Protein AF-0000000086035363 (afdb_homodimer)

Organism: Dendrobium nobile (NCBI:txid94219)

Radius of gyration: 35.31 Å; Cα contacts (8 Å, |Δi|>4): 522; chains: 2; bounding box: 52×145×123 Å

pLDDT: mean 80.45, std 22.09, range [25.75, 98.75]

Secondary structure (DSSP, 8-state):
--------------------------------------HHHHHHHHHHHHHHHHHHHHHHHHHHT-EEEEEEEEE-TTS-EEEEEEEEEGGG-HHHHHHHHHHHHHHHHHHHHHHHHHHHHHHT-GGGHHHHHHHHHHHHHHHHHHHHHHHHHHHHHHH-BTTTTB---TTT-HHHHHHHHHHHHHHHHHHHHHHHHHHHHHHHHHHT-/--------------------------------------HHHHHHHHHHHHHHHHHHHHHHHHHHT-EEEEEEEEE-TTS-EEEEEEEEEGGG-HHHHHHHHHHHHHHHHHHHHHHHHHHHHHHT-GGGHHHHHHHHHHHHHHHHHHHHHHHHHHHHHHH-BTTTTB---TTT-HHHHHHHHHHHHHHHHHHHHHHHHHHHHHHHHHHT-

Foldseek 3Di:
DPPPVPPVPPPPPPVPPPPPPPPPPPCCPCVCLQPPFDPVLLVLLLVLLVLLLVLLVVLLVLQQPQKDKFFDFDQDPVRHTDTDIDMDHLVVDPLSVLSNVLSVVSNVLSVVVSVVSVVCVVVVPSPVVVVVLVVLVVSLVSLVVSLVSLVVVLVCLCPNDVVVPGDNVCVRVVRSSVSSVSSSVSSVVSSVSSVVSSVVVVVSVVVVD/DDPPVPVVPPPPPPPPPPPPPPPPPPVCPCVCLPPPFDPVLLVLLLVLLVLLLVLLVVLLVLQQPQKDKFFDFDQDPVRHTDTDIDMDHLVVDPLSVLSNVLSVVSNVLSVVVSVVSVVCVVVVPSNVVVVVLVVLVVSLVSLVVSLVSLVVVLVCLCPNDVVVPGDNVCVRVVRSSVSSVSSSVSSVVSSVSSVVSSVVVVVSVVVVD

Structure (mmCIF, N/CA/C/O backbone):
data_AF-0000000086035363-model_v1
#
loop_
_entity.id
_entity.type
_entity.pdbx_description
1 polymer 'CASP-like protein'
#
loop_
_atom_site.group_PDB
_atom_site.id
_atom_site.type_symbol
_atom_site.label_atom_id
_atom_site.label_alt_id
_atom_site.label_comp_id
_atom_site.label_asym_id
_atom_site.label_entity_id
_atom_site.label_seq_id
_atom_site.pdbx_PDB_ins_code
_atom_site.Cartn_x
_atom_site.Cartn_y
_atom_site.Cartn_z
_atom_site.occupancy
_atom_site.B_iso_or_equiv
_atom_site.auth_seq_id
_atom_site.auth_comp_id
_atom_site.auth_asym_id
_atom_site.auth_atom_id
_atom_site.pdbx_PDB_model_num
ATOM 1 N N . MET A 1 1 ? -20.594 45.625 98.062 1 28.81 1 MET A N 1
ATOM 2 C CA . MET A 1 1 ? -21.297 45.562 96.75 1 28.81 1 MET A CA 1
ATOM 3 C C . MET A 1 1 ? -20.312 45.594 95.625 1 28.81 1 MET A C 1
ATOM 5 O O . MET A 1 1 ? -19.672 46.625 95.375 1 28.81 1 MET A O 1
ATOM 9 N N . ASP A 1 2 ? -19.531 44.469 95.375 1 30.23 2 ASP A N 1
ATOM 10 C CA . ASP A 1 2 ? -18.391 44.031 94.562 1 30.23 2 ASP A CA 1
ATOM 11 C C . ASP A 1 2 ? -18.75 44.094 93.062 1 30.23 2 ASP A C 1
ATOM 13 O O . ASP A 1 2 ? -19.641 43.375 92.625 1 30.23 2 ASP A O 1
ATOM 17 N N . TYR A 1 3 ? -18.875 45.281 92.438 1 28.7 3 TYR A N 1
ATOM 18 C CA . TYR A 1 3 ? -19.172 45.562 91.062 1 28.7 3 TYR A CA 1
ATOM 19 C C . TYR A 1 3 ? -18.203 44.844 90.125 1 28.7 3 TYR A C 1
ATOM 21 O O . TYR A 1 3 ? -17.031 45.219 90.062 1 28.7 3 TYR A O 1
ATOM 29 N N . GLN A 1 4 ? -18.172 43.5 90.062 1 28.55 4 GLN A N 1
ATOM 30 C CA . GLN A 1 4 ? -17.406 42.656 89.188 1 28.55 4 GLN A CA 1
ATOM 31 C C . GLN A 1 4 ? -17.703 43 87.688 1 28.55 4 GLN A C 1
ATOM 33 O O . GLN A 1 4 ? -18.844 42.844 87.25 1 28.55 4 GLN A O 1
ATOM 38 N N . LEU A 1 5 ? -17.281 44.156 87.25 1 29.81 5 LEU A N 1
ATOM 39 C CA . LEU A 1 5 ? -17.438 44.594 85.875 1 29.81 5 LEU A CA 1
ATOM 40 C C . LEU A 1 5 ? -16.969 43.531 84.875 1 29.81 5 LEU A C 1
ATOM 42 O O . LEU A 1 5 ? -15.812 43.094 84.938 1 29.81 5 LEU A O 1
ATOM 46 N N . LYS A 1 6 ? -17.719 42.469 84.562 1 32.81 6 LYS A N 1
ATOM 47 C CA . LYS A 1 6 ? -17.547 41.406 83.562 1 32.81 6 LYS A CA 1
ATOM 48 C C . LYS A 1 6 ? -17.359 42 82.188 1 32.81 6 LYS A C 1
ATOM 50 O O . LYS A 1 6 ? -18.312 42.531 81.625 1 32.81 6 LYS A O 1
ATOM 55 N N . ALA A 1 7 ? -16.469 42.969 81.938 1 33.28 7 ALA A N 1
ATOM 56 C CA . ALA A 1 7 ? -16.328 43.5 80.562 1 33.28 7 ALA A CA 1
ATOM 57 C C . ALA A 1 7 ? -16.047 42.406 79.562 1 33.28 7 ALA A C 1
ATOM 59 O O . ALA A 1 7 ? -15 41.75 79.688 1 33.28 7 ALA A O 1
ATOM 60 N N . GLY A 1 8 ? -16.984 41.469 79.312 1 29.08 8 GLY A N 1
ATOM 61 C CA . GLY A 1 8 ? -16.844 40.406 78.312 1 29.08 8 GLY A CA 1
ATOM 62 C C . GLY A 1 8 ? -16.516 40.938 76.938 1 29.08 8 GLY A C 1
ATOM 63 O O . GLY A 1 8 ? -17.344 41.625 76.312 1 29.08 8 GLY A O 1
ATOM 64 N N . SER A 1 9 ? -15.359 41.625 76.688 1 30.69 9 SER A N 1
ATOM 65 C CA . SER A 1 9 ? -14.953 42.094 75.375 1 30.69 9 SER A CA 1
ATOM 66 C C . SER A 1 9 ? -15.109 41 74.312 1 30.69 9 SER A C 1
ATOM 68 O O . SER A 1 9 ? -14.578 39.906 74.438 1 30.69 9 SER A O 1
ATOM 70 N N . GLU A 1 10 ? -16.297 40.781 73.812 1 32.56 10 GLU A N 1
ATOM 71 C CA . GLU A 1 10 ? -16.578 39.938 72.625 1 32.56 10 GLU A CA 1
ATOM 72 C C . GLU A 1 10 ? -15.594 40.219 71.5 1 32.56 10 GLU A C 1
ATOM 74 O O . GLU A 1 10 ? -15.516 41.344 71 1 32.56 10 GLU A O 1
ATOM 79 N N . PHE A 1 11 ? -14.336 39.719 71.5 1 33.66 11 PHE A N 1
ATOM 80 C CA . PHE A 1 11 ? -13.406 39.719 70.375 1 33.66 11 PHE A CA 1
ATOM 81 C C . PHE A 1 11 ? -14.07 39.156 69.125 1 33.66 11 PHE A C 1
ATOM 83 O O . PHE A 1 11 ? -14.469 38 69.125 1 33.66 11 PHE A O 1
ATOM 90 N N . SER A 1 12 ? -14.984 39.938 68.5 1 33.28 12 SER A N 1
ATOM 91 C CA . SER A 1 12 ? -15.469 39.531 67.188 1 33.28 12 SER A CA 1
ATOM 92 C C . SER A 1 12 ? -14.32 39.062 66.312 1 33.28 12 SER A C 1
ATOM 94 O O . SER A 1 12 ? -13.359 39.812 66.062 1 33.28 12 SER A O 1
ATOM 96 N N . SER A 1 13 ? -13.844 37.844 66.438 1 35.62 13 SER A N 1
ATOM 97 C CA . SER A 1 13 ? -12.906 37.219 65.5 1 35.62 13 SER A CA 1
ATOM 98 C C . SER A 1 13 ? -13.328 37.469 64.062 1 35.62 13 SER A C 1
ATOM 100 O O . SER A 1 13 ? -14.367 36.969 63.594 1 35.62 13 SER A O 1
ATOM 102 N N . VAL A 1 14 ? -13.32 38.781 63.625 1 39.09 14 VAL A N 1
ATOM 103 C CA . VAL A 1 14 ? -13.492 38.969 62.188 1 39.09 14 VAL A CA 1
ATOM 104 C C . VAL A 1 14 ? -12.664 37.938 61.406 1 39.09 14 VAL A C 1
ATOM 106 O O . VAL A 1 14 ? -11.453 37.875 61.594 1 39.09 14 VAL A O 1
ATOM 109 N N . ASP A 1 15 ? -13.234 36.781 61.188 1 41.06 15 ASP A N 1
ATOM 110 C CA . ASP A 1 15 ? -12.633 35.781 60.281 1 41.06 15 ASP A CA 1
ATOM 111 C C . ASP A 1 15 ? -11.992 36.469 59.062 1 41.06 15 ASP A C 1
ATOM 113 O O . ASP A 1 15 ? -12.594 37.344 58.469 1 41.06 15 ASP A O 1
ATOM 117 N N . PRO A 1 16 ? -10.641 36.719 59.094 1 42.38 16 PRO A N 1
ATOM 118 C CA . PRO A 1 16 ? -10.062 37.312 57.906 1 42.38 16 PRO A CA 1
ATOM 119 C C . PRO A 1 16 ? -10.719 36.844 56.625 1 42.38 16 PRO A C 1
ATOM 121 O O . PRO A 1 16 ? -11.234 35.719 56.562 1 42.38 16 PRO A O 1
ATOM 124 N N . PRO A 1 17 ? -11.359 37.844 55.875 1 42 17 PRO A N 1
ATOM 125 C CA . PRO A 1 17 ? -11.969 37.375 54.625 1 42 17 PRO A CA 1
ATOM 126 C C . PRO A 1 17 ? -11.109 36.312 53.906 1 42 17 PRO A C 1
ATOM 128 O O . PRO A 1 17 ? -9.883 36.469 53.875 1 42 17 PRO A O 1
ATOM 131 N N . VAL A 1 18 ? -11.375 35 54.062 1 43.41 18 VAL A N 1
ATOM 132 C CA . VAL A 1 18 ? -10.734 34 53.219 1 43.41 18 VAL A CA 1
ATOM 133 C C . VAL A 1 18 ? -10.633 34.5 51.781 1 43.41 18 VAL A C 1
ATOM 135 O O . VAL A 1 18 ? -11.648 34.75 51.125 1 43.41 18 VAL A O 1
ATOM 138 N N . VAL A 1 19 ? -9.664 35.438 51.562 1 43.59 19 VAL A N 1
ATOM 139 C CA . VAL A 1 19 ? -9.422 35.781 50.156 1 43.59 19 VAL A CA 1
ATOM 140 C C . VAL A 1 19 ? -9.594 34.531 49.281 1 43.59 19 VAL A C 1
ATOM 142 O O . VAL A 1 19 ? -8.953 33.5 49.531 1 43.59 19 VAL A O 1
ATOM 145 N N . ALA A 1 20 ? -10.805 34.375 48.75 1 44.16 20 ALA A N 1
ATOM 146 C CA . ALA A 1 20 ? -11.031 33.281 47.812 1 44.16 20 ALA A CA 1
ATOM 147 C C . ALA A 1 20 ? -9.812 33.062 46.938 1 44.16 20 ALA A C 1
ATOM 149 O O . ALA A 1 20 ? -9.125 34 46.562 1 44.16 20 ALA A O 1
ATOM 150 N N . PRO A 1 21 ? -9.078 31.906 47.219 1 44.28 21 PRO A N 1
ATOM 151 C CA . PRO A 1 21 ? -7.93 31.734 46.312 1 44.28 21 PRO A CA 1
ATOM 152 C C . PRO A 1 21 ? -8.219 32.219 44.906 1 44.28 21 PRO A C 1
ATOM 154 O O . PRO A 1 21 ? -9.375 32.219 44.469 1 44.28 21 PRO A O 1
ATOM 157 N N . PRO A 1 22 ? -7.406 33.25 44.406 1 41.09 22 PRO A N 1
ATOM 158 C CA . PRO A 1 22 ? -7.703 33.625 43.031 1 41.09 22 PRO A CA 1
ATOM 159 C C . PRO A 1 22 ? -8.219 32.469 42.188 1 41.09 22 PRO A C 1
ATOM 161 O O . PRO A 1 22 ? -7.914 31.297 42.469 1 41.09 22 PRO A O 1
ATOM 164 N N . PRO A 1 23 ? -9.484 32.625 41.656 1 39.41 23 PRO A N 1
ATOM 165 C CA . PRO A 1 23 ? -9.898 31.484 40.844 1 39.41 23 PRO A CA 1
ATOM 166 C C . PRO A 1 23 ? -8.727 30.797 40.156 1 39.41 23 PRO A C 1
ATOM 168 O O . PRO A 1 23 ? -7.719 31.453 39.844 1 39.41 23 PRO A O 1
ATOM 171 N N . ALA A 1 24 ? -8.445 29.625 40.562 1 39.53 24 ALA A N 1
ATOM 172 C CA . ALA A 1 24 ? -7.418 28.891 39.844 1 39.53 24 ALA A CA 1
ATOM 173 C C . ALA A 1 24 ? -7.375 29.312 38.375 1 39.53 24 ALA A C 1
ATOM 175 O O . ALA A 1 24 ? -8.398 29.297 37.688 1 39.53 24 ALA A O 1
ATOM 176 N N . ARG A 1 25 ? -6.602 30.328 38.094 1 37.25 25 ARG A N 1
ATOM 177 C CA . ARG A 1 25 ? -6.426 30.469 36.656 1 37.25 25 ARG A CA 1
ATOM 178 C C . ARG A 1 25 ? -6.531 29.125 35.938 1 37.25 25 ARG A C 1
ATOM 180 O O . ARG A 1 25 ? -5.766 28.203 36.219 1 37.25 25 ARG A O 1
ATOM 187 N N . ARG A 1 26 ? -7.789 28.734 35.75 1 35.69 26 ARG A N 1
ATOM 188 C CA . ARG A 1 26 ? -7.809 27.609 34.812 1 35.69 26 ARG A CA 1
ATOM 189 C C . ARG A 1 26 ? -6.629 27.688 33.875 1 35.69 26 ARG A C 1
ATOM 191 O O . ARG A 1 26 ? -6.434 28.703 33.188 1 35.69 26 ARG A O 1
ATOM 198 N N . LEU A 1 27 ? -5.539 27.359 34.344 1 30.69 27 LEU A N 1
ATOM 199 C CA . LEU A 1 27 ? -4.574 27.031 33.281 1 30.69 27 LEU A CA 1
ATOM 200 C C . LEU A 1 27 ? -5.285 26.641 32 1 30.69 27 LEU A C 1
ATOM 202 O O . LEU A 1 27 ? -5.879 25.562 31.922 1 30.69 27 LEU A O 1
ATOM 206 N N . HIS A 1 28 ? -6.09 27.625 31.5 1 32.25 28 HIS A N 1
ATOM 207 C CA . HIS A 1 28 ? -6.387 27.359 30.094 1 32.25 28 HIS A CA 1
ATOM 208 C C . HIS A 1 28 ? -5.215 26.672 29.406 1 32.25 28 HIS A C 1
ATOM 210 O O . HIS A 1 28 ? -4.168 27.297 29.188 1 32.25 28 HIS A O 1
ATOM 216 N N . ILE A 1 29 ? -4.746 25.703 29.969 1 32.28 29 ILE A N 1
ATOM 217 C CA . ILE A 1 29 ? -3.984 24.984 28.953 1 32.28 29 ILE A CA 1
ATOM 218 C C . ILE A 1 29 ? -4.516 25.344 27.578 1 32.28 29 ILE A C 1
ATOM 220 O O . ILE A 1 29 ? -5.629 24.953 27.219 1 32.28 29 ILE A O 1
ATOM 224 N N . ASP A 1 30 ? -4.48 26.609 27.234 1 32.97 30 ASP A N 1
ATOM 225 C CA . ASP A 1 30 ? -4.68 26.906 25.812 1 32.97 30 ASP A CA 1
ATOM 226 C C . ASP A 1 30 ? -4.254 25.719 24.953 1 32.97 30 ASP A C 1
ATOM 228 O O . ASP A 1 30 ? -3.061 25.453 24.781 1 32.97 30 ASP A O 1
ATOM 232 N N . GLY A 1 31 ? -4.473 24.562 25.453 1 34.5 31 GLY A N 1
ATOM 233 C CA . GLY A 1 31 ? -4.305 23.469 24.5 1 34.5 31 GLY A CA 1
ATOM 234 C C . GLY A 1 31 ? -4.387 23.906 23.062 1 34.5 31 GLY A C 1
ATOM 235 O O . GLY A 1 31 ? -5.348 24.562 22.656 1 34.5 31 GLY A O 1
ATOM 236 N N . VAL A 1 32 ? -3.365 24.609 22.562 1 36.22 32 VAL A N 1
ATOM 237 C CA . VAL A 1 32 ? -3.242 24.781 21.125 1 36.22 32 VAL A CA 1
ATOM 238 C C . VAL A 1 32 ? -4.16 23.797 20.406 1 36.22 32 VAL A C 1
ATOM 240 O O . VAL A 1 32 ? -3.797 22.641 20.188 1 36.22 32 VAL A O 1
ATOM 243 N N . ASP A 1 33 ? -5.258 23.359 20.875 1 42.09 33 ASP A N 1
ATOM 244 C CA . ASP A 1 33 ? -6.359 22.562 20.328 1 42.09 33 ASP A CA 1
ATOM 245 C C . ASP A 1 33 ? -6.582 22.859 18.859 1 42.09 33 ASP A C 1
ATOM 247 O O . ASP A 1 33 ? -6.621 24.031 18.453 1 42.09 33 ASP A O 1
ATOM 251 N N . GLY A 1 34 ? -5.953 22.109 17.969 1 48.03 34 GLY A N 1
ATOM 252 C CA . GLY A 1 34 ? -6.164 22.219 16.531 1 48.03 34 GLY A CA 1
ATOM 253 C C . GLY A 1 34 ? -7.539 22.734 16.172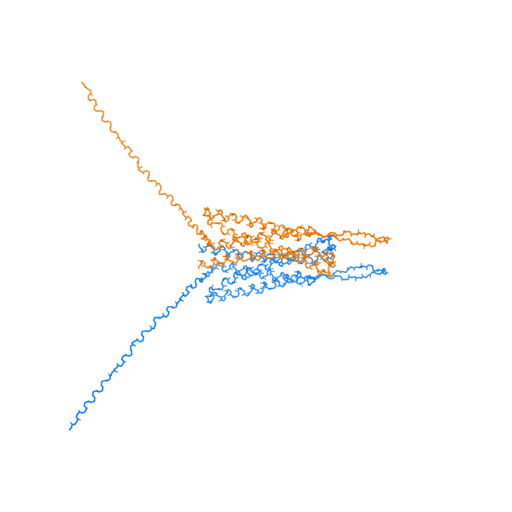 1 48.03 34 GLY A C 1
ATOM 254 O O . GLY A 1 34 ? -8.523 22.453 16.859 1 48.03 34 GLY A O 1
ATOM 255 N N . LEU A 1 35 ? -7.613 24.031 16.062 1 52.94 35 LEU A N 1
ATOM 256 C CA . LEU A 1 35 ? -8.836 24.625 15.531 1 52.94 35 LEU A CA 1
ATOM 257 C C . LEU A 1 35 ? -9.594 23.641 14.656 1 52.94 35 LEU A C 1
ATOM 259 O O . LEU A 1 35 ? -8.992 22.922 13.859 1 52.94 35 LEU A O 1
ATOM 263 N N . PRO A 1 36 ? -10.82 23.312 15.164 1 60.16 36 PRO A N 1
ATOM 264 C CA . PRO A 1 36 ? -11.664 22.484 14.305 1 60.16 36 PRO A CA 1
ATOM 265 C C . PRO A 1 36 ? -11.578 22.875 12.836 1 60.16 36 PRO A C 1
ATOM 267 O O . PRO A 1 36 ? -11.367 24.047 12.516 1 60.16 36 PRO A O 1
ATOM 270 N N . PRO A 1 37 ? -11.344 21.875 12.07 1 66.75 37 PRO A N 1
ATOM 271 C CA . PRO A 1 37 ? -11.359 22.188 10.633 1 66.75 37 PRO A CA 1
ATOM 272 C C . PRO A 1 37 ? -12.57 23.016 10.219 1 66.75 37 PRO A C 1
ATOM 274 O O . PRO A 1 37 ? -13.578 23.047 10.938 1 66.75 37 PRO A O 1
ATOM 277 N N . SER A 1 38 ? -12.375 23.859 9.281 1 78.44 38 SER A N 1
ATOM 278 C CA . SER A 1 38 ? -13.508 24.594 8.719 1 78.44 38 SER A CA 1
ATOM 279 C C . SER A 1 38 ? -14.68 23.656 8.422 1 78.44 38 SER A C 1
ATOM 281 O O . SER A 1 38 ? -14.492 22.438 8.297 1 78.44 38 SER A O 1
ATOM 283 N N . ARG A 1 39 ? -15.844 24.188 8.477 1 80.62 39 ARG A N 1
ATOM 284 C CA . ARG A 1 39 ? -17.062 23.422 8.211 1 80.62 39 ARG A CA 1
ATOM 285 C C . ARG A 1 39 ? -16.953 22.688 6.883 1 80.62 39 ARG A C 1
ATOM 287 O O . ARG A 1 39 ? -17.375 21.531 6.777 1 80.62 39 ARG A O 1
ATOM 294 N N . ALA A 1 40 ? -16.422 23.297 5.863 1 83.75 40 ALA A N 1
ATOM 295 C CA . ALA A 1 40 ? -16.281 22.703 4.543 1 83.75 40 ALA A CA 1
ATOM 296 C C . ALA A 1 40 ? -15.359 21.484 4.594 1 83.75 40 ALA A C 1
ATOM 298 O O . ALA A 1 40 ? -15.633 20.453 3.961 1 83.75 40 ALA A O 1
ATOM 299 N N . MET A 1 41 ? -14.375 21.609 5.359 1 83.69 41 MET A N 1
ATOM 300 C CA . MET A 1 41 ? -13.43 20.516 5.48 1 83.69 41 MET A CA 1
ATOM 301 C C . MET A 1 41 ? -14.055 19.328 6.223 1 83.69 41 MET A C 1
ATOM 303 O O . MET A 1 41 ? -13.797 18.172 5.895 1 83.69 41 MET A O 1
ATOM 307 N N . GLY A 1 42 ? -14.828 19.656 7.164 1 85.12 42 GLY A N 1
ATOM 308 C CA . GLY A 1 42 ? -15.531 18.594 7.883 1 85.12 42 GLY A CA 1
ATOM 309 C C . GLY A 1 42 ? -16.516 17.844 7.016 1 85.12 42 GLY A C 1
ATOM 310 O O . GLY A 1 42 ? -16.562 16.609 7.047 1 85.12 42 GLY A O 1
ATOM 311 N N . ILE A 1 43 ? -17.25 18.547 6.27 1 88.38 43 ILE A N 1
ATOM 312 C CA . ILE A 1 43 ? -18.234 17.938 5.391 1 88.38 43 ILE A CA 1
ATOM 313 C C . ILE A 1 43 ? -17.547 17.125 4.305 1 88.38 43 ILE A C 1
ATOM 315 O O . ILE A 1 43 ? -17.922 15.984 4.039 1 88.38 43 ILE A O 1
ATOM 319 N N . THR A 1 44 ? -16.562 17.688 3.693 1 91.06 44 THR A N 1
ATOM 320 C CA . THR A 1 44 ? -15.844 17 2.635 1 91.06 44 THR A CA 1
ATOM 321 C C . THR A 1 44 ? -15.211 15.711 3.164 1 91.06 44 THR A C 1
ATOM 323 O O . THR A 1 44 ? -15.266 14.672 2.51 1 91.06 44 THR A O 1
ATOM 326 N N . GLY A 1 45 ? -14.641 15.859 4.352 1 92.5 45 GLY A N 1
ATOM 327 C CA . GLY A 1 45 ? -14.055 14.672 4.961 1 92.5 45 GLY A CA 1
ATOM 328 C C . GLY A 1 45 ? -15.062 13.57 5.219 1 92.5 45 GLY A C 1
ATOM 329 O O . GLY A 1 45 ? -14.797 12.406 4.926 1 92.5 45 GLY A O 1
ATOM 330 N N . ASN A 1 46 ? -16.172 13.945 5.656 1 92.44 46 ASN A N 1
ATOM 331 C CA . ASN A 1 46 ? -17.203 12.961 5.949 1 92.44 46 ASN A CA 1
ATOM 332 C C . ASN A 1 46 ? -17.781 12.359 4.672 1 92.44 46 ASN A C 1
ATOM 334 O O . ASN A 1 46 ? -18.125 11.18 4.637 1 92.44 46 ASN A O 1
ATOM 338 N N . VAL A 1 47 ? -17.891 13.117 3.648 1 95.25 47 VAL A N 1
ATOM 339 C CA . VAL A 1 47 ? -18.391 12.609 2.369 1 95.25 47 VAL A CA 1
ATOM 340 C C . VAL A 1 47 ? -17.391 11.602 1.8 1 95.25 47 VAL A C 1
ATOM 342 O O . VAL A 1 47 ? -17.797 10.531 1.326 1 95.25 47 VAL A O 1
ATOM 345 N N . LEU A 1 48 ? -16.156 11.914 1.894 1 97.31 48 LEU A N 1
ATOM 346 C CA . LEU A 1 48 ? -15.141 11.008 1.391 1 97.31 48 LEU A CA 1
ATOM 347 C C . LEU A 1 48 ? -15.133 9.703 2.184 1 97.31 48 LEU A C 1
ATOM 349 O O . LEU A 1 48 ? -15 8.617 1.605 1 97.31 48 LEU A O 1
ATOM 353 N N . ARG A 1 49 ? -15.289 9.805 3.432 1 96.94 49 ARG A N 1
ATOM 354 C CA . ARG A 1 49 ? -15.375 8.609 4.266 1 96.94 49 ARG A CA 1
ATOM 355 C C . ARG A 1 49 ? -16.625 7.797 3.934 1 96.94 49 ARG A C 1
ATOM 357 O O . ARG A 1 49 ? -16.578 6.562 3.945 1 96.94 49 ARG A O 1
ATOM 364 N N . GLY A 1 50 ? -17.656 8.461 3.666 1 97.12 50 GLY A N 1
ATOM 365 C CA . GLY A 1 50 ? -18.891 7.785 3.275 1 97.12 50 GLY A CA 1
ATOM 366 C C . GLY A 1 50 ? -18.781 7.055 1.951 1 97.12 50 GLY A C 1
ATOM 367 O O . GLY A 1 50 ? -19.188 5.902 1.835 1 97.12 50 GLY A O 1
ATOM 368 N N . VAL A 1 51 ? -18.234 7.742 1.012 1 98.12 51 VAL A N 1
ATOM 369 C CA . VAL A 1 51 ? -18 7.133 -0.294 1 98.12 51 VAL A CA 1
ATOM 370 C C . VAL A 1 51 ? -17.094 5.918 -0.144 1 98.12 51 VAL A C 1
ATOM 372 O O . VAL A 1 51 ? -17.359 4.855 -0.709 1 98.12 51 VAL A O 1
ATOM 375 N N . ALA A 1 52 ? -16.016 6.098 0.616 1 98.5 52 ALA A N 1
ATOM 376 C CA . ALA A 1 52 ? -15.102 4.988 0.851 1 98.5 52 ALA A CA 1
ATOM 377 C C . ALA A 1 52 ? -15.812 3.824 1.534 1 98.5 52 ALA A C 1
ATOM 379 O O . ALA A 1 52 ? -15.562 2.66 1.212 1 98.5 52 ALA A O 1
ATOM 380 N N . ALA A 1 53 ? -16.672 4.105 2.42 1 98.19 53 ALA A N 1
ATOM 381 C CA . ALA A 1 53 ? -17.422 3.068 3.125 1 98.19 53 ALA A CA 1
ATOM 382 C C . ALA A 1 53 ? -18.281 2.254 2.158 1 98.19 53 ALA A C 1
ATOM 384 O O . ALA A 1 53 ? -18.266 1.021 2.189 1 98.19 53 ALA A O 1
ATOM 385 N N . VAL A 1 54 ? -18.953 2.947 1.322 1 98.5 54 VAL A N 1
ATOM 386 C CA . VAL A 1 54 ? -19.828 2.27 0.363 1 98.5 54 VAL A CA 1
ATOM 387 C C . VAL A 1 54 ? -18.969 1.441 -0.601 1 98.5 54 VAL A C 1
ATOM 389 O O . VAL A 1 54 ? -19.281 0.276 -0.863 1 98.5 54 VAL A O 1
ATOM 392 N N . LEU A 1 55 ? -17.938 2.01 -1.074 1 98.75 55 LEU A N 1
ATOM 393 C CA . LEU A 1 55 ? -17.078 1.336 -2.041 1 98.75 55 LEU A CA 1
ATOM 394 C C . LEU A 1 55 ? -16.438 0.1 -1.425 1 98.75 55 LEU A C 1
ATOM 396 O O . LEU A 1 55 ? -16.391 -0.959 -2.053 1 98.75 55 LEU A O 1
ATOM 400 N N . THR A 1 56 ? -15.914 0.282 -0.187 1 98.69 56 THR A N 1
ATOM 401 C CA . THR A 1 56 ? -15.281 -0.859 0.459 1 98.69 56 THR A CA 1
ATOM 402 C C . THR A 1 56 ? -16.312 -1.925 0.819 1 98.69 56 THR A C 1
ATOM 404 O O . THR A 1 56 ? -16 -3.119 0.797 1 98.69 56 THR A O 1
ATOM 407 N N . PHE A 1 57 ? -17.516 -1.563 1.138 1 98.38 57 PHE A N 1
ATOM 408 C CA . PHE A 1 57 ? -18.594 -2.498 1.415 1 98.38 57 PHE A CA 1
ATOM 409 C C . PHE A 1 57 ? -18.906 -3.344 0.187 1 98.38 57 PHE A C 1
ATOM 411 O O . PHE A 1 57 ? -18.906 -4.574 0.256 1 98.38 57 PHE A O 1
ATOM 418 N N . VAL A 1 58 ? -19.125 -2.691 -0.913 1 98.56 58 VAL A N 1
ATOM 419 C CA . VAL A 1 58 ? -19.453 -3.396 -2.146 1 98.56 58 VAL A CA 1
ATOM 420 C C . VAL A 1 58 ? -18.266 -4.25 -2.59 1 98.56 58 VAL A C 1
ATOM 422 O O . VAL A 1 58 ? -18.438 -5.387 -3.031 1 98.56 58 VAL A O 1
ATOM 425 N N . ALA A 1 59 ? -17.078 -3.721 -2.465 1 98.69 59 ALA A N 1
ATOM 426 C CA . ALA A 1 59 ? -15.875 -4.469 -2.838 1 98.69 59 ALA A CA 1
ATOM 427 C C . ALA A 1 59 ? -15.75 -5.75 -2.018 1 98.69 59 ALA A C 1
ATOM 429 O O . ALA A 1 59 ? -15.438 -6.812 -2.557 1 98.69 59 ALA A O 1
ATOM 430 N N . ALA A 1 60 ? -15.992 -5.602 -0.702 1 98.06 60 ALA A N 1
ATOM 431 C CA . ALA A 1 60 ? -15.914 -6.773 0.166 1 98.06 60 ALA A CA 1
ATOM 432 C C . ALA A 1 60 ? -16.953 -7.816 -0.215 1 98.06 60 ALA A C 1
ATOM 434 O O . ALA A 1 60 ? -16.672 -9.016 -0.251 1 98.06 60 ALA A O 1
ATOM 435 N N . ILE A 1 61 ? -18.141 -7.383 -0.512 1 97.38 61 ILE A N 1
ATOM 436 C CA . ILE A 1 61 ? -19.219 -8.289 -0.896 1 97.38 61 ILE A CA 1
ATOM 437 C C . ILE A 1 61 ? -18.875 -8.961 -2.227 1 97.38 61 ILE A C 1
ATOM 439 O O . ILE A 1 61 ? -18.953 -10.188 -2.352 1 97.38 61 ILE A O 1
ATOM 443 N N . VAL A 1 62 ? -18.5 -8.188 -3.197 1 97.31 62 VAL A N 1
ATOM 444 C CA . VAL A 1 62 ? -18.188 -8.703 -4.527 1 97.31 62 VAL A CA 1
ATOM 445 C C . VAL A 1 62 ? -17.031 -9.703 -4.438 1 97.31 62 VAL A C 1
ATOM 447 O O . VAL A 1 62 ? -17.094 -10.781 -5.031 1 97.31 62 VAL A O 1
ATOM 450 N N . MET A 1 63 ? -16.016 -9.398 -3.693 1 97.31 63 MET A N 1
ATOM 451 C CA . MET A 1 63 ? -14.891 -10.305 -3.525 1 97.31 63 MET A CA 1
ATOM 452 C C . MET A 1 63 ? -15.305 -11.555 -2.746 1 97.31 63 MET A C 1
ATOM 454 O O . MET A 1 63 ? -14.922 -12.664 -3.1 1 97.31 63 MET A O 1
ATOM 458 N N . GLY A 1 64 ? -16.031 -11.312 -1.743 1 94.94 64 GLY A N 1
ATOM 459 C CA . GLY A 1 64 ? -16.422 -12.414 -0.873 1 94.94 64 GLY A CA 1
ATOM 460 C C . GLY A 1 64 ? -17.359 -13.398 -1.541 1 94.94 64 GLY A C 1
ATOM 461 O O . GLY A 1 64 ? -17.391 -14.578 -1.181 1 94.94 64 GLY A O 1
ATOM 462 N N . THR A 1 65 ? -18.094 -12.922 -2.465 1 93.56 65 THR A N 1
ATOM 463 C CA . THR A 1 65 ? -19.047 -13.789 -3.135 1 93.56 65 THR A CA 1
ATOM 464 C C . THR A 1 65 ? -18.484 -14.297 -4.457 1 93.56 65 THR A C 1
ATOM 466 O O . THR A 1 65 ? -19.141 -15.07 -5.16 1 93.56 65 THR A O 1
ATOM 469 N N . ALA A 1 66 ? -17.344 -13.906 -4.766 1 93 66 ALA A N 1
ATOM 470 C CA . ALA A 1 66 ? -16.734 -14.359 -6.012 1 93 66 ALA A CA 1
ATOM 471 C C . ALA A 1 66 ? -16.438 -15.859 -5.965 1 93 66 ALA A C 1
ATOM 473 O O . ALA A 1 66 ? -15.656 -16.328 -5.137 1 93 66 ALA A O 1
ATOM 474 N N . ALA A 1 67 ? -17.125 -16.562 -6.758 1 90.94 67 ALA A N 1
ATOM 475 C CA . ALA A 1 67 ? -16.938 -18 -6.871 1 90.94 67 ALA A CA 1
ATOM 476 C C . ALA A 1 67 ? -17.391 -18.516 -8.234 1 90.94 67 ALA A C 1
ATOM 478 O O . ALA A 1 67 ? -18.266 -17.922 -8.867 1 90.94 67 ALA A O 1
ATOM 479 N N . GLN A 1 68 ? -16.672 -19.484 -8.695 1 87.5 68 GLN A N 1
ATOM 480 C CA . GLN A 1 68 ? -17.016 -20.141 -9.953 1 87.5 68 GLN A CA 1
ATOM 481 C C . GLN A 1 68 ? -16.516 -21.578 -9.984 1 87.5 68 GLN A C 1
ATOM 483 O O . GLN A 1 68 ? -15.367 -21.859 -9.625 1 87.5 68 GLN A O 1
ATOM 488 N N . THR A 1 69 ? -17.359 -22.516 -10.32 1 83.81 69 THR A N 1
ATOM 489 C CA . THR A 1 69 ? -17.016 -23.922 -10.43 1 83.81 69 THR A CA 1
ATOM 490 C C . THR A 1 69 ? -16.891 -24.344 -11.891 1 83.81 69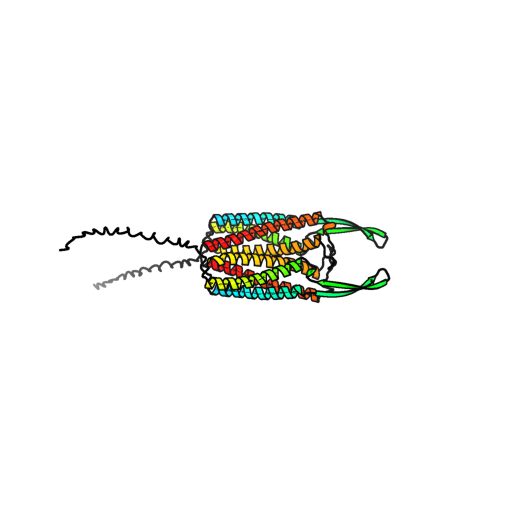 THR A C 1
ATOM 492 O O . THR A 1 69 ? -17.734 -24 -12.711 1 83.81 69 THR A O 1
ATOM 495 N N . LYS A 1 70 ? -15.711 -24.844 -12.125 1 78.31 70 LYS A N 1
ATOM 496 C CA . LYS A 1 70 ? -15.539 -25.391 -13.469 1 78.31 70 LYS A CA 1
ATOM 497 C C . LYS A 1 70 ? -15.422 -26.906 -13.43 1 78.31 70 LYS A C 1
ATOM 499 O O . LYS A 1 70 ? -14.727 -27.453 -12.578 1 78.31 70 LYS A O 1
ATOM 504 N N . ARG A 1 71 ? -16.172 -27.609 -14.352 1 74.19 71 ARG A N 1
ATOM 505 C CA . ARG A 1 71 ? -16.109 -29.047 -14.492 1 74.19 71 ARG A CA 1
ATOM 506 C C . ARG A 1 71 ? -15.297 -29.453 -15.719 1 74.19 71 ARG A C 1
ATOM 508 O O . ARG A 1 71 ? -15.508 -28.922 -16.812 1 74.19 71 ARG A O 1
ATOM 515 N N . VAL A 1 72 ? -14.109 -29.781 -15.328 1 66.56 72 VAL A N 1
ATOM 516 C CA . VAL A 1 72 ? -13.297 -30.25 -16.453 1 66.56 72 VAL A CA 1
ATOM 517 C C . VAL A 1 72 ? -13.328 -31.781 -16.5 1 66.56 72 VAL A C 1
ATOM 519 O O . VAL A 1 72 ? -13.203 -32.438 -15.477 1 66.56 72 VAL A O 1
ATOM 522 N N . VAL A 1 73 ? -13.664 -32.375 -17.625 1 65.75 73 VAL A N 1
ATOM 523 C CA . VAL A 1 73 ? -13.656 -33.812 -17.859 1 65.75 73 VAL A CA 1
ATOM 524 C C . VAL A 1 73 ? -12.258 -34.25 -18.25 1 65.75 73 VAL A C 1
ATOM 526 O O . VAL A 1 73 ? -11.695 -33.781 -19.234 1 65.75 73 VAL A O 1
ATOM 529 N N . VAL A 1 74 ? -11.539 -34.75 -17.25 1 63.5 74 VAL A N 1
ATOM 530 C CA . VAL A 1 74 ? -10.219 -35.281 -17.562 1 63.5 74 VAL A CA 1
ATOM 531 C C . VAL A 1 74 ? -10.312 -36.812 -17.734 1 63.5 74 VAL A C 1
ATOM 533 O O . VAL A 1 74 ? -11.164 -37.469 -17.109 1 63.5 74 VAL A O 1
ATOM 536 N N . ILE A 1 75 ? -9.562 -37.375 -18.719 1 62.81 75 ILE A N 1
ATOM 537 C CA . ILE A 1 75 ? -9.5 -38.812 -18.922 1 62.81 75 ILE A CA 1
ATOM 538 C C . ILE A 1 75 ? -8.469 -39.438 -17.984 1 62.81 75 ILE A C 1
ATOM 540 O O . ILE A 1 75 ? -7.305 -39.031 -17.984 1 62.81 75 ILE A O 1
ATOM 544 N N . ASP A 1 76 ? -8.914 -40.125 -17.031 1 60 76 ASP A N 1
ATOM 545 C CA . ASP A 1 76 ? -8.031 -40.75 -16.047 1 60 76 ASP A CA 1
ATOM 546 C C . ASP A 1 76 ? -7.176 -41.844 -16.688 1 60 76 ASP A C 1
ATOM 548 O O . ASP A 1 76 ? -7.324 -42.156 -17.875 1 60 76 ASP A O 1
ATOM 552 N N . ASP A 1 77 ? -6.086 -42.281 -15.914 1 62.94 77 ASP A N 1
ATOM 553 C CA . ASP A 1 77 ? -5.184 -43.312 -16.391 1 62.94 77 ASP A CA 1
ATOM 554 C C . ASP A 1 77 ? -5.961 -44.531 -16.906 1 62.94 77 ASP A C 1
ATOM 556 O O . ASP A 1 77 ? -5.48 -45.25 -17.781 1 62.94 77 ASP A O 1
ATOM 560 N N . SER A 1 78 ? -7.137 -44.688 -16.469 1 62.75 78 SER A N 1
ATOM 561 C CA . SER A 1 78 ? -7.922 -45.844 -16.859 1 62.75 78 SER A CA 1
ATOM 562 C C . SER A 1 78 ? -8.727 -45.562 -18.125 1 62.75 78 SER A C 1
ATOM 564 O O . SER A 1 78 ? -9.391 -46.469 -18.656 1 62.75 78 SER A O 1
ATOM 566 N N . GLY A 1 79 ? -8.68 -44.438 -18.688 1 66.75 79 GLY A N 1
ATOM 567 C CA . GLY A 1 79 ? -9.398 -44.094 -19.906 1 66.75 79 GLY A CA 1
ATOM 568 C C . GLY A 1 79 ? -10.789 -43.562 -19.656 1 66.75 79 GLY A C 1
ATOM 569 O O . GLY A 1 79 ? -11.523 -43.25 -20.594 1 66.75 79 GLY A O 1
ATOM 570 N N . SER A 1 80 ? -11.148 -43.594 -18.422 1 66.69 80 SER A N 1
ATOM 571 C CA . SER A 1 80 ? -12.5 -43.156 -18.125 1 66.69 80 SER A CA 1
ATOM 572 C C . SER A 1 80 ? -12.516 -41.656 -17.828 1 66.69 80 SER A C 1
ATOM 574 O O . SER A 1 80 ? -11.586 -41.125 -17.219 1 66.69 80 SER A O 1
ATOM 576 N N . PRO A 1 81 ? -13.523 -40.969 -18.422 1 67.06 81 PRO A N 1
ATOM 577 C CA . PRO A 1 81 ? -13.617 -39.531 -18.172 1 67.06 81 PRO A CA 1
ATOM 578 C C . PRO A 1 81 ? -14 -39.219 -16.734 1 67.06 81 PRO A C 1
ATOM 580 O O . PRO A 1 81 ? -14.961 -39.781 -16.203 1 67.06 81 PRO A O 1
ATOM 583 N N . VAL A 1 82 ? -13.039 -38.688 -15.898 1 65.56 82 VAL A N 1
ATOM 584 C CA . VAL A 1 82 ? -13.328 -38.219 -14.547 1 65.56 82 VAL A CA 1
ATOM 585 C C . VAL A 1 82 ? -13.531 -36.719 -14.555 1 65.56 82 VAL A C 1
ATOM 587 O O . VAL A 1 82 ? -12.781 -36 -15.195 1 65.56 82 VAL A O 1
ATOM 590 N N . THR A 1 83 ? -14.773 -36.344 -14.164 1 65.56 83 THR A N 1
ATOM 591 C CA . THR A 1 83 ? -15.086 -34.906 -14.062 1 65.56 83 THR A CA 1
ATOM 592 C C . THR A 1 83 ? -14.453 -34.312 -12.812 1 65.56 83 THR A C 1
ATOM 594 O O . THR A 1 83 ? -14.766 -34.719 -11.695 1 65.56 83 THR A O 1
ATOM 597 N N . LEU A 1 84 ? -13.328 -33.719 -12.945 1 66.94 84 LEU A N 1
ATOM 598 C CA . LEU A 1 84 ? -12.742 -33 -11.828 1 66.94 84 LEU A CA 1
ATOM 599 C C . LEU A 1 84 ? -13.297 -31.578 -11.742 1 66.94 84 LEU A C 1
ATOM 601 O O . LEU A 1 84 ? -13.43 -30.891 -12.758 1 66.94 84 LEU A O 1
ATOM 605 N N . ALA A 1 85 ? -14.078 -31.391 -10.664 1 69.81 85 ALA A N 1
ATOM 606 C CA . ALA A 1 85 ? -14.625 -30.062 -10.438 1 69.81 85 ALA A CA 1
ATOM 607 C C . ALA A 1 85 ? -13.641 -29.188 -9.664 1 69.81 85 ALA A C 1
ATOM 609 O O . ALA A 1 85 ? -13.102 -29.609 -8.641 1 69.81 85 ALA A O 1
ATOM 610 N N . GLY A 1 86 ? -13.164 -28.219 -10.344 1 77.5 86 GLY A N 1
ATOM 611 C CA . GLY A 1 86 ? -12.344 -27.234 -9.664 1 77.5 86 GLY A CA 1
ATOM 612 C C . GLY A 1 86 ? -13.086 -25.938 -9.383 1 77.5 86 GLY A C 1
ATOM 613 O O . GLY A 1 86 ? -13.781 -25.406 -10.25 1 77.5 86 GLY A O 1
ATOM 614 N N . THR A 1 87 ? -13.18 -25.656 -8.125 1 79.31 87 THR A N 1
ATOM 615 C CA . THR A 1 87 ? -13.867 -24.422 -7.711 1 79.31 87 THR A CA 1
ATOM 616 C C . THR A 1 87 ? -12.852 -23.344 -7.336 1 79.31 87 THR A C 1
ATOM 618 O O . THR A 1 87 ? -11.883 -23.625 -6.629 1 79.31 87 THR A O 1
ATOM 621 N N . ALA A 1 88 ? -13.148 -22.266 -7.98 1 84.31 88 ALA A N 1
ATOM 622 C CA . ALA A 1 88 ? -12.359 -21.094 -7.598 1 84.31 88 ALA A CA 1
ATOM 623 C C . ALA A 1 88 ? -13.125 -20.219 -6.625 1 84.31 88 ALA A C 1
ATOM 625 O O . ALA A 1 88 ? -14.25 -19.797 -6.918 1 84.31 88 ALA A O 1
ATOM 626 N N . LYS A 1 89 ? -12.539 -19.938 -5.492 1 86.44 89 LYS A N 1
ATOM 627 C CA . LYS A 1 89 ? -13.094 -19.078 -4.461 1 86.44 89 LYS A CA 1
ATOM 628 C C . LYS A 1 89 ? -12.047 -18.094 -3.932 1 86.44 89 LYS A C 1
ATOM 630 O O . LYS A 1 89 ? -10.859 -18.438 -3.869 1 86.44 89 LYS A O 1
ATOM 635 N N . SER A 1 90 ? -12.531 -17 -3.502 1 85.38 90 SER A N 1
ATOM 636 C CA . SER A 1 90 ? -11.609 -15.984 -2.986 1 85.38 90 SER A CA 1
ATOM 637 C C . SER A 1 90 ? -10.969 -16.438 -1.678 1 85.38 90 SER A C 1
ATOM 639 O O . SER A 1 90 ? -9.844 -16.047 -1.363 1 85.38 90 SER A O 1
ATOM 641 N N . HIS A 1 91 ? -11.562 -17.25 -0.985 1 87.25 91 HIS A N 1
ATOM 642 C CA . HIS A 1 91 ? -11.055 -17.703 0.303 1 87.25 91 HIS A CA 1
ATOM 643 C C . HIS A 1 91 ? -9.852 -18.625 0.124 1 87.25 91 HIS A C 1
ATOM 645 O O . HIS A 1 91 ? -9.125 -18.906 1.084 1 87.25 91 HIS A O 1
ATOM 651 N N . TYR A 1 92 ? -9.609 -19.094 -1.053 1 86.25 92 TYR A N 1
ATOM 652 C CA . TYR A 1 92 ? -8.484 -19.984 -1.32 1 86.25 92 TYR A CA 1
ATOM 653 C C . TYR A 1 92 ? -7.184 -19.203 -1.45 1 86.25 92 TYR A C 1
ATOM 655 O O . TYR A 1 92 ? -6.098 -19.781 -1.441 1 86.25 92 TYR A O 1
ATOM 663 N N . SER A 1 93 ? -7.336 -18.016 -1.598 1 90.88 93 SER A N 1
ATOM 664 C CA . SER A 1 93 ? -6.16 -17.172 -1.716 1 90.88 93 SER A CA 1
ATOM 665 C C . SER A 1 93 ? -6 -16.266 -0.491 1 90.88 93 SER A C 1
ATOM 667 O O . SER A 1 93 ? -6.898 -15.5 -0.159 1 90.88 93 SER A O 1
ATOM 669 N N . SER A 1 94 ? -4.863 -16.391 0.183 1 92.31 94 SER A N 1
ATOM 670 C CA . SER A 1 94 ? -4.59 -15.578 1.359 1 92.31 94 SER A CA 1
ATOM 671 C C . SER A 1 94 ? -4.605 -14.094 1.016 1 92.31 94 SER A C 1
ATOM 673 O O . SER A 1 94 ? -5.047 -13.266 1.819 1 92.31 94 SER A O 1
ATOM 675 N N . ALA A 1 95 ? -4.074 -13.719 -0.124 1 95.38 95 ALA A N 1
ATOM 676 C CA . ALA A 1 95 ? -4.062 -12.32 -0.552 1 95.38 95 ALA A CA 1
ATOM 677 C C . ALA A 1 95 ? -5.484 -11.773 -0.686 1 95.38 95 ALA A C 1
ATOM 679 O O . ALA A 1 95 ? -5.754 -10.633 -0.313 1 95.38 95 ALA A O 1
ATOM 680 N N . LEU A 1 96 ? -6.43 -12.57 -1.16 1 96.31 96 LEU A N 1
ATOM 681 C CA . LEU A 1 96 ? -7.801 -12.125 -1.369 1 96.31 96 LEU A CA 1
ATOM 682 C C . LEU A 1 96 ? -8.57 -12.086 -0.051 1 96.31 96 LEU A C 1
ATOM 684 O O . LEU A 1 96 ? -9.422 -11.219 0.152 1 96.31 96 LEU A O 1
ATOM 688 N N . VAL A 1 97 ? -8.258 -12.977 0.778 1 96.12 97 VAL A N 1
ATOM 689 C CA . VAL A 1 97 ? -8.828 -12.93 2.119 1 96.12 97 VAL A CA 1
ATOM 690 C C . VAL A 1 97 ? -8.352 -11.672 2.84 1 96.12 97 VAL A C 1
ATOM 692 O O . VAL A 1 97 ? -9.141 -10.984 3.494 1 96.12 97 VAL A O 1
ATOM 695 N N . TYR A 1 98 ? -7.055 -11.438 2.756 1 97.44 98 TYR A N 1
ATOM 696 C CA . TYR A 1 98 ? -6.496 -10.203 3.295 1 97.44 98 T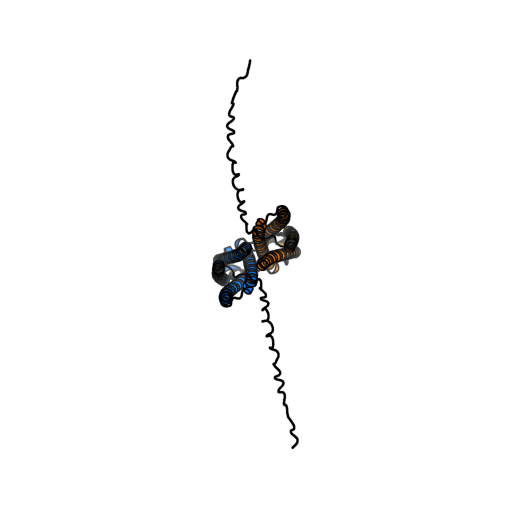YR A CA 1
ATOM 697 C C . TYR A 1 98 ? -7.23 -8.992 2.746 1 97.44 98 TYR A C 1
ATOM 699 O O . TYR A 1 98 ? -7.562 -8.07 3.494 1 97.44 98 TYR A O 1
ATOM 707 N N . PHE A 1 99 ? -7.465 -9 1.533 1 98.25 99 PHE A N 1
ATOM 708 C CA . PHE A 1 99 ? -8.219 -7.941 0.865 1 98.25 99 PHE A CA 1
ATOM 709 C C . PHE A 1 99 ? -9.594 -7.773 1.497 1 98.25 99 PHE A C 1
ATOM 711 O O . PHE A 1 99 ? -10 -6.656 1.827 1 98.25 99 PHE A O 1
ATOM 718 N N . ILE A 1 100 ? -10.328 -8.805 1.669 1 98.25 100 ILE A N 1
ATOM 719 C CA . ILE A 1 100 ? -11.664 -8.773 2.236 1 98.25 100 ILE A CA 1
ATOM 720 C C . ILE A 1 100 ? -11.609 -8.219 3.66 1 98.25 100 ILE A C 1
ATOM 722 O O . ILE A 1 100 ? -12.375 -7.316 4.012 1 98.25 100 ILE A O 1
ATOM 726 N N . VAL A 1 101 ? -10.734 -8.719 4.453 1 98.12 101 VAL A N 1
ATOM 727 C CA . VAL A 1 101 ? -10.617 -8.32 5.852 1 98.12 101 VAL A CA 1
ATOM 728 C C . VAL A 1 101 ? -10.344 -6.824 5.949 1 98.12 101 VAL A C 1
ATOM 730 O O . VAL A 1 101 ? -11.008 -6.113 6.711 1 98.12 101 VAL A O 1
ATOM 733 N N . ILE A 1 102 ? -9.414 -6.355 5.156 1 98.56 102 ILE A N 1
ATOM 734 C CA . ILE A 1 102 ? -9.039 -4.945 5.227 1 98.56 102 ILE A CA 1
ATOM 735 C C . ILE A 1 102 ? -10.203 -4.082 4.75 1 98.56 102 ILE A C 1
ATOM 737 O O . ILE A 1 102 ? -10.461 -3.012 5.312 1 98.56 102 ILE A O 1
ATOM 741 N N . ASN A 1 103 ? -10.883 -4.512 3.697 1 98.69 103 ASN A N 1
ATOM 742 C CA . ASN A 1 103 ? -12.016 -3.73 3.225 1 98.69 103 ASN A CA 1
ATOM 743 C C . ASN A 1 103 ? -13.141 -3.684 4.262 1 98.69 103 ASN A C 1
ATOM 745 O O . ASN A 1 103 ? -13.758 -2.639 4.469 1 98.69 103 ASN A O 1
ATOM 749 N N . VAL A 1 104 ? -13.391 -4.75 4.961 1 98.44 104 VAL A N 1
ATOM 750 C CA . VAL A 1 104 ? -14.391 -4.762 6.027 1 98.44 104 VAL A CA 1
ATOM 751 C C . VAL A 1 104 ? -13.945 -3.85 7.168 1 98.44 104 VAL A C 1
ATOM 753 O O . VAL A 1 104 ? -14.734 -3.062 7.688 1 98.44 104 VAL A O 1
ATOM 756 N N . LEU A 1 105 ? -12.68 -3.971 7.508 1 98.5 105 LEU A N 1
ATOM 757 C CA . LEU A 1 105 ? -12.141 -3.119 8.562 1 98.5 105 LEU A CA 1
ATOM 758 C C . LEU A 1 105 ? -12.258 -1.646 8.188 1 98.5 105 LEU A C 1
ATOM 760 O O . LEU A 1 105 ? -12.578 -0.808 9.031 1 98.5 105 LEU A O 1
ATOM 764 N N . THR A 1 106 ? -11.984 -1.356 6.957 1 98.38 106 THR A N 1
ATOM 765 C CA . THR A 1 106 ? -12.078 0.021 6.488 1 98.38 106 THR A CA 1
ATOM 766 C C . THR A 1 106 ? -13.523 0.511 6.52 1 98.38 106 THR A C 1
ATOM 768 O O . THR A 1 106 ? -13.781 1.667 6.859 1 98.38 106 THR A O 1
ATOM 771 N N . LEU A 1 107 ? -14.422 -0.386 6.168 1 98.19 107 LEU A N 1
ATOM 772 C CA . LEU A 1 107 ? -15.844 -0.06 6.25 1 98.19 107 LEU A CA 1
ATOM 773 C C . LEU A 1 107 ? -16.234 0.307 7.68 1 98.19 107 LEU A C 1
ATOM 775 O O . LEU A 1 107 ? -16.828 1.361 7.91 1 98.19 107 LEU A O 1
ATOM 779 N N . VAL A 1 108 ? -15.906 -0.521 8.602 1 98.06 108 VAL A N 1
ATOM 780 C CA . VAL A 1 108 ? -16.234 -0.303 10.008 1 98.06 108 VAL A CA 1
ATOM 781 C C . VAL A 1 108 ? -15.555 0.975 10.5 1 98.06 108 VAL A C 1
ATOM 783 O O . VAL A 1 108 ? -16.188 1.794 11.18 1 98.06 108 VAL A O 1
ATOM 786 N N . TYR A 1 109 ? -14.414 1.151 10.141 1 97.69 109 TYR A N 1
ATOM 787 C CA . TYR A 1 109 ? -13.664 2.336 10.539 1 97.69 109 TYR A CA 1
ATOM 788 C C . TYR A 1 109 ? -14.32 3.604 10 1 97.69 109 TYR A C 1
ATOM 790 O O . TYR A 1 109 ? -14.477 4.586 10.734 1 97.69 109 TYR A O 1
ATOM 798 N N . SER A 1 110 ? -14.617 3.545 8.766 1 97.62 110 SER A N 1
ATOM 799 C CA . SER A 1 110 ? -15.203 4.727 8.148 1 97.62 110 SER A CA 1
ATOM 800 C C . SER A 1 110 ? -16.516 5.102 8.812 1 97.62 110 SER A C 1
ATOM 802 O O . SER A 1 110 ? -16.766 6.277 9.094 1 97.62 110 SER A O 1
ATOM 804 N N . LEU A 1 111 ? -17.344 4.18 9.086 1 96.81 111 LEU A N 1
ATOM 805 C CA . LEU A 1 111 ? -18.625 4.449 9.742 1 96.81 111 LEU A CA 1
ATOM 806 C C . LEU A 1 111 ? -18.391 4.961 11.164 1 96.81 111 LEU A C 1
ATOM 808 O O . LEU A 1 111 ? -19.047 5.922 11.594 1 96.81 111 LEU A O 1
ATOM 812 N N . ALA A 1 112 ? -17.5 4.34 11.859 1 96.25 112 ALA A N 1
ATOM 813 C CA . ALA A 1 112 ? -17.203 4.742 13.227 1 96.25 112 ALA A CA 1
ATOM 814 C C . ALA A 1 112 ? -16.672 6.172 13.273 1 96.25 112 ALA A C 1
ATOM 816 O O . ALA A 1 112 ? -17.031 6.941 14.172 1 96.25 112 ALA A O 1
ATOM 817 N N . THR A 1 113 ? -15.852 6.523 12.383 1 94.5 113 THR A N 1
ATOM 818 C CA . THR A 1 113 ? -15.242 7.848 12.414 1 94.5 113 THR A CA 1
ATOM 819 C C . THR A 1 113 ? -16.25 8.922 12.008 1 94.5 113 THR A C 1
ATOM 821 O O . THR A 1 113 ? -16.172 10.055 12.484 1 94.5 113 THR A O 1
ATOM 824 N N . ILE A 1 114 ? -17.156 8.602 11.109 1 93.62 114 ILE A N 1
ATOM 825 C CA . ILE A 1 114 ? -18.219 9.539 10.781 1 93.62 114 ILE A CA 1
ATOM 826 C C . ILE A 1 114 ? -19.047 9.844 12.031 1 93.62 114 ILE A C 1
ATOM 828 O O . ILE A 1 114 ? -19.328 11.008 12.328 1 93.62 114 ILE A O 1
ATOM 832 N N . ILE A 1 115 ? -19.359 8.852 12.797 1 92.5 115 ILE A N 1
ATOM 833 C CA . ILE A 1 115 ? -20.141 9.008 14.016 1 92.5 115 ILE A CA 1
ATOM 834 C C . ILE A 1 115 ? -19.344 9.805 15.047 1 92.5 115 ILE A C 1
ATOM 836 O O . ILE A 1 115 ? -19.859 10.711 15.695 1 92.5 115 ILE A O 1
ATOM 840 N N . LEU A 1 116 ? -18.109 9.445 15.172 1 89.94 116 LEU A N 1
ATOM 841 C CA . LEU A 1 116 ? -17.234 10.117 16.125 1 89.94 116 LEU A CA 1
ATOM 842 C C . LEU A 1 116 ? -17.078 11.594 15.781 1 89.94 116 LEU A C 1
ATOM 844 O O . LEU A 1 116 ? -17.047 12.445 16.672 1 89.94 116 LEU A O 1
ATOM 848 N N . TYR A 1 117 ? -16.906 11.836 14.555 1 86.06 117 TYR A N 1
ATOM 849 C CA . TYR A 1 117 ? -16.797 13.219 14.117 1 86.06 117 TYR A CA 1
ATOM 850 C C . TYR A 1 117 ? -18.031 14.023 14.492 1 86.06 117 TYR A C 1
ATOM 852 O O . TYR A 1 117 ? -17.938 15.141 14.992 1 86.06 117 TYR A O 1
ATOM 860 N N . GLN A 1 118 ? -19.234 13.484 14.297 1 85.06 118 GLN A N 1
ATOM 861 C CA . GLN A 1 118 ? -20.484 14.148 14.641 1 85.06 118 GLN A CA 1
ATOM 862 C C . GLN A 1 118 ? -20.609 14.336 16.156 1 85.06 118 GLN A C 1
ATOM 864 O O . GLN A 1 118 ? -21.062 15.383 16.609 1 85.06 118 GLN A O 1
ATOM 869 N N . ALA A 1 119 ? -20.172 13.406 16.844 1 86 119 ALA A N 1
ATOM 870 C CA . ALA A 1 119 ? -20.234 13.477 18.297 1 86 119 ALA A CA 1
ATOM 871 C C . ALA A 1 119 ? -19.266 14.523 18.828 1 86 119 ALA A C 1
ATOM 873 O O . ALA A 1 119 ? -19.562 15.219 19.797 1 86 119 ALA A O 1
ATOM 874 N N . SER A 1 120 ? -18.125 14.578 18.234 1 83.44 120 SER A N 1
ATOM 875 C CA . SER A 1 120 ? -17.109 15.523 18.688 1 83.44 120 SER A CA 1
ATOM 876 C C . SER A 1 120 ? -17.547 16.969 18.406 1 83.44 120 SER A C 1
ATOM 878 O O . SER A 1 120 ? -17.203 17.875 19.172 1 83.44 120 SER A O 1
ATOM 880 N N . LYS A 1 121 ? -18.156 17.203 17.391 1 79.56 121 LYS A N 1
ATOM 881 C CA . LYS A 1 121 ? -18.688 18.531 17.094 1 79.56 121 LYS A CA 1
ATOM 882 C C . LYS A 1 121 ? -19.672 18.969 18.172 1 79.56 121 LYS A C 1
ATOM 884 O O . LYS A 1 121 ? -19.641 20.125 18.594 1 79.56 121 LYS A O 1
ATOM 889 N N . LYS A 1 122 ? -20.359 18.094 18.609 1 79.12 122 LYS A N 1
ATOM 890 C CA . LYS A 1 122 ? -21.344 18.391 19.641 1 79.12 122 LYS A CA 1
ATOM 891 C C . LYS A 1 122 ? -20.672 18.609 21 1 79.12 122 LYS A C 1
ATOM 893 O O . LYS A 1 122 ? -21.094 19.484 21.766 1 79.12 122 LYS A O 1
ATOM 898 N N . ALA A 1 123 ? -19.578 17.844 21.125 1 77.06 123 ALA A N 1
ATOM 899 C CA . ALA A 1 123 ? -18.906 17.891 22.422 1 77.06 123 ALA A CA 1
ATOM 900 C C . ALA A 1 123 ? -17.75 18.875 22.406 1 77.06 123 ALA A C 1
ATOM 902 O O . ALA A 1 123 ? -17.109 19.109 23.453 1 77.06 123 ALA A O 1
ATOM 903 N N . ALA A 1 124 ? -17.469 19.453 21.422 1 69.69 124 ALA A N 1
ATOM 904 C CA . ALA A 1 124 ? -16.391 20.422 21.281 1 69.69 124 ALA A CA 1
ATOM 905 C C . ALA A 1 124 ? -15.039 19.812 21.641 1 69.69 124 ALA A C 1
ATOM 907 O O . ALA A 1 124 ? -14.266 20.391 22.406 1 69.69 124 ALA A O 1
ATOM 908 N N . MET A 1 125 ? -14.852 18.609 21.266 1 70.25 125 MET A N 1
ATOM 909 C CA . MET A 1 125 ? -13.602 17.906 21.547 1 70.25 125 MET A CA 1
ATOM 910 C C . MET A 1 125 ? -12.578 18.172 20.453 1 70.25 125 MET A C 1
ATOM 912 O O . MET A 1 125 ? -12.555 17.469 19.438 1 70.25 125 MET A O 1
ATOM 916 N N . ALA A 1 126 ? -11.711 19.109 20.562 1 69.44 126 ALA A N 1
ATOM 917 C CA . ALA A 1 126 ? -10.742 19.562 19.562 1 69.44 126 ALA A CA 1
ATOM 918 C C . ALA A 1 126 ? -9.602 18.547 19.406 1 69.44 126 ALA A C 1
ATOM 920 O O . ALA A 1 126 ? -9 18.453 18.344 1 69.44 126 ALA A O 1
ATOM 921 N N . GLY A 1 127 ? -9.383 17.766 20.391 1 78.62 127 GLY A N 1
ATOM 922 C CA . GLY A 1 127 ? -8.219 16.891 20.406 1 78.62 127 GLY A CA 1
ATOM 923 C C . GLY A 1 127 ? -8.391 15.641 19.578 1 78.62 127 GLY A C 1
ATOM 924 O O . GLY A 1 127 ? -7.43 14.898 19.344 1 78.62 127 GLY A O 1
ATOM 925 N N . ILE A 1 128 ? -9.531 15.484 19.016 1 82.19 128 ILE A N 1
ATOM 926 C CA . ILE A 1 128 ? -9.82 14.219 18.344 1 82.19 128 ILE A CA 1
ATOM 927 C C . ILE A 1 128 ? -9.344 14.266 16.906 1 82.19 128 ILE A C 1
ATOM 929 O O . ILE A 1 128 ? -9.172 13.227 16.266 1 82.19 128 ILE A O 1
ATOM 933 N N . TYR A 1 129 ? -8.992 15.352 16.344 1 84.38 129 TYR A N 1
ATOM 934 C CA . TYR A 1 129 ? -8.734 15.5 14.914 1 84.38 129 TYR A CA 1
ATOM 935 C C . TYR A 1 129 ? -7.371 14.93 14.539 1 84.38 129 TYR A C 1
ATOM 937 O O . TYR A 1 129 ? -7.215 14.32 13.484 1 84.38 129 TYR A O 1
ATOM 945 N N . LEU A 1 130 ? -6.457 15.156 15.43 1 87.69 130 LEU A N 1
ATOM 946 C CA . LEU A 1 130 ? -5.137 14.609 15.133 1 87.69 130 LEU A CA 1
ATOM 947 C C . LEU A 1 130 ? -5.168 13.086 15.109 1 87.69 130 LEU A C 1
ATOM 949 O O . LEU A 1 130 ? -4.73 12.469 14.141 1 87.69 130 LEU A O 1
ATOM 953 N N . PRO A 1 131 ? -5.699 12.422 16.141 1 91.31 131 PRO A N 1
ATOM 954 C CA . PRO A 1 131 ? -5.793 10.961 16.078 1 91.31 131 PRO A CA 1
ATOM 955 C C . PRO A 1 131 ? -6.609 10.477 14.883 1 91.31 131 PRO A C 1
ATOM 957 O O . PRO A 1 131 ? -6.309 9.43 14.312 1 91.31 131 PRO A O 1
ATOM 960 N N . LEU A 1 132 ? -7.57 11.203 14.523 1 90.75 132 LEU A N 1
ATOM 961 C CA . LEU A 1 132 ? -8.367 10.836 13.352 1 90.75 132 LEU A CA 1
ATOM 962 C C . LEU A 1 132 ? -7.52 10.891 12.086 1 90.75 132 LEU A C 1
ATOM 964 O O . LEU A 1 132 ? -7.633 10.008 11.227 1 90.75 132 LEU A O 1
ATOM 968 N N . THR A 1 133 ? -6.742 11.828 12 1 91.38 133 THR A N 1
ATOM 969 C CA . THR A 1 133 ? -5.875 11.953 10.828 1 91.38 133 THR A CA 1
ATOM 970 C C . THR A 1 133 ? -4.859 10.812 10.789 1 91.38 133 THR A C 1
ATOM 972 O O . THR A 1 133 ? -4.594 10.258 9.719 1 91.38 133 THR A O 1
ATOM 975 N N . ILE A 1 134 ? -4.359 10.43 11.875 1 94.25 134 ILE A N 1
ATOM 976 C CA . ILE A 1 134 ? -3.383 9.352 11.953 1 94.25 134 ILE A CA 1
ATOM 977 C C . ILE A 1 134 ? -4.039 8.031 11.562 1 94.25 134 ILE A C 1
ATOM 979 O O . ILE A 1 134 ? -3.477 7.258 10.781 1 94.25 134 ILE A O 1
ATOM 983 N N . THR A 1 135 ? -5.18 7.785 12.055 1 95.56 135 THR A N 1
ATOM 984 C CA . THR A 1 135 ? -5.875 6.543 11.742 1 95.56 135 THR A CA 1
ATOM 985 C C . THR A 1 135 ? -6.32 6.52 10.289 1 95.56 135 THR A C 1
ATOM 987 O O . THR A 1 135 ? -6.367 5.461 9.656 1 95.56 135 THR A O 1
ATOM 990 N N . ASP A 1 136 ? -6.672 7.727 9.797 1 96.12 136 ASP A N 1
ATOM 991 C CA . ASP A 1 136 ? -6.969 7.812 8.367 1 96.12 136 ASP A CA 1
ATOM 992 C C . ASP A 1 136 ? -5.762 7.395 7.531 1 96.12 136 ASP A C 1
ATOM 994 O O . ASP A 1 136 ? -5.906 6.676 6.539 1 96.12 136 ASP A O 1
ATOM 998 N N . LEU A 1 137 ? -4.633 7.809 7.922 1 96.44 137 LEU A N 1
ATOM 999 C CA . LEU A 1 137 ? -3.4 7.465 7.219 1 96.44 137 LEU A CA 1
ATOM 1000 C C . LEU A 1 137 ? -3.145 5.961 7.273 1 96.44 137 LEU A C 1
ATOM 1002 O O . LEU A 1 137 ? -2.805 5.348 6.262 1 96.44 137 LEU A O 1
ATOM 1006 N N . LEU A 1 138 ? -3.332 5.367 8.383 1 97.12 138 LEU A N 1
ATOM 1007 C CA . LEU A 1 138 ? -3.119 3.934 8.547 1 97.12 138 LEU A CA 1
ATOM 1008 C C . LEU A 1 138 ? -4.105 3.139 7.699 1 97.12 138 LEU A C 1
ATOM 1010 O O . LEU A 1 138 ? -3.727 2.152 7.062 1 97.12 138 LEU A O 1
ATOM 1014 N N . THR A 1 139 ? -5.336 3.592 7.758 1 97.62 139 THR A N 1
ATOM 1015 C CA . THR A 1 139 ? -6.352 2.92 6.953 1 97.62 139 THR A CA 1
ATOM 1016 C C . THR A 1 139 ? -5.984 2.973 5.473 1 97.62 139 THR A C 1
ATOM 1018 O O . THR A 1 139 ? -6.125 1.978 4.758 1 97.62 139 THR A O 1
ATOM 1021 N N . MET A 1 140 ? -5.531 4.059 5.039 1 97.88 140 MET A N 1
ATOM 1022 C CA . MET A 1 140 ? -5.086 4.215 3.656 1 97.88 140 MET A CA 1
ATOM 1023 C C . MET A 1 140 ? -3.947 3.25 3.34 1 97.88 140 MET A C 1
ATOM 1025 O O . MET A 1 140 ? -3.936 2.625 2.279 1 97.88 140 MET A O 1
ATOM 1029 N N . ILE A 1 141 ? -2.984 3.135 4.207 1 98 141 ILE A N 1
ATOM 1030 C CA . ILE A 1 141 ? -1.829 2.262 4.035 1 98 141 ILE A CA 1
ATOM 1031 C C . ILE A 1 141 ? -2.295 0.816 3.873 1 98 141 ILE A C 1
ATOM 1033 O O . ILE A 1 141 ? -1.848 0.114 2.963 1 98 141 ILE A O 1
ATOM 1037 N N . PHE A 1 142 ? -3.219 0.413 4.695 1 98.31 142 PHE A N 1
ATOM 1038 C CA . PHE A 1 142 ? -3.721 -0.955 4.641 1 98.31 142 PHE A CA 1
ATOM 1039 C C . PHE A 1 142 ? -4.48 -1.203 3.344 1 98.31 142 PHE A C 1
ATOM 1041 O O . PHE A 1 142 ? -4.344 -2.266 2.732 1 98.31 142 PHE A O 1
ATOM 1048 N N . LEU A 1 143 ? -5.234 -0.211 2.924 1 98.62 143 LEU A N 1
ATOM 1049 C CA . LEU A 1 143 ? -5.98 -0.34 1.676 1 98.62 143 LEU A CA 1
ATOM 1050 C C . LEU A 1 143 ? -5.035 -0.462 0.487 1 98.62 143 LEU A C 1
ATOM 1052 O O . LEU A 1 143 ? -5.242 -1.3 -0.394 1 98.62 143 LEU A O 1
ATOM 1056 N N . VAL A 1 144 ? -4.023 0.303 0.489 1 98.38 144 VAL A N 1
ATOM 1057 C CA . VAL A 1 144 ? -3.051 0.265 -0.598 1 98.38 144 VAL A CA 1
ATOM 1058 C C . VAL A 1 144 ? -2.334 -1.083 -0.603 1 98.38 144 VAL A C 1
ATOM 1060 O O . VAL A 1 144 ? -2.139 -1.685 -1.661 1 98.38 144 VAL A O 1
ATOM 1063 N N . SER A 1 145 ? -2.02 -1.532 0.542 1 97.75 145 SER A N 1
ATOM 1064 C CA . SER A 1 145 ? -1.291 -2.791 0.654 1 97.75 145 SER A CA 1
ATOM 1065 C C . SER A 1 145 ? -2.135 -3.965 0.167 1 97.75 145 SER A C 1
ATOM 1067 O O . SER A 1 145 ? -1.654 -4.809 -0.594 1 97.75 145 SER A O 1
ATOM 1069 N N . CYS A 1 146 ? -3.369 -4.012 0.58 1 97.75 146 CYS A N 1
ATOM 1070 C CA . CYS A 1 146 ? -4.188 -5.156 0.193 1 97.75 146 CYS A CA 1
ATOM 1071 C C . CYS A 1 146 ? -4.535 -5.102 -1.289 1 97.75 146 CYS A C 1
ATOM 1073 O O . CYS A 1 146 ? -4.656 -6.137 -1.941 1 97.75 146 CYS A O 1
ATOM 1075 N N . ASN A 1 147 ? -4.73 -3.889 -1.811 1 98.31 147 ASN A N 1
ATOM 1076 C CA . ASN A 1 147 ? -4.945 -3.742 -3.246 1 98.31 147 ASN A CA 1
ATOM 1077 C C . ASN A 1 147 ? -3.725 -4.199 -4.043 1 98.31 147 ASN A C 1
ATOM 1079 O O . ASN A 1 147 ? -3.863 -4.828 -5.094 1 98.31 147 ASN A O 1
ATOM 1083 N N . GLY A 1 148 ? -2.561 -3.879 -3.551 1 97.62 148 GLY A N 1
ATOM 1084 C CA . GLY A 1 148 ? -1.348 -4.367 -4.188 1 97.62 148 GLY A CA 1
ATOM 1085 C C . GLY A 1 148 ? -1.248 -5.883 -4.195 1 97.62 148 GLY A C 1
ATOM 1086 O O . GLY A 1 148 ? -0.929 -6.48 -5.223 1 97.62 148 GLY A O 1
ATOM 1087 N N . ALA A 1 149 ? -1.551 -6.43 -3.096 1 97.75 149 ALA A N 1
ATOM 1088 C CA . ALA A 1 149 ? -1.501 -7.883 -2.967 1 97.75 149 ALA A CA 1
ATOM 1089 C C . ALA A 1 149 ? -2.516 -8.547 -3.891 1 97.75 149 ALA A C 1
ATOM 1091 O O . ALA A 1 149 ? -2.172 -9.461 -4.641 1 97.75 149 ALA A O 1
ATOM 1092 N N . ALA A 1 150 ? -3.746 -8.102 -3.83 1 97.75 150 ALA A N 1
ATOM 1093 C CA . ALA A 1 150 ? -4.809 -8.68 -4.645 1 97.75 150 ALA A CA 1
ATOM 1094 C C . ALA A 1 150 ? -4.527 -8.492 -6.133 1 97.75 150 ALA A C 1
ATOM 1096 O O . ALA A 1 150 ? -4.805 -9.391 -6.938 1 97.75 150 ALA A O 1
ATOM 1097 N N . SER A 1 151 ? -3.982 -7.359 -6.469 1 97.12 151 SER A N 1
ATOM 1098 C CA . SER A 1 151 ? -3.66 -7.102 -7.867 1 97.12 151 SER A CA 1
ATOM 1099 C C . SER A 1 151 ? -2.572 -8.047 -8.367 1 97.12 151 SER A C 1
ATOM 1101 O O . SER A 1 151 ? -2.633 -8.523 -9.5 1 97.12 151 SER A O 1
ATOM 1103 N N . ALA A 1 152 ? -1.581 -8.312 -7.578 1 96.75 152 ALA A N 1
ATOM 1104 C CA . ALA A 1 152 ? -0.515 -9.227 -7.98 1 96.75 152 ALA A CA 1
ATOM 1105 C C . ALA A 1 152 ? -1.064 -10.617 -8.266 1 96.75 152 ALA A C 1
ATOM 1107 O O . ALA A 1 152 ? -0.719 -11.242 -9.273 1 96.75 152 ALA A O 1
ATOM 1108 N N . ILE A 1 153 ? -1.93 -11.062 -7.406 1 95.88 153 ILE A N 1
ATOM 1109 C CA . ILE A 1 153 ? -2.521 -12.391 -7.574 1 95.88 153 ILE A CA 1
ATOM 1110 C C . ILE A 1 153 ? -3.418 -12.398 -8.812 1 95.88 153 ILE A C 1
ATOM 1112 O O . ILE A 1 153 ? -3.426 -13.367 -9.57 1 95.88 153 ILE A O 1
ATOM 1116 N N . SER A 1 154 ? -4.145 -11.32 -8.984 1 95.19 154 SER A N 1
ATOM 1117 C CA . SER A 1 154 ? -5.043 -11.227 -10.125 1 95.19 154 SER A CA 1
ATOM 1118 C C . SER A 1 154 ? -4.266 -11.25 -11.438 1 95.19 154 SER A C 1
ATOM 1120 O O . SER A 1 154 ? -4.703 -11.859 -12.414 1 95.19 154 SER A O 1
ATOM 1122 N N . VAL A 1 155 ? -3.18 -10.609 -11.508 1 94.56 155 VAL A N 1
ATOM 1123 C CA . VAL A 1 155 ? -2.355 -10.578 -12.711 1 94.56 155 VAL A CA 1
ATOM 1124 C C . VAL A 1 155 ? -1.825 -11.977 -13.016 1 94.56 155 VAL A C 1
ATOM 1126 O O . VAL A 1 155 ? -1.839 -12.422 -14.164 1 94.56 155 VAL A O 1
ATOM 1129 N N . VAL A 1 156 ? -1.377 -12.672 -12.039 1 93.69 156 VAL A N 1
ATOM 1130 C CA . VAL 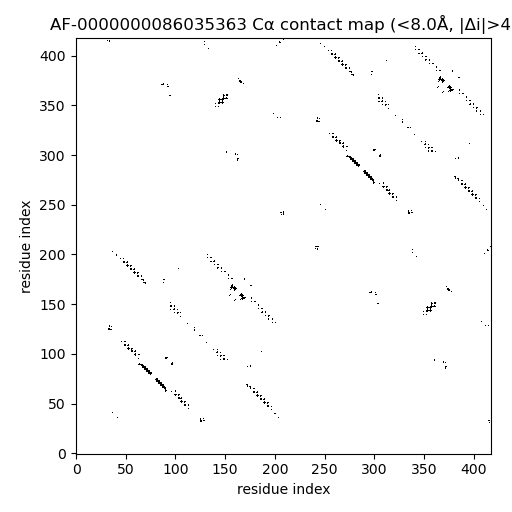A 1 156 ? -0.89 -14.031 -12.227 1 93.69 156 VAL A CA 1
ATOM 1131 C C . VAL A 1 156 ? -2.039 -14.938 -12.656 1 93.69 156 VAL A C 1
ATOM 1133 O O . VAL A 1 156 ? -1.861 -15.82 -13.508 1 93.69 156 VAL A O 1
ATOM 1136 N N . ALA A 1 157 ? -3.18 -14.719 -12.031 1 93.69 157 ALA A N 1
ATOM 1137 C CA . ALA A 1 157 ? -4.344 -15.523 -12.398 1 93.69 157 ALA A CA 1
ATOM 1138 C C . ALA A 1 157 ? -4.707 -15.32 -13.867 1 93.69 157 ALA A C 1
ATOM 1140 O O . ALA A 1 157 ? -5.176 -16.25 -14.531 1 93.69 157 ALA A O 1
ATOM 1141 N N . GLU A 1 158 ? -4.543 -14.141 -14.383 1 93.5 158 GLU A N 1
ATOM 1142 C CA . GLU A 1 158 ? -4.898 -13.789 -15.75 1 93.5 158 GLU A CA 1
ATOM 1143 C C . GLU A 1 158 ? -3.809 -14.219 -16.734 1 93.5 158 GLU A C 1
ATOM 1145 O O . GLU A 1 158 ? -4.109 -14.75 -17.812 1 93.5 158 GLU A O 1
ATOM 1150 N N . ASN A 1 159 ? -2.549 -14.016 -16.328 1 92.81 159 ASN A N 1
ATOM 1151 C CA . ASN A 1 159 ? -1.461 -14.188 -17.297 1 92.81 159 ASN A CA 1
ATOM 1152 C C . ASN A 1 159 ? -0.657 -15.453 -17.016 1 92.81 159 ASN A C 1
ATOM 1154 O O . ASN A 1 159 ? 0.11 -15.906 -17.859 1 92.81 159 ASN A O 1
ATOM 1158 N N . GLY A 1 160 ? -0.854 -16.031 -15.852 1 91.12 160 GLY A N 1
ATOM 1159 C CA . GLY A 1 160 ? -0.015 -17.156 -15.461 1 91.12 160 GLY A CA 1
ATOM 1160 C C . GLY A 1 160 ? 1.455 -16.781 -15.359 1 91.12 160 GLY A C 1
ATOM 1161 O O . GLY A 1 160 ? 1.814 -15.609 -15.398 1 91.12 160 GLY A O 1
ATOM 1162 N N . ASN A 1 161 ? 2.271 -17.734 -15.008 1 89.62 161 ASN A N 1
ATOM 1163 C CA . ASN A 1 161 ? 3.729 -17.656 -14.961 1 89.62 161 ASN A CA 1
ATOM 1164 C C . ASN A 1 161 ? 4.383 -18.953 -15.414 1 89.62 161 ASN A C 1
ATOM 1166 O O . ASN A 1 161 ? 4.477 -19.906 -14.641 1 89.62 161 ASN A O 1
ATOM 1170 N N . ARG A 1 162 ? 4.883 -18.906 -16.641 1 83.81 162 ARG A N 1
ATOM 1171 C CA . ARG A 1 162 ? 5.457 -20.125 -17.219 1 83.81 162 ARG A CA 1
ATOM 1172 C C . ARG A 1 162 ? 6.758 -20.5 -16.516 1 83.81 162 ARG A C 1
ATOM 1174 O O . ARG A 1 162 ? 7.051 -21.688 -16.328 1 83.81 162 ARG A O 1
ATOM 1181 N N . HIS A 1 163 ? 7.457 -19.531 -16.109 1 82.38 163 HIS A N 1
ATOM 1182 C CA . HIS A 1 163 ? 8.742 -19.797 -15.469 1 82.38 163 HIS A 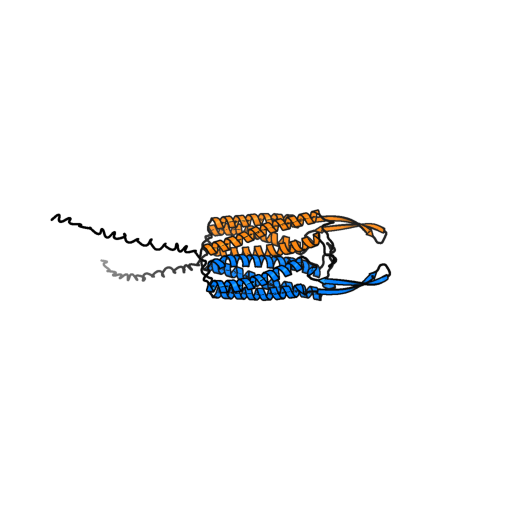CA 1
ATOM 1183 C C . HIS A 1 163 ? 8.562 -20.422 -14.094 1 82.38 163 HIS A C 1
ATOM 1185 O O . HIS A 1 163 ? 9.367 -21.266 -13.68 1 82.38 163 HIS A O 1
ATOM 1191 N N . PHE A 1 164 ? 7.469 -20.125 -13.445 1 84.62 164 PHE A N 1
ATOM 1192 C CA . PHE A 1 164 ? 7.184 -20.672 -12.125 1 84.62 164 PHE A CA 1
ATOM 1193 C C . PHE A 1 164 ? 6.277 -21.891 -12.227 1 84.62 164 PHE A C 1
ATOM 1195 O O . PHE A 1 164 ? 6.055 -22.578 -11.234 1 84.62 164 PHE A O 1
ATOM 1202 N N . GLY A 1 165 ? 5.742 -22.078 -13.406 1 84.44 165 GLY A N 1
ATOM 1203 C CA . GLY A 1 165 ? 4.84 -23.203 -13.609 1 84.44 165 GLY A CA 1
ATOM 1204 C C . GLY A 1 165 ? 3.426 -22.922 -13.133 1 84.44 165 GLY A C 1
ATOM 1205 O O . GLY A 1 165 ? 2.678 -23.859 -12.82 1 84.44 165 GLY A O 1
ATOM 1206 N N . TRP A 1 166 ? 3.076 -21.719 -12.953 1 88.81 166 TRP A N 1
ATOM 1207 C CA . TRP A 1 166 ? 1.731 -21.359 -12.516 1 88.81 166 TRP A CA 1
ATOM 1208 C C . TRP A 1 166 ? 0.822 -21.109 -13.711 1 88.81 166 TRP A C 1
ATOM 1210 O O . TRP A 1 166 ? 1.071 -20.203 -14.508 1 88.81 166 TRP A O 1
ATOM 1220 N N . ASP A 1 167 ? -0.292 -21.75 -13.797 1 86.31 167 ASP A N 1
ATOM 1221 C CA . ASP A 1 167 ? -1.192 -21.672 -14.938 1 86.31 167 ASP A CA 1
ATOM 1222 C C . ASP A 1 167 ? -2.127 -20.469 -14.82 1 86.31 167 ASP A C 1
ATOM 1224 O O . ASP A 1 167 ? -2.355 -19.969 -13.727 1 86.31 167 ASP A O 1
ATOM 1228 N N . LYS A 1 168 ? -2.619 -20.109 -16.031 1 89.94 168 LYS A N 1
ATOM 1229 C CA . LYS A 1 168 ? -3.66 -19.094 -16.109 1 89.94 168 LYS A CA 1
ATOM 1230 C C . LYS A 1 168 ? -5.02 -19.656 -15.703 1 89.94 168 LYS A C 1
ATOM 1232 O O . LYS A 1 168 ? -5.621 -20.422 -16.469 1 89.94 168 LYS A O 1
ATOM 1237 N N . ILE A 1 169 ? -5.508 -19.25 -14.695 1 87.69 169 ILE A N 1
ATOM 1238 C CA . ILE A 1 169 ? -6.746 -19.844 -14.203 1 87.69 169 ILE A CA 1
ATOM 1239 C C . ILE A 1 169 ? -7.945 -19.094 -14.773 1 87.69 169 ILE A C 1
ATOM 1241 O O . ILE A 1 169 ? -9.047 -19.625 -14.852 1 87.69 169 ILE A O 1
ATOM 1245 N N . CYS A 1 170 ? -7.727 -17.875 -15.188 1 91.31 170 CYS A N 1
ATOM 1246 C CA . CYS A 1 170 ? -8.844 -17.047 -15.625 1 91.31 170 CYS A CA 1
ATOM 1247 C C . CYS A 1 170 ? -9.383 -17.531 -16.969 1 91.31 170 CYS A C 1
ATOM 1249 O O . CYS A 1 170 ? -10.5 -17.172 -17.359 1 91.31 170 CYS A O 1
ATOM 1251 N N . VAL A 1 171 ? -8.656 -18.312 -17.688 1 87.75 171 VAL A N 1
ATOM 1252 C CA . VAL A 1 171 ? -9.148 -18.922 -18.922 1 87.75 171 VAL A CA 1
ATOM 1253 C C . VAL A 1 171 ? -10.305 -19.859 -18.594 1 87.75 171 VAL A C 1
ATOM 1255 O O . VAL A 1 171 ? -11.281 -19.938 -19.359 1 87.75 171 VAL A O 1
ATOM 1258 N N . SER A 1 172 ? -10.25 -20.516 -17.438 1 84.38 172 SER A N 1
ATOM 1259 C CA . SER A 1 172 ? -11.242 -21.516 -17.047 1 84.38 172 SER A CA 1
ATOM 1260 C C . SER A 1 172 ? -12.352 -20.875 -16.203 1 84.38 172 SER A C 1
ATOM 1262 O O . SER A 1 172 ? -13.492 -21.359 -16.219 1 84.38 172 SER A O 1
ATOM 1264 N N . VAL A 1 173 ? -12.062 -19.859 -15.469 1 89.75 173 VAL A N 1
ATOM 1265 C CA . VAL A 1 173 ? -13.023 -19.25 -14.547 1 89.75 173 VAL A CA 1
ATOM 1266 C C . VAL A 1 173 ? -13.109 -17.75 -14.812 1 89.75 173 VAL A C 1
ATOM 1268 O O . VAL A 1 173 ? -12.891 -16.938 -13.906 1 89.75 173 VAL A O 1
ATOM 1271 N N . ARG A 1 174 ? -13.625 -17.391 -15.898 1 90.56 174 ARG A N 1
ATOM 1272 C CA . ARG A 1 174 ? -13.648 -16.016 -16.359 1 90.56 174 ARG A CA 1
ATOM 1273 C C . ARG A 1 174 ? -14.562 -15.156 -15.492 1 90.56 174 ARG A C 1
ATOM 1275 O O . ARG A 1 174 ? -14.234 -14 -15.195 1 90.56 174 ARG A O 1
ATOM 1282 N N . GLN A 1 175 ? -15.695 -15.641 -15.125 1 92.06 175 GLN A N 1
ATOM 1283 C CA . GLN A 1 175 ? -16.641 -14.891 -14.297 1 92.06 175 GLN A CA 1
ATOM 1284 C C . GLN A 1 175 ? -16.031 -14.57 -12.93 1 92.06 175 GLN A C 1
ATOM 1286 O O . GLN A 1 175 ? -16.172 -13.445 -12.438 1 92.06 175 GLN A O 1
ATOM 1291 N N . TYR A 1 176 ? -15.469 -15.57 -12.367 1 92.94 176 TYR A N 1
ATOM 1292 C CA . TYR A 1 176 ? -14.789 -15.367 -11.094 1 92.94 176 TYR A CA 1
ATOM 1293 C C . TYR A 1 176 ? -13.742 -14.266 -11.203 1 92.94 176 TYR A C 1
ATOM 1295 O O . TYR A 1 176 ? -13.711 -13.344 -10.383 1 92.94 176 TYR A O 1
ATOM 1303 N N . CYS A 1 177 ? -12.906 -14.344 -12.18 1 94.12 177 CYS A N 1
ATOM 1304 C CA . CYS A 1 177 ? -11.828 -13.375 -12.367 1 94.12 177 CYS A CA 1
ATOM 1305 C C . CYS A 1 177 ? -12.383 -11.984 -12.633 1 94.12 177 CYS A C 1
ATOM 1307 O O . CYS A 1 177 ? -11.812 -10.992 -12.18 1 94.12 177 CYS A O 1
ATOM 1309 N N . ALA A 1 178 ? -13.461 -11.891 -13.367 1 94.62 178 ALA A N 1
ATOM 1310 C CA . ALA A 1 178 ? -14.117 -10.609 -13.625 1 94.62 178 ALA A CA 1
ATOM 1311 C C . ALA A 1 178 ? -14.617 -9.977 -12.328 1 94.62 178 ALA A C 1
ATOM 1313 O O . ALA A 1 178 ? -14.453 -8.773 -12.109 1 94.62 178 ALA A O 1
ATOM 1314 N N . GLN A 1 179 ? -15.18 -10.758 -11.484 1 95.75 179 GLN A N 1
ATOM 1315 C CA . GLN A 1 179 ? -15.656 -10.289 -10.188 1 95.75 179 GLN A CA 1
ATOM 1316 C C . GLN A 1 179 ? -14.5 -9.781 -9.32 1 95.75 179 GLN A C 1
ATOM 1318 O O . GLN A 1 179 ? -14.617 -8.742 -8.68 1 95.75 179 GLN A O 1
ATOM 1323 N N . VAL A 1 180 ? -13.477 -10.523 -9.32 1 96.5 180 VAL A N 1
ATOM 1324 C CA . VAL A 1 180 ? -12.289 -10.133 -8.562 1 96.5 180 VAL A CA 1
ATOM 1325 C C . VAL A 1 180 ? -11.773 -8.789 -9.062 1 96.5 180 VAL A C 1
ATOM 1327 O O . VAL A 1 180 ? -11.469 -7.895 -8.266 1 96.5 180 VAL A O 1
ATOM 1330 N N . ALA A 1 181 ? -11.719 -8.609 -10.359 1 96.94 181 ALA A N 1
ATOM 1331 C CA . ALA A 1 181 ? -11.242 -7.367 -10.953 1 96.94 181 ALA A CA 1
ATOM 1332 C C . ALA A 1 181 ? -12.133 -6.191 -10.57 1 96.94 181 ALA A C 1
ATOM 1334 O O . ALA A 1 181 ? -11.648 -5.098 -10.281 1 96.94 181 ALA A O 1
ATOM 1335 N N . VAL A 1 182 ? -13.383 -6.41 -10.594 1 97.56 182 VAL A N 1
ATOM 1336 C CA . VAL A 1 182 ? -14.328 -5.367 -10.219 1 97.56 182 VAL A CA 1
ATOM 1337 C C . VAL A 1 182 ? -14.133 -4.988 -8.75 1 97.56 182 VAL A C 1
ATOM 1339 O O . VAL A 1 182 ? -14.109 -3.807 -8.406 1 97.56 182 VAL A O 1
ATOM 1342 N N . ALA A 1 183 ? -13.984 -6.004 -7.914 1 98.44 183 ALA A N 1
ATOM 1343 C CA . ALA A 1 183 ? -13.766 -5.754 -6.492 1 98.44 183 ALA A CA 1
ATOM 1344 C C . ALA A 1 183 ? -12.508 -4.922 -6.266 1 98.44 183 ALA A C 1
ATOM 1346 O O . ALA A 1 183 ? -12.531 -3.951 -5.504 1 98.44 183 ALA A O 1
ATOM 1347 N N . ILE A 1 184 ? -11.438 -5.273 -6.906 1 98.38 184 ILE A N 1
ATOM 1348 C CA . ILE A 1 184 ? -10.18 -4.551 -6.781 1 98.38 184 ILE A CA 1
ATOM 1349 C C . ILE A 1 184 ? -10.352 -3.113 -7.262 1 98.38 184 ILE A C 1
ATOM 1351 O O . ILE A 1 184 ? -9.875 -2.174 -6.617 1 98.38 184 ILE A O 1
ATOM 1355 N N . SER A 1 185 ? -11.031 -2.922 -8.367 1 98.38 185 SER A N 1
ATOM 1356 C CA . SER A 1 185 ? -11.273 -1.585 -8.898 1 98.38 185 SER A CA 1
ATOM 1357 C C . SER A 1 185 ? -12.062 -0.73 -7.914 1 98.38 185 SER A C 1
ATOM 1359 O O . SER A 1 185 ? -11.711 0.426 -7.668 1 98.38 185 SER A O 1
ATOM 1361 N N . LEU A 1 186 ? -13.078 -1.31 -7.371 1 98.56 186 LEU A N 1
ATOM 1362 C CA . LEU A 1 186 ? -13.891 -0.593 -6.395 1 98.56 186 LEU A CA 1
ATOM 1363 C C . LEU A 1 186 ? -13.055 -0.18 -5.191 1 98.56 186 LEU A C 1
ATOM 1365 O O . LEU A 1 186 ? -13.133 0.961 -4.73 1 98.56 186 LEU A O 1
ATOM 1369 N N . SER A 1 187 ? -12.266 -1.08 -4.734 1 98.69 187 SER A N 1
ATOM 1370 C CA . SER A 1 187 ? -11.406 -0.791 -3.592 1 98.69 187 SER A CA 1
ATOM 1371 C C . SER A 1 187 ? -10.359 0.262 -3.945 1 98.69 187 SER A C 1
ATOM 1373 O O . SER A 1 187 ? -9.992 1.083 -3.104 1 98.69 187 SER A O 1
ATOM 1375 N N . MET A 1 188 ? -9.875 0.259 -5.129 1 98.5 188 MET A N 1
ATOM 1376 C CA . MET A 1 188 ? -8.93 1.274 -5.582 1 98.5 188 MET A CA 1
ATOM 1377 C C . MET A 1 188 ? -9.562 2.662 -5.539 1 98.5 188 MET A C 1
ATOM 1379 O O . MET A 1 188 ? -8.898 3.637 -5.172 1 98.5 188 MET A O 1
ATOM 1383 N N . PHE A 1 189 ? -10.711 2.732 -5.914 1 98.31 189 PHE A N 1
ATOM 1384 C CA . PHE A 1 189 ? -11.406 4.012 -5.828 1 98.31 189 PHE A CA 1
ATOM 1385 C C . PHE A 1 189 ? -11.578 4.441 -4.375 1 98.31 189 PHE A C 1
ATOM 1387 O O . PHE A 1 189 ? -11.484 5.629 -4.055 1 98.31 189 PHE A O 1
ATOM 1394 N N . ALA A 1 190 ? -11.898 3.484 -3.516 1 98.56 190 ALA A N 1
ATOM 1395 C CA . ALA A 1 190 ? -11.961 3.795 -2.09 1 98.56 190 ALA A CA 1
ATOM 1396 C C . ALA A 1 190 ? -10.625 4.328 -1.586 1 98.56 190 ALA A C 1
ATOM 1398 O O . ALA A 1 190 ? -10.586 5.273 -0.797 1 98.56 190 ALA A O 1
ATOM 1399 N N . THR A 1 191 ? -9.562 3.697 -2.035 1 98.38 191 THR A N 1
ATOM 1400 C CA . THR A 1 191 ? -8.219 4.141 -1.674 1 98.38 191 THR A CA 1
ATOM 1401 C C . THR A 1 191 ? -7.984 5.582 -2.121 1 98.38 191 THR A C 1
ATOM 1403 O O . THR A 1 191 ? -7.445 6.391 -1.365 1 98.38 191 THR A O 1
ATOM 1406 N N . VAL A 1 192 ? -8.375 5.867 -3.312 1 98.19 192 VAL A N 1
ATOM 1407 C CA . VAL A 1 192 ? -8.227 7.219 -3.836 1 98.19 192 VAL A CA 1
ATOM 1408 C C . VAL A 1 192 ? -8.977 8.203 -2.943 1 98.19 192 VAL A C 1
ATOM 1410 O O . VAL A 1 192 ? -8.477 9.289 -2.648 1 98.19 192 VAL A O 1
ATOM 1413 N N . ALA A 1 193 ? -10.109 7.832 -2.51 1 98 193 ALA A N 1
ATOM 1414 C CA . ALA A 1 193 ? -10.875 8.688 -1.599 1 98 193 ALA A CA 1
ATOM 1415 C C . ALA A 1 193 ? -10.078 8.977 -0.329 1 98 193 ALA A C 1
ATOM 1417 O O . ALA A 1 193 ? -10.023 10.117 0.13 1 98 193 ALA A O 1
ATOM 1418 N N . TYR A 1 194 ? -9.477 8 0.21 1 98.12 194 TYR A N 1
ATOM 1419 C CA . TYR A 1 194 ? -8.703 8.195 1.432 1 98.12 194 TYR A CA 1
ATOM 1420 C C . TYR A 1 194 ? -7.438 9.008 1.154 1 98.12 194 TYR A C 1
ATOM 1422 O O . TYR A 1 194 ? -6.992 9.781 2.002 1 98.12 194 TYR A O 1
ATOM 1430 N N . VAL A 1 195 ? -6.863 8.789 0.063 1 97.38 195 VAL A N 1
ATOM 1431 C CA . VAL A 1 195 ? -5.699 9.586 -0.308 1 97.38 195 VAL A CA 1
ATOM 1432 C C . VAL A 1 195 ? -6.09 11.055 -0.404 1 97.38 195 VAL A C 1
ATOM 1434 O O . VAL A 1 195 ? -5.395 11.93 0.128 1 97.38 195 VAL A O 1
ATOM 1437 N N . ILE A 1 196 ? -7.152 11.328 -1.06 1 97.25 196 ILE A N 1
ATOM 1438 C CA . ILE A 1 196 ? -7.645 12.695 -1.187 1 97.25 196 ILE A CA 1
ATOM 1439 C C . ILE A 1 196 ? -7.918 13.281 0.198 1 97.25 196 ILE A C 1
ATOM 1441 O O . ILE A 1 196 ? -7.574 14.43 0.476 1 97.25 196 ILE A O 1
ATOM 1445 N N . LEU A 1 197 ? -8.484 12.523 1.022 1 96.19 197 LEU A N 1
ATOM 1446 C CA . LEU A 1 197 ? -8.789 12.961 2.379 1 96.19 197 LEU A CA 1
ATOM 1447 C C . LEU A 1 197 ? -7.52 13.375 3.115 1 96.19 197 LEU A C 1
ATOM 1449 O O . LEU A 1 197 ? -7.457 14.461 3.699 1 96.19 197 LEU A O 1
ATOM 1453 N N . VAL A 1 198 ? -6.547 12.539 3.102 1 95.31 198 VAL A N 1
ATOM 1454 C CA . VAL A 1 198 ? -5.293 12.82 3.787 1 95.31 198 VAL A CA 1
ATOM 1455 C C . VAL A 1 198 ? -4.617 14.039 3.154 1 95.31 198 VAL A C 1
ATOM 1457 O O . VAL A 1 198 ? -4.105 14.906 3.861 1 95.31 198 VAL A O 1
ATOM 1460 N N . LEU A 1 199 ? -4.691 14.117 1.858 1 94.69 199 LEU A N 1
ATOM 1461 C CA . LEU A 1 199 ? -4.109 15.258 1.157 1 94.69 199 LEU A CA 1
ATOM 1462 C C . LEU A 1 199 ? -4.805 16.547 1.551 1 94.69 199 LEU A C 1
ATOM 1464 O O . LEU A 1 199 ? -4.148 17.562 1.81 1 94.69 199 LEU A O 1
ATOM 1468 N N . LEU A 1 200 ? -6.047 16.562 1.585 1 93.06 200 LEU A N 1
ATOM 1469 C CA . LEU A 1 200 ? -6.801 17.75 1.964 1 93.06 200 LEU A CA 1
ATOM 1470 C C . LEU A 1 200 ? -6.469 18.172 3.389 1 93.06 200 LEU A C 1
ATOM 1472 O O . LEU A 1 200 ? -6.367 19.375 3.676 1 93.06 200 LEU A O 1
ATOM 1476 N N . THR A 1 201 ? -6.359 17.25 4.211 1 91.5 201 THR A N 1
ATOM 1477 C CA . THR A 1 201 ? -6.004 17.547 5.59 1 91.5 201 THR A CA 1
ATOM 1478 C C . THR A 1 201 ? -4.629 18.203 5.66 1 91.5 201 THR A C 1
ATOM 1480 O O . THR A 1 201 ? -4.449 19.203 6.371 1 91.5 201 THR A O 1
ATOM 1483 N N . ILE A 1 202 ? -3.68 17.688 4.969 1 89.56 202 ILE A N 1
ATOM 1484 C CA . ILE A 1 202 ? -2.328 18.25 4.941 1 89.56 202 ILE A CA 1
ATOM 1485 C C . ILE A 1 202 ? -2.359 19.656 4.383 1 89.56 202 ILE A C 1
ATOM 1487 O O . ILE A 1 202 ? -1.74 20.578 4.941 1 89.56 202 ILE A O 1
ATOM 1491 N N . ILE A 1 203 ? -3.086 19.875 3.35 1 89.5 203 ILE A N 1
ATOM 1492 C CA . ILE A 1 203 ? -3.186 21.188 2.721 1 89.5 203 ILE A CA 1
ATOM 1493 C C . ILE A 1 203 ? -3.867 22.172 3.672 1 89.5 203 ILE A C 1
ATOM 1495 O O . ILE A 1 203 ? -3.43 23.312 3.814 1 89.5 203 ILE A O 1
ATOM 1499 N N . ALA A 1 204 ? -4.891 21.75 4.242 1 87.88 204 ALA A N 1
ATOM 1500 C CA . ALA A 1 204 ? -5.609 22.594 5.188 1 87.88 204 ALA A CA 1
ATOM 1501 C C . ALA A 1 204 ? -4.711 23 6.352 1 87.88 204 ALA A C 1
ATOM 1503 O O . ALA A 1 204 ? -4.75 24.141 6.805 1 87.88 204 ALA A O 1
ATOM 1504 N N . LEU A 1 205 ? -3.984 22.109 6.824 1 83.31 205 LEU A N 1
ATOM 1505 C CA . LEU A 1 205 ? -3.08 22.391 7.934 1 83.31 205 LEU A CA 1
ATOM 1506 C C . LEU A 1 205 ? -1.982 23.359 7.504 1 83.31 205 LEU A C 1
ATOM 1508 O O . LEU A 1 205 ? -1.544 24.188 8.297 1 83.31 205 LEU A O 1
ATOM 1512 N N . HIS A 1 206 ? -1.577 23.266 6.305 1 82.19 206 HIS A N 1
ATOM 1513 C CA . HIS A 1 206 ? -0.557 24.156 5.773 1 82.19 206 HIS A CA 1
ATOM 1514 C C . HIS A 1 206 ? -1.106 25.578 5.582 1 82.19 206 HIS A C 1
ATOM 1516 O O . HIS A 1 206 ? -0.38 26.547 5.75 1 82.19 206 HIS A O 1
ATOM 1522 N N . LYS A 1 207 ? -2.289 25.688 5.207 1 79.19 207 LYS A N 1
ATOM 1523 C CA . LYS A 1 207 ? -2.908 26.984 4.988 1 79.19 207 LYS A CA 1
ATOM 1524 C C . LYS A 1 207 ? -3.203 27.688 6.312 1 79.19 207 LYS A C 1
ATOM 1526 O O . LYS A 1 207 ? -3.281 28.922 6.367 1 79.19 207 LYS A O 1
ATOM 1531 N N . ARG A 1 208 ? -3.461 27 7.207 1 70.88 208 ARG A N 1
ATOM 1532 C CA . ARG A 1 208 ? -3.746 27.594 8.508 1 70.88 208 ARG A CA 1
ATOM 1533 C C . ARG A 1 208 ? -2.48 28.172 9.133 1 70.88 208 ARG A C 1
ATOM 1535 O O . ARG A 1 208 ? -2.555 28.938 10.094 1 70.88 208 ARG A O 1
ATOM 1542 N N . LEU A 1 209 ? -1.385 27.906 8.586 1 56.22 209 LEU A N 1
ATOM 1543 C CA . LEU A 1 209 ? -0.127 28.484 9.055 1 56.22 209 LEU A CA 1
ATOM 1544 C C . LEU A 1 209 ? 0.162 29.812 8.367 1 56.22 209 LEU A C 1
ATOM 1546 O O . LEU A 1 209 ? -0.201 30 7.207 1 56.22 209 LEU A O 1
ATOM 1550 N N . MET B 1 1 ? 30.562 100.875 -26.531 1 25.75 1 MET B N 1
ATOM 1551 C CA . MET B 1 1 ? 30.703 99.562 -25.938 1 25.75 1 MET B CA 1
ATOM 1552 C C . MET B 1 1 ? 29.359 98.812 -25.906 1 25.75 1 MET B C 1
ATOM 1554 O O . MET B 1 1 ? 28.312 99.438 -26 1 25.75 1 MET B O 1
ATOM 1558 N N . ASP B 1 2 ? 29.312 97.438 -25.406 1 25.92 2 ASP B N 1
ATOM 1559 C CA . ASP B 1 2 ? 28.984 96.062 -25.359 1 25.92 2 ASP B CA 1
ATOM 1560 C C . ASP B 1 2 ? 27.719 95.812 -24.562 1 25.92 2 ASP B C 1
ATOM 1562 O O . ASP B 1 2 ? 27.359 94.625 -24.281 1 25.92 2 ASP B O 1
ATOM 1566 N N . TYR B 1 3 ? 27.078 96.625 -23.812 1 29.56 3 TYR B N 1
ATOM 1567 C CA . TYR B 1 3 ? 26.375 96.125 -22.656 1 29.56 3 TYR B CA 1
ATOM 1568 C C . TYR B 1 3 ? 25.078 95.438 -23.078 1 29.56 3 TYR B C 1
ATOM 1570 O O . TYR B 1 3 ? 24.047 96.062 -23.25 1 29.56 3 TYR B O 1
ATOM 1578 N N . GLN B 1 4 ? 25.062 94.5 -24.094 1 29.5 4 GLN B N 1
ATOM 1579 C CA . GLN B 1 4 ? 23.859 93.812 -24.516 1 29.5 4 GLN B CA 1
ATOM 1580 C C . GLN B 1 4 ? 23.281 93 -23.359 1 29.5 4 GLN B C 1
ATOM 1582 O O . GLN B 1 4 ? 23.953 92.188 -22.75 1 29.5 4 GLN B O 1
ATOM 1587 N N . LEU B 1 5 ? 22.422 93.562 -22.516 1 31.92 5 LEU B N 1
ATOM 1588 C CA . LEU B 1 5 ? 21.703 93 -21.375 1 31.92 5 LEU B CA 1
ATOM 1589 C C . LEU B 1 5 ? 20.906 91.75 -21.781 1 31.92 5 LEU B C 1
ATOM 1591 O O . LEU B 1 5 ? 19.938 91.812 -22.531 1 31.92 5 LEU B O 1
ATOM 1595 N N . LYS B 1 6 ? 21.531 90.625 -22.266 1 33.38 6 LYS B N 1
ATOM 1596 C CA . LYS B 1 6 ? 20.859 89.375 -22.625 1 33.38 6 LYS B CA 1
ATOM 1597 C C . LYS B 1 6 ? 20.047 88.812 -21.453 1 33.38 6 LYS B C 1
ATOM 1599 O O . LYS B 1 6 ? 20.609 88.438 -20.422 1 33.38 6 LYS B O 1
ATOM 1604 N N . ALA B 1 7 ? 18.938 89.375 -21.031 1 35.69 7 ALA B N 1
ATOM 1605 C CA . ALA B 1 7 ? 18.031 88.938 -19.984 1 35.69 7 ALA B CA 1
ATOM 1606 C C . ALA B 1 7 ? 17.562 87.5 -20.25 1 35.69 7 ALA B C 1
ATOM 1608 O O . ALA B 1 7 ? 16.734 87.25 -21.125 1 35.69 7 ALA B O 1
ATOM 1609 N N . GLY B 1 8 ? 18.469 86.5 -20.531 1 28.56 8 GLY B N 1
ATOM 1610 C CA . GLY B 1 8 ? 18 85.188 -20.828 1 28.56 8 GLY B CA 1
ATOM 1611 C C . GLY B 1 8 ? 17.188 84.562 -19.703 1 28.56 8 GLY B C 1
ATOM 1612 O O . GLY B 1 8 ? 17.688 84.375 -18.594 1 28.56 8 GLY B O 1
ATOM 1613 N N . SER B 1 9 ? 15.914 84.938 -19.469 1 30.83 9 SER B N 1
ATOM 1614 C CA . SER B 1 9 ? 14.984 84.312 -18.5 1 30.83 9 SER B CA 1
ATOM 1615 C C . SER B 1 9 ? 14.984 82.812 -18.594 1 30.83 9 SER B C 1
ATOM 1617 O O . SER B 1 9 ? 14.648 82.25 -19.641 1 30.83 9 SER B O 1
ATOM 1619 N N . GLU B 1 10 ? 16 82.125 -18.203 1 31.62 10 GLU B N 1
ATOM 1620 C CA . GLU B 1 10 ? 16.016 80.625 -18.125 1 31.62 10 GLU B CA 1
ATOM 1621 C C . GLU B 1 10 ? 14.828 80.125 -17.312 1 31.62 10 GLU B C 1
ATOM 1623 O O . GLU B 1 10 ? 14.68 80.438 -16.141 1 31.62 10 GLU B O 1
ATOM 1628 N N . PHE B 1 11 ? 13.594 80 -17.875 1 34.69 11 PHE B N 1
ATOM 1629 C CA . PHE B 1 11 ? 12.461 79.312 -17.312 1 34.69 11 PHE B CA 1
ATOM 1630 C C . PHE B 1 11 ? 12.867 77.875 -16.891 1 34.69 11 PHE B C 1
ATOM 1632 O O . PHE B 1 11 ? 13.266 77.062 -17.734 1 34.69 11 PHE B O 1
ATOM 1639 N N . SER B 1 12 ? 13.602 77.75 -15.789 1 33.53 12 SER B N 1
ATOM 1640 C CA . SER B 1 12 ? 13.867 76.375 -15.227 1 33.53 12 SER B CA 1
ATOM 1641 C C . SER B 1 12 ? 12.602 75.562 -15.148 1 33.53 12 SER B C 1
ATOM 1643 O O . SER B 1 12 ? 11.617 76 -14.523 1 33.53 12 SER B O 1
ATOM 1645 N N . SER B 1 13 ? 12.117 75 -16.25 1 36.22 13 SER B N 1
ATOM 1646 C CA . SER B 1 13 ? 11.07 73.938 -16.219 1 36.22 13 SER B CA 1
ATOM 1647 C C . SER B 1 13 ? 11.305 72.938 -15.094 1 36.22 13 SER B C 1
ATOM 1649 O O . SER B 1 13 ? 12.297 72.25 -15.102 1 36.22 13 SER B O 1
ATOM 1651 N N . VAL B 1 14 ? 11.133 73.438 -13.836 1 40.09 14 VAL B N 1
ATOM 1652 C CA . VAL B 1 14 ? 11.141 72.438 -12.734 1 40.09 14 VAL B CA 1
ATOM 1653 C C . VAL B 1 14 ? 10.289 71.25 -13.109 1 40.09 14 VAL B C 1
ATOM 1655 O O . VAL B 1 14 ? 9.102 71.375 -13.398 1 40.09 14 VAL B O 1
ATOM 1658 N N . ASP B 1 15 ? 10.859 70.312 -13.852 1 41.59 15 ASP B N 1
ATOM 1659 C CA . ASP B 1 15 ? 10.203 69 -14.07 1 41.59 15 ASP B CA 1
ATOM 1660 C C . ASP B 1 15 ? 9.484 68.5 -12.805 1 41.59 15 ASP B C 1
ATOM 1662 O O . ASP B 1 15 ? 10.008 68.688 -11.695 1 41.59 15 ASP B O 1
ATOM 1666 N N . PRO B 1 16 ? 8.133 68.688 -12.766 1 42.47 16 PRO B N 1
ATOM 1667 C CA . PRO B 1 16 ? 7.457 68.188 -11.562 1 42.47 16 PRO B CA 1
ATOM 1668 C C . PRO B 1 16 ? 8.086 66.875 -11.016 1 42.47 16 PRO B C 1
ATOM 1670 O O . PRO B 1 16 ? 8.68 66.125 -11.766 1 42.47 16 PRO B O 1
ATOM 1673 N N . PRO B 1 17 ? 8.586 67 -9.719 1 42.34 17 PRO B N 1
ATOM 1674 C CA . PRO B 1 17 ? 9.18 65.75 -9.18 1 42.34 17 PRO B CA 1
ATOM 1675 C C . PRO B 1 17 ? 8.375 64.5 -9.539 1 42.34 17 PRO B C 1
ATOM 1677 O O . PRO B 1 17 ? 7.145 64.562 -9.477 1 42.34 17 PRO B O 1
ATOM 1680 N N . VAL B 1 18 ? 8.711 63.781 -10.625 1 43.94 18 VAL B N 1
ATOM 1681 C CA . VAL B 1 18 ? 8.117 62.469 -10.867 1 43.94 18 VAL B CA 1
ATOM 1682 C C . VAL B 1 18 ? 7.984 61.719 -9.547 1 43.94 18 VAL B C 1
ATOM 1684 O O . VAL B 1 18 ? 8.984 61.438 -8.883 1 43.94 18 VAL B O 1
ATOM 1687 N N . VAL B 1 19 ? 6.945 62.094 -8.75 1 42.91 19 VAL B N 1
ATOM 1688 C CA . VAL B 1 19 ? 6.68 61.25 -7.582 1 42.91 19 VAL B CA 1
ATOM 1689 C C . VAL B 1 19 ? 6.891 59.781 -7.938 1 42.91 19 VAL B C 1
ATOM 1691 O O . VAL B 1 19 ? 6.293 59.281 -8.891 1 42.91 19 VAL B O 1
ATOM 1694 N N . ALA B 1 20 ? 8.125 59.312 -7.703 1 43.62 20 ALA B N 1
ATOM 1695 C CA . ALA B 1 20 ? 8.375 57.906 -7.91 1 43.62 20 ALA B CA 1
ATOM 1696 C C . ALA B 1 20 ? 7.168 57.062 -7.492 1 43.62 20 ALA B C 1
ATOM 1698 O O . ALA B 1 20 ? 6.473 57.406 -6.531 1 43.62 20 ALA B O 1
ATOM 1699 N N . PRO B 1 21 ? 6.465 56.5 -8.539 1 44.53 21 PRO B N 1
ATOM 1700 C CA . PRO B 1 21 ? 5.32 55.688 -8.102 1 44.53 21 PRO B CA 1
ATOM 1701 C C . PRO B 1 21 ? 5.59 54.969 -6.789 1 44.53 21 PRO B C 1
ATOM 1703 O O . PRO B 1 21 ? 6.746 54.688 -6.465 1 44.53 21 PRO B O 1
ATOM 1706 N N . PRO B 1 22 ? 4.73 55.219 -5.734 1 40.66 22 PRO B N 1
ATOM 1707 C CA . PRO B 1 22 ? 5 54.469 -4.512 1 40.66 22 PRO B CA 1
ATOM 1708 C C . PRO B 1 22 ? 5.566 53.094 -4.793 1 40.66 22 PRO B C 1
ATOM 1710 O O . PRO B 1 22 ? 5.316 52.531 -5.859 1 40.66 22 PRO B O 1
ATOM 1713 N N . PRO B 1 23 ? 6.816 52.875 -4.285 1 38.94 23 PRO B N 1
ATOM 1714 C CA . PRO B 1 23 ? 7.289 51.5 -4.566 1 38.94 23 PRO B CA 1
ATOM 1715 C C . PRO B 1 23 ? 6.156 50.469 -4.613 1 38.94 23 PRO B C 1
ATOM 1717 O O . PRO B 1 23 ? 5.125 50.656 -3.963 1 38.94 23 PRO B O 1
ATOM 1720 N N . ALA B 1 24 ? 5.957 49.969 -5.766 1 38.94 24 ALA B N 1
ATOM 1721 C CA . ALA B 1 24 ? 4.969 48.875 -5.828 1 38.94 24 ALA B CA 1
ATOM 1722 C C . ALA B 1 24 ? 4.914 48.125 -4.512 1 38.94 24 ALA B C 1
ATOM 1724 O O . ALA B 1 24 ? 5.941 47.656 -4.008 1 38.94 24 ALA B O 1
ATOM 1725 N N . ARG B 1 25 ? 4.078 48.562 -3.625 1 36.31 25 ARG B N 1
ATOM 1726 C CA . ARG B 1 25 ? 3.9 47.625 -2.523 1 36.31 25 ARG B CA 1
ATOM 1727 C C . ARG B 1 25 ? 4.117 46.188 -2.988 1 36.31 25 ARG B C 1
ATOM 1729 O O . ARG B 1 25 ? 3.432 45.688 -3.893 1 36.31 25 ARG B O 1
ATOM 1736 N N . ARG B 1 26 ? 5.395 45.812 -3.074 1 35.16 26 ARG B N 1
ATOM 1737 C CA . ARG B 1 26 ? 5.496 44.375 -3.209 1 35.16 26 ARG B CA 1
ATOM 1738 C C . ARG B 1 26 ? 4.312 43.688 -2.545 1 35.16 26 ARG B C 1
ATOM 1740 O O . ARG B 1 26 ? 4.035 43.906 -1.365 1 35.16 26 ARG B O 1
ATOM 1747 N N . LEU B 1 27 ? 3.252 43.719 -3.191 1 30.34 27 LEU B N 1
ATOM 1748 C CA . LEU B 1 27 ? 2.305 42.719 -2.74 1 30.34 27 LEU B CA 1
ATOM 1749 C C . LEU B 1 27 ? 3.027 41.562 -2.061 1 30.34 27 LEU B C 1
ATOM 1751 O O . LEU B 1 27 ? 3.701 40.781 -2.723 1 30.34 27 LEU B O 1
ATOM 1755 N N . HIS B 1 28 ? 3.771 41.938 -0.984 1 31.64 28 HIS B N 1
ATOM 1756 C CA . HIS B 1 28 ? 4.078 40.781 -0.138 1 31.64 28 HIS B CA 1
ATOM 1757 C C . HIS B 1 28 ? 2.955 39.75 -0.185 1 31.64 28 HIS B C 1
ATOM 1759 O O . HIS B 1 28 ? 1.869 39.969 0.349 1 31.64 28 HIS B O 1
ATOM 1765 N N . ILE B 1 29 ? 2.555 39.438 -1.299 1 32.06 29 ILE B N 1
ATOM 1766 C CA . ILE B 1 29 ? 1.838 38.156 -1.118 1 32.06 29 ILE B CA 1
ATOM 1767 C C . ILE B 1 29 ? 2.348 37.469 0.134 1 32.06 29 ILE B C 1
ATOM 1769 O O . ILE B 1 29 ? 3.488 37 0.169 1 32.06 29 ILE B O 1
ATOM 1773 N N . ASP B 1 30 ? 2.252 38.125 1.262 1 32.66 30 ASP B N 1
ATOM 1774 C CA . ASP B 1 30 ? 2.428 37.344 2.479 1 32.66 30 ASP B CA 1
ATOM 1775 C C . ASP B 1 30 ? 2.086 35.875 2.234 1 32.66 30 ASP B C 1
ATOM 1777 O O . ASP B 1 30 ? 0.912 35.5 2.123 1 32.66 30 ASP B O 1
ATOM 1781 N N . GLY B 1 31 ? 2.342 35.406 1.078 1 34.44 31 GLY B N 1
ATOM 1782 C CA . GLY B 1 31 ? 2.25 33.969 0.942 1 34.44 31 GLY B CA 1
ATOM 1783 C C . GLY B 1 31 ? 2.389 33.25 2.262 1 34.44 31 GLY B C 1
ATOM 1784 O O . GLY B 1 31 ? 3.352 33.469 3.002 1 34.44 31 GLY B O 1
ATOM 1785 N N . VAL B 1 32 ? 1.395 33.312 3.125 1 36.66 32 VAL B N 1
ATOM 1786 C CA . VAL B 1 32 ? 1.335 32.406 4.262 1 36.66 32 VAL B CA 1
ATOM 1787 C C . VAL B 1 32 ? 2.311 31.25 4.051 1 36.66 32 VAL B C 1
ATOM 1789 O O . VAL B 1 32 ? 1.983 30.266 3.373 1 36.66 32 VAL B O 1
ATOM 1792 N N . ASP B 1 33 ? 3.395 31.328 3.42 1 42.22 33 ASP B N 1
ATOM 1793 C CA . ASP B 1 33 ? 4.547 30.453 3.244 1 42.22 33 ASP B CA 1
ATOM 1794 C C . ASP B 1 33 ? 4.789 29.609 4.492 1 42.22 33 ASP B C 1
ATOM 1796 O O . ASP B 1 33 ? 4.781 30.125 5.609 1 42.22 33 ASP B O 1
ATOM 1800 N N . GLY B 1 34 ? 4.242 28.422 4.543 1 47.66 34 GLY B N 1
ATOM 1801 C CA . GLY B 1 34 ? 4.477 27.484 5.625 1 47.66 34 GLY B CA 1
ATOM 1802 C C . GLY B 1 34 ? 5.832 27.656 6.281 1 47.66 34 GLY B C 1
ATOM 1803 O O . GLY B 1 34 ? 6.805 28.031 5.625 1 47.66 34 GLY B O 1
ATOM 1804 N N . LEU B 1 35 ? 5.828 28.438 7.332 1 52.62 35 LEU B N 1
ATOM 1805 C CA . LEU B 1 35 ? 7.02 28.516 8.164 1 52.62 35 LEU B CA 1
ATOM 1806 C C . LEU B 1 35 ? 7.879 27.266 8.031 1 52.62 35 LEU B C 1
ATOM 1808 O O . LEU B 1 35 ? 7.352 26.156 7.973 1 52.62 35 LEU B O 1
ATOM 1812 N N . PRO B 1 36 ? 9.102 27.531 7.484 1 59.69 36 PRO B N 1
ATOM 1813 C CA . PRO B 1 36 ? 10.039 26.406 7.449 1 59.69 36 PRO B CA 1
ATOM 1814 C C . PRO B 1 36 ? 9.969 25.547 8.711 1 59.69 36 PRO B C 1
ATOM 1816 O O . PRO B 1 36 ? 9.688 26.047 9.797 1 59.69 36 PRO B O 1
ATOM 1819 N N . PRO B 1 37 ? 9.805 24.297 8.453 1 66.56 37 PRO B N 1
ATOM 1820 C CA . PRO B 1 37 ? 9.844 23.422 9.625 1 66.56 37 PRO B CA 1
ATOM 1821 C C . PRO B 1 37 ? 11.023 23.734 10.547 1 66.56 37 PRO B C 1
ATOM 1823 O O . PRO B 1 37 ? 12 24.359 10.125 1 66.56 37 PRO B O 1
ATOM 1826 N N . SER B 1 38 ? 10.805 23.578 11.781 1 78.44 38 SER B N 1
ATOM 1827 C CA . SER B 1 38 ? 11.906 23.703 12.727 1 78.44 38 SER B CA 1
ATOM 1828 C C . SER B 1 38 ? 13.141 22.953 12.25 1 78.44 38 SER B C 1
ATOM 1830 O O . SER B 1 38 ? 13.031 22.047 11.414 1 78.44 38 SER B O 1
ATOM 1832 N N . ARG B 1 39 ? 14.281 23.438 12.641 1 80.75 39 ARG B N 1
ATOM 1833 C CA . ARG B 1 39 ? 15.539 22.797 12.266 1 80.75 39 ARG B CA 1
ATOM 1834 C C . ARG B 1 39 ? 15.531 21.312 12.586 1 80.75 39 ARG B C 1
ATOM 1836 O O . ARG B 1 39 ? 16.016 20.5 11.797 1 80.75 39 ARG B O 1
ATOM 1843 N N . ALA B 1 40 ? 14.992 20.922 13.703 1 83.88 40 ALA B N 1
ATOM 1844 C CA . ALA B 1 40 ? 14.922 19.531 14.125 1 83.88 40 ALA B CA 1
ATOM 1845 C C . ALA B 1 40 ? 14.086 18.703 13.156 1 83.88 40 ALA B C 1
ATOM 1847 O O . ALA B 1 40 ? 14.445 17.562 12.82 1 83.88 40 ALA B O 1
ATOM 1848 N N . MET B 1 41 ? 13.07 19.297 12.734 1 83.88 41 MET B N 1
ATOM 1849 C CA . MET B 1 41 ? 12.195 18.594 11.805 1 83.88 41 MET B CA 1
ATOM 1850 C C . MET B 1 41 ? 12.875 18.406 10.453 1 83.88 41 MET B C 1
ATOM 1852 O O . MET B 1 41 ? 12.703 17.375 9.797 1 83.88 41 MET B O 1
ATOM 1856 N N . GLY B 1 42 ? 13.586 19.375 10.086 1 85.12 42 GLY B N 1
ATOM 1857 C CA . GLY B 1 42 ? 14.328 19.266 8.836 1 85.12 42 GLY B CA 1
ATOM 1858 C C . GLY B 1 42 ? 15.391 18.172 8.867 1 85.12 42 GLY B C 1
ATOM 1859 O O . GLY B 1 42 ? 15.508 17.391 7.926 1 85.12 42 GLY B O 1
ATOM 1860 N N . ILE B 1 43 ? 16.094 18.125 9.906 1 88.56 43 ILE B N 1
ATOM 1861 C CA . ILE B 1 43 ? 17.156 17.141 10.062 1 88.56 43 ILE B CA 1
ATOM 1862 C C . ILE B 1 43 ? 16.531 15.742 10.141 1 88.56 43 ILE B C 1
ATOM 1864 O O . ILE B 1 43 ? 17 14.812 9.477 1 88.56 43 ILE B O 1
ATOM 1868 N N . THR B 1 44 ? 15.547 15.586 10.953 1 91.19 44 THR B N 1
ATOM 1869 C CA . THR B 1 44 ? 14.898 14.297 11.109 1 91.19 44 THR B CA 1
ATOM 1870 C C . THR B 1 44 ? 14.328 13.812 9.773 1 91.19 44 THR B C 1
ATOM 1872 O O . THR B 1 44 ? 14.477 12.633 9.422 1 91.19 44 THR B O 1
ATOM 1875 N N . GLY B 1 45 ? 13.719 14.758 9.086 1 92.5 45 GLY B N 1
ATOM 1876 C CA . GLY B 1 45 ? 13.195 14.406 7.773 1 92.5 45 GLY B CA 1
ATOM 1877 C C . GLY B 1 45 ? 14.266 13.93 6.809 1 92.5 45 GLY B C 1
ATOM 1878 O O . GLY B 1 45 ? 14.078 12.93 6.113 1 92.5 45 GLY B O 1
ATOM 1879 N N . ASN B 1 46 ? 15.328 14.562 6.828 1 92.38 46 ASN B N 1
ATOM 1880 C CA . ASN B 1 46 ? 16.422 14.203 5.93 1 92.38 46 ASN B CA 1
ATOM 1881 C C . ASN B 1 46 ? 17.062 12.883 6.34 1 92.38 46 ASN B C 1
ATOM 1883 O O . ASN B 1 46 ? 17.484 12.094 5.484 1 92.38 46 ASN B O 1
ATOM 1887 N N . VAL B 1 47 ? 17.156 12.617 7.57 1 95.38 47 VAL B N 1
ATOM 1888 C CA . VAL B 1 47 ? 17.703 11.352 8.047 1 95.38 47 VAL B CA 1
ATOM 1889 C C . VAL B 1 47 ? 16.797 10.203 7.637 1 95.38 47 VAL B C 1
ATOM 1891 O O . VAL B 1 47 ? 17.266 9.164 7.16 1 95.38 47 VAL B O 1
ATOM 1894 N N . LEU B 1 48 ? 15.547 10.414 7.781 1 97.38 48 LEU B N 1
ATOM 1895 C CA . LEU B 1 48 ? 14.586 9.375 7.406 1 97.38 48 LEU B CA 1
ATOM 1896 C C . LEU B 1 48 ? 14.633 9.117 5.902 1 97.38 48 LEU B C 1
ATOM 1898 O O . LEU B 1 48 ? 14.586 7.961 5.469 1 97.38 48 LEU B O 1
ATOM 1902 N N . ARG B 1 49 ? 14.75 10.125 5.16 1 96.94 49 ARG B N 1
ATOM 1903 C CA . ARG B 1 49 ? 14.883 9.961 3.717 1 96.94 49 ARG B CA 1
ATOM 1904 C C . ARG B 1 49 ? 16.188 9.258 3.357 1 96.94 49 ARG B C 1
ATOM 1906 O O . ARG B 1 49 ? 16.219 8.453 2.424 1 96.94 49 ARG B O 1
ATOM 1913 N N . GLY B 1 50 ? 17.203 9.57 4.066 1 97.12 50 GLY B N 1
ATOM 1914 C CA . GLY B 1 50 ? 18.484 8.898 3.848 1 97.12 50 GLY B CA 1
ATOM 1915 C C . GLY B 1 50 ? 18.438 7.418 4.168 1 97.12 50 GLY B C 1
ATOM 1916 O O . GLY B 1 50 ? 18.938 6.598 3.393 1 97.12 50 GLY B O 1
ATOM 1917 N N . VAL B 1 51 ? 17.875 7.133 5.281 1 98.19 51 VAL B N 1
ATOM 1918 C CA . VAL B 1 51 ? 17.719 5.738 5.676 1 98.19 51 VAL B CA 1
ATOM 1919 C C . VAL B 1 51 ? 16.875 4.996 4.637 1 98.19 51 VAL B C 1
ATOM 1921 O O . VAL B 1 51 ? 17.234 3.887 4.223 1 98.19 51 VAL B O 1
ATOM 1924 N N . ALA B 1 52 ? 15.789 5.617 4.246 1 98.5 52 ALA B N 1
ATOM 1925 C CA . ALA B 1 52 ? 14.93 5.008 3.23 1 98.5 52 ALA B CA 1
ATOM 1926 C C . ALA B 1 52 ? 15.695 4.801 1.927 1 98.5 52 ALA B C 1
ATOM 1928 O O . ALA B 1 52 ? 15.523 3.779 1.257 1 98.5 52 ALA B O 1
ATOM 1929 N N . ALA B 1 53 ? 16.516 5.695 1.566 1 98.25 53 ALA B N 1
ATOM 1930 C CA . ALA B 1 53 ? 17.312 5.59 0.344 1 98.25 53 ALA B CA 1
ATOM 1931 C C . ALA B 1 53 ? 18.234 4.383 0.396 1 98.25 53 ALA B C 1
ATOM 1933 O O . ALA B 1 53 ? 18.297 3.594 -0.551 1 98.25 53 ALA B O 1
ATOM 1934 N N . VAL B 1 54 ? 18.891 4.254 1.481 1 98.5 54 VAL B N 1
ATOM 1935 C CA . VAL B 1 54 ? 19.828 3.141 1.629 1 98.5 54 VAL B CA 1
ATOM 1936 C C . VAL B 1 54 ? 19.062 1.822 1.621 1 98.5 54 VAL B C 1
ATOM 1938 O O . VAL B 1 54 ? 19.438 0.877 0.927 1 98.5 54 VAL B O 1
ATOM 1941 N N . LEU B 1 55 ? 18 1.777 2.34 1 98.75 55 LEU B N 1
ATOM 1942 C CA . LEU B 1 55 ? 17.219 0.554 2.449 1 98.75 55 LEU B CA 1
ATOM 1943 C C . LEU B 1 55 ? 16.625 0.164 1.099 1 98.75 55 LEU B C 1
ATOM 1945 O O . LEU B 1 55 ? 16.656 -1.008 0.718 1 98.75 55 LEU B O 1
ATOM 1949 N N . THR B 1 56 ? 16.062 1.18 0.411 1 98.69 56 THR B N 1
ATOM 1950 C CA . THR B 1 56 ? 15.477 0.876 -0.89 1 98.69 56 THR B CA 1
ATOM 1951 C C . THR B 1 56 ? 16.562 0.51 -1.9 1 98.69 56 THR B C 1
ATOM 1953 O O . THR B 1 56 ? 16.328 -0.311 -2.791 1 98.69 56 THR B O 1
ATOM 1956 N N . PHE B 1 57 ? 17.734 1.069 -1.806 1 98.38 57 PHE B N 1
ATOM 1957 C CA . PHE B 1 57 ? 18.875 0.731 -2.662 1 98.38 57 PHE B CA 1
ATOM 1958 C C . PHE B 1 57 ? 19.266 -0.728 -2.479 1 98.38 57 PHE B C 1
ATOM 1960 O O . PHE B 1 57 ? 19.344 -1.484 -3.449 1 98.38 57 PHE B O 1
ATOM 1967 N N . VAL B 1 58 ? 19.469 -1.12 -1.268 1 98.56 58 VAL B N 1
ATOM 1968 C CA . VAL B 1 58 ? 19.875 -2.49 -0.976 1 98.56 58 VAL B CA 1
ATOM 1969 C C . VAL B 1 58 ? 18.75 -3.455 -1.355 1 98.56 58 VAL B C 1
ATOM 1971 O O . VAL B 1 58 ? 19 -4.523 -1.918 1 98.56 58 VAL B O 1
ATOM 1974 N N . ALA B 1 59 ? 17.531 -3.082 -1.067 1 98.69 59 ALA B N 1
ATOM 1975 C CA . ALA B 1 59 ? 16.391 -3.928 -1.414 1 98.69 59 ALA B CA 1
ATOM 1976 C C . ALA B 1 59 ? 16.312 -4.16 -2.922 1 98.69 59 ALA B C 1
ATOM 1978 O O . ALA B 1 59 ? 16.078 -5.285 -3.371 1 98.69 59 ALA B O 1
ATOM 1979 N N . ALA B 1 60 ? 16.516 -3.062 -3.666 1 98.12 60 ALA B N 1
ATOM 1980 C CA . ALA B 1 60 ? 16.484 -3.184 -5.121 1 98.12 60 ALA B CA 1
ATOM 1981 C C . ALA B 1 60 ? 17.594 -4.094 -5.625 1 98.12 60 ALA B C 1
ATOM 1983 O O . ALA B 1 60 ? 17.375 -4.926 -6.508 1 98.12 60 ALA B O 1
ATOM 1984 N N . ILE B 1 61 ? 18.766 -3.969 -5.086 1 97.38 61 ILE B N 1
ATOM 1985 C CA . ILE B 1 61 ? 19.906 -4.789 -5.484 1 97.38 61 ILE B CA 1
ATOM 1986 C C . ILE B 1 61 ? 19.641 -6.246 -5.121 1 97.38 61 ILE B C 1
ATOM 1988 O O . ILE B 1 61 ? 19.797 -7.141 -5.953 1 97.38 61 ILE B O 1
ATOM 1992 N N . VAL B 1 62 ? 19.234 -6.488 -3.908 1 97.38 62 VAL B N 1
ATOM 1993 C CA . VAL B 1 62 ? 19 -7.844 -3.43 1 97.38 62 VAL B CA 1
ATOM 1994 C C . VAL B 1 62 ? 17.906 -8.508 -4.27 1 97.38 62 VAL B C 1
ATOM 1996 O O . VAL B 1 62 ? 18.047 -9.656 -4.688 1 97.38 62 VAL B O 1
ATOM 1999 N N . MET B 1 63 ? 16.859 -7.797 -4.555 1 97.38 63 MET B N 1
ATOM 2000 C CA . MET B 1 63 ? 15.781 -8.336 -5.379 1 97.38 63 MET B CA 1
ATOM 2001 C C . MET B 1 63 ? 16.25 -8.539 -6.816 1 97.38 63 MET B C 1
ATOM 2003 O O . MET B 1 63 ? 15.938 -9.562 -7.434 1 97.38 63 MET B O 1
ATOM 2007 N N . GLY B 1 64 ? 16.922 -7.594 -7.281 1 95 64 GLY B N 1
ATOM 2008 C CA . GLY B 1 64 ? 17.344 -7.637 -8.672 1 95 64 GLY B CA 1
ATOM 2009 C C . GLY B 1 64 ? 18.359 -8.727 -8.945 1 95 64 GLY B C 1
ATOM 2010 O O . GLY B 1 64 ? 18.453 -9.227 -10.07 1 95 64 GLY B O 1
ATOM 2011 N N . THR B 1 65 ? 19.094 -9.078 -7.957 1 93.62 65 THR B N 1
ATOM 2012 C CA . THR B 1 65 ? 20.125 -10.094 -8.141 1 93.62 65 THR B CA 1
ATOM 2013 C C . THR B 1 65 ? 19.625 -11.453 -7.668 1 93.62 65 THR B C 1
ATOM 2015 O O . THR B 1 65 ? 20.344 -12.453 -7.77 1 93.62 65 THR B O 1
ATOM 2018 N N . ALA B 1 66 ? 18.469 -11.492 -7.203 1 93.25 66 ALA B N 1
ATOM 2019 C CA . ALA B 1 66 ? 17.906 -12.766 -6.742 1 93.25 66 ALA B CA 1
ATOM 2020 C C . ALA B 1 66 ? 17.719 -13.727 -7.906 1 93.25 66 ALA B C 1
ATOM 2022 O O . ALA B 1 66 ? 16.922 -13.461 -8.82 1 93.25 66 ALA B O 1
ATOM 2023 N N . ALA B 1 67 ? 18.453 -14.758 -7.891 1 91.06 67 ALA B N 1
ATOM 2024 C CA . ALA B 1 67 ? 18.359 -15.797 -8.914 1 91.06 67 ALA B CA 1
ATOM 2025 C C . ALA B 1 67 ? 18.891 -17.141 -8.383 1 91.06 67 ALA B C 1
ATOM 2027 O O . ALA B 1 67 ? 19.75 -17.156 -7.512 1 91.06 67 ALA B O 1
ATOM 2028 N N . GLN B 1 68 ? 18.234 -18.172 -8.836 1 87.81 68 GLN B N 1
ATOM 2029 C CA . GLN B 1 68 ? 18.672 -19.516 -8.492 1 87.81 68 GLN B CA 1
ATOM 2030 C C . GLN B 1 68 ? 18.25 -20.516 -9.57 1 87.81 68 GLN B C 1
ATOM 2032 O O . GLN B 1 68 ? 17.109 -20.5 -10.031 1 87.81 68 GLN B O 1
ATOM 2037 N N . THR B 1 69 ? 19.156 -21.344 -10.016 1 83.94 69 THR B N 1
ATOM 2038 C CA . THR B 1 69 ? 18.891 -22.375 -11.023 1 83.94 69 THR B CA 1
ATOM 2039 C C . THR B 1 69 ? 18.844 -23.75 -10.375 1 83.94 69 THR B C 1
ATOM 2041 O O . THR B 1 69 ? 19.703 -24.094 -9.547 1 83.94 69 THR B O 1
ATOM 2044 N N . LYS B 1 70 ? 17.703 -24.344 -10.609 1 78.75 70 LYS B N 1
ATOM 2045 C CA . LYS B 1 70 ? 17.609 -25.719 -10.141 1 78.75 70 LYS B CA 1
ATOM 2046 C C . LYS B 1 70 ? 17.578 -26.703 -11.312 1 78.75 70 LYS B C 1
ATOM 2048 O O . LYS B 1 70 ? 16.875 -26.469 -12.297 1 78.75 70 LYS B O 1
ATOM 2053 N N . ARG B 1 71 ? 18.391 -27.797 -11.227 1 74.25 71 ARG B N 1
ATOM 2054 C CA . ARG B 1 71 ? 18.406 -28.859 -12.227 1 74.25 71 ARG B CA 1
ATOM 2055 C C . ARG B 1 71 ? 17.656 -30.094 -11.734 1 74.25 71 ARG B C 1
ATOM 2057 O O . ARG B 1 71 ? 17.875 -30.547 -10.609 1 74.25 71 ARG 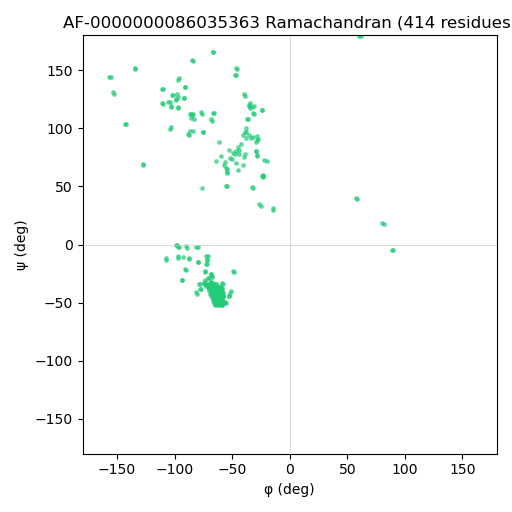B O 1
ATOM 2064 N N . VAL B 1 72 ? 16.469 -30.109 -12.273 1 66.81 72 VAL B N 1
ATOM 2065 C CA . VAL B 1 72 ? 15.727 -31.312 -11.898 1 66.81 72 VAL B CA 1
ATOM 2066 C C . VAL B 1 72 ? 15.844 -32.344 -13 1 66.81 72 VAL B C 1
ATOM 2068 O O . VAL B 1 72 ? 15.727 -32.031 -14.188 1 66.81 72 VAL B O 1
ATOM 2071 N N . VAL B 1 73 ? 16.219 -33.594 -12.695 1 66.38 73 VAL B N 1
ATOM 2072 C CA . VAL B 1 73 ? 16.297 -34.688 -13.633 1 66.38 73 VAL B CA 1
ATOM 2073 C C . VAL B 1 73 ? 14.938 -35.375 -13.758 1 66.38 73 VAL B C 1
ATOM 2075 O O . VAL B 1 73 ? 14.375 -35.844 -12.758 1 66.38 73 VAL B O 1
ATOM 2078 N N . VAL B 1 74 ? 14.234 -35 -14.781 1 63.59 74 VAL B N 1
ATOM 2079 C CA . VAL B 1 74 ? 12.961 -35.656 -15.016 1 63.59 74 VAL B CA 1
ATOM 2080 C C . VAL B 1 74 ? 13.148 -36.781 -16.047 1 63.59 74 VAL B C 1
ATOM 2082 O O . VAL B 1 74 ? 14.016 -36.688 -16.906 1 63.59 74 VAL B O 1
ATOM 2085 N N . ILE B 1 75 ? 12.422 -37.906 -15.859 1 62.75 75 ILE B N 1
ATOM 2086 C CA . ILE B 1 75 ? 12.445 -39.031 -16.812 1 62.75 75 ILE B CA 1
ATOM 2087 C C . ILE B 1 75 ? 11.43 -38.781 -17.922 1 62.75 75 ILE B C 1
ATOM 2089 O O . ILE B 1 75 ? 10.25 -38.562 -17.656 1 62.75 75 ILE B O 1
ATOM 2093 N N . ASP B 1 76 ? 11.906 -38.5 -19.078 1 59.69 76 ASP B N 1
ATOM 2094 C CA . ASP B 1 76 ? 11.031 -38.219 -20.219 1 59.69 76 ASP B CA 1
ATOM 2095 C C . ASP B 1 76 ? 10.25 -39.469 -20.641 1 59.69 76 ASP B C 1
ATOM 2097 O O . ASP B 1 76 ? 10.43 -40.531 -20.062 1 59.69 76 ASP B O 1
ATOM 2101 N N . ASP B 1 77 ? 9.188 -39.188 -21.5 1 62.97 77 ASP B N 1
ATOM 2102 C CA . ASP B 1 77 ? 8.352 -40.281 -21.984 1 62.97 77 ASP B CA 1
ATOM 2103 C C . ASP B 1 77 ? 9.203 -41.438 -22.516 1 62.97 77 ASP B C 1
ATOM 2105 O O . ASP B 1 77 ? 8.773 -42.594 -22.5 1 62.97 77 ASP B O 1
ATOM 2109 N N . SER B 1 78 ? 10.359 -41.156 -22.891 1 63.22 78 SER B N 1
ATOM 2110 C CA . SER B 1 78 ? 11.211 -42.188 -23.484 1 63.22 78 SER B CA 1
ATOM 2111 C C . SER B 1 78 ? 12.016 -42.906 -22.406 1 63.22 78 SER B C 1
ATOM 2113 O O . SER B 1 78 ? 12.734 -43.875 -22.719 1 63.22 78 SER B O 1
ATOM 2115 N N . GLY B 1 79 ? 11.945 -42.562 -21.188 1 66.56 79 GLY B N 1
ATOM 2116 C CA . GLY B 1 79 ? 12.664 -43.219 -20.109 1 66.56 79 GLY B CA 1
ATOM 2117 C C . GLY B 1 79 ? 14.023 -42.625 -19.844 1 66.56 79 GLY B C 1
ATOM 2118 O O . GLY B 1 79 ? 14.766 -43.094 -18.984 1 66.56 79 GLY B O 1
ATOM 2119 N N . SER B 1 80 ? 14.367 -41.688 -20.672 1 66.88 80 SER B N 1
ATOM 2120 C CA . SER B 1 80 ? 15.688 -41.094 -20.484 1 66.88 80 SER B CA 1
ATOM 2121 C C . SER B 1 80 ? 15.617 -39.875 -19.547 1 66.88 80 SER B C 1
ATOM 2123 O O . SER B 1 80 ? 14.656 -39.125 -19.578 1 66.88 80 SER B O 1
ATOM 2125 N N . PRO B 1 81 ? 16.594 -39.844 -18.625 1 67.19 81 PRO B N 1
ATOM 2126 C CA . PRO B 1 81 ? 16.609 -38.719 -17.703 1 67.19 81 PRO B CA 1
ATOM 2127 C C . PRO B 1 81 ? 16.938 -37.375 -18.391 1 67.19 81 PRO B C 1
ATOM 2129 O O . PRO B 1 81 ? 17.922 -37.312 -19.156 1 67.19 81 PRO B O 1
ATOM 2132 N N . VAL B 1 82 ? 15.938 -36.469 -18.578 1 65.44 82 VAL B N 1
ATOM 2133 C CA . VAL B 1 82 ? 16.172 -35.125 -19.125 1 65.44 82 VAL B CA 1
ATOM 2134 C C . VAL B 1 82 ? 16.281 -34.125 -17.969 1 65.44 82 VAL B C 1
ATOM 2136 O O . VAL B 1 82 ? 15.516 -34.188 -17.016 1 65.44 82 VAL B O 1
ATOM 2139 N N . THR B 1 83 ? 17.5 -33.5 -17.922 1 65.56 83 THR B N 1
ATOM 2140 C CA . THR B 1 83 ? 17.719 -32.469 -16.922 1 65.56 83 THR B CA 1
ATOM 2141 C C . THR B 1 83 ? 17.016 -31.172 -17.312 1 65.56 83 THR B C 1
ATOM 2143 O O . THR B 1 83 ? 17.328 -30.594 -18.344 1 65.56 83 THR B O 1
ATOM 2146 N N . LEU B 1 84 ? 15.875 -30.953 -16.812 1 66.81 84 LEU B N 1
ATOM 2147 C CA . LEU B 1 84 ? 15.211 -29.672 -17.016 1 66.81 84 LEU B CA 1
ATOM 2148 C C . LEU B 1 84 ? 15.68 -28.641 -16 1 66.81 84 LEU B C 1
ATOM 2150 O O . LEU B 1 84 ? 15.797 -28.953 -14.812 1 66.81 84 LEU B O 1
ATOM 2154 N N . ALA B 1 85 ? 16.406 -27.641 -16.562 1 69.94 85 ALA B N 1
ATOM 2155 C CA . ALA B 1 85 ? 16.875 -26.562 -15.703 1 69.94 85 ALA B CA 1
ATOM 2156 C C . ALA B 1 85 ? 15.82 -25.469 -15.57 1 69.94 85 ALA B C 1
ATOM 2158 O O . ALA B 1 85 ? 15.266 -25.016 -16.578 1 69.94 85 ALA B O 1
ATOM 2159 N N . GLY B 1 86 ? 15.312 -25.359 -14.398 1 77.69 86 GLY B N 1
ATOM 2160 C CA . GLY B 1 86 ? 14.422 -24.25 -14.117 1 77.69 86 GLY B CA 1
ATOM 2161 C C . GLY B 1 86 ? 15.07 -23.141 -13.32 1 77.69 86 GLY B C 1
ATOM 2162 O O . GLY B 1 86 ? 15.773 -23.406 -12.344 1 77.69 86 GLY B O 1
ATOM 2163 N N . THR B 1 87 ? 15.125 -21.984 -13.93 1 79.88 87 THR B N 1
ATOM 2164 C CA . THR B 1 87 ? 15.719 -20.828 -13.266 1 79.88 87 THR B CA 1
ATOM 2165 C C . THR B 1 87 ? 14.633 -19.906 -12.727 1 79.88 87 THR B C 1
ATOM 2167 O O . THR B 1 87 ? 13.664 -19.594 -13.43 1 79.88 87 THR B O 1
ATOM 2170 N N . ALA B 1 88 ? 14.867 -19.656 -11.492 1 84.62 88 ALA B N 1
ATOM 2171 C CA . ALA B 1 88 ? 14 -18.656 -10.883 1 84.62 88 ALA B CA 1
ATOM 2172 C C . ALA B 1 88 ? 14.695 -17.297 -10.836 1 84.62 88 ALA B C 1
ATOM 2174 O O . ALA B 1 88 ? 15.797 -17.172 -10.297 1 84.62 88 ALA B O 1
ATOM 2175 N N . LYS B 1 89 ? 14.062 -16.312 -11.391 1 86.75 89 LYS B N 1
ATOM 2176 C CA . LYS B 1 89 ? 14.539 -14.922 -11.406 1 86.75 89 LYS B CA 1
ATOM 2177 C C . LYS B 1 89 ? 13.414 -13.953 -11.047 1 86.75 89 LYS B C 1
ATOM 2179 O O . LYS B 1 89 ? 12.25 -14.195 -11.375 1 86.75 89 LYS B O 1
ATOM 2184 N N . SER B 1 90 ? 13.828 -12.883 -10.492 1 86 90 SER B N 1
ATOM 2185 C CA . SER B 1 90 ? 12.836 -11.883 -10.102 1 86 90 SER B CA 1
ATOM 2186 C C . SER B 1 90 ? 12.188 -11.242 -11.32 1 86 90 SER B C 1
ATOM 2188 O O . SER B 1 90 ? 11.031 -10.82 -11.258 1 86 90 SER B O 1
ATOM 2190 N N . HIS B 1 91 ? 12.805 -11.227 -12.367 1 87.69 91 HIS B N 1
ATOM 2191 C CA . HIS B 1 91 ? 12.289 -10.594 -13.57 1 87.69 91 HIS B CA 1
ATOM 2192 C C . HIS B 1 91 ? 11.141 -11.406 -14.172 1 87.69 91 HIS B C 1
ATOM 2194 O O . HIS B 1 91 ? 10.414 -10.906 -15.031 1 87.69 91 HIS B O 1
ATOM 2200 N N . TYR B 1 92 ? 10.961 -12.594 -13.75 1 86.5 92 TYR B N 1
ATOM 2201 C CA . TYR B 1 92 ? 9.898 -13.445 -14.273 1 86.5 92 TYR B CA 1
ATOM 2202 C C . TYR B 1 92 ? 8.562 -13.102 -13.633 1 86.5 92 TYR B C 1
ATOM 2204 O O . TYR B 1 92 ? 7.508 -13.547 -14.102 1 86.5 92 TYR B O 1
ATOM 2212 N N . SER B 1 93 ? 8.648 -12.43 -12.641 1 91.06 93 SER B N 1
ATOM 2213 C CA . SER B 1 93 ? 7.422 -12.031 -11.953 1 91.06 93 SER B CA 1
ATOM 2214 C C . SER B 1 93 ? 7.172 -10.531 -12.102 1 91.06 93 SER B C 1
ATOM 2216 O O . SER B 1 93 ? 8.016 -9.719 -11.719 1 91.06 93 SER B O 1
ATOM 2218 N N . SER B 1 94 ? 6.031 -10.172 -12.68 1 92.31 94 SER B N 1
ATOM 2219 C CA . SER B 1 94 ? 5.672 -8.773 -12.852 1 92.31 94 SER B CA 1
ATOM 2220 C C . SER B 1 94 ? 5.609 -8.047 -11.508 1 92.31 94 SER B C 1
ATOM 2222 O O . SER B 1 94 ? 5.98 -6.875 -11.414 1 92.31 94 SER B O 1
ATOM 2224 N N . ALA B 1 95 ? 5.094 -8.688 -10.477 1 95.38 95 ALA B N 1
ATOM 2225 C CA . ALA B 1 95 ? 5.004 -8.086 -9.148 1 95.38 95 ALA B CA 1
ATOM 2226 C C . ALA B 1 95 ? 6.391 -7.742 -8.609 1 95.38 95 ALA B C 1
ATOM 2228 O O . ALA B 1 95 ? 6.578 -6.691 -7.992 1 95.38 95 ALA B O 1
ATOM 2229 N N . LEU B 1 96 ? 7.398 -8.57 -8.867 1 96.38 96 LEU B N 1
ATOM 2230 C CA . LEU B 1 96 ? 8.75 -8.344 -8.352 1 96.38 96 LEU B CA 1
ATOM 2231 C C . LEU B 1 96 ? 9.469 -7.281 -9.172 1 96.38 96 LEU B C 1
ATOM 2233 O O . LEU B 1 96 ? 10.258 -6.504 -8.633 1 96.38 96 LEU B O 1
ATOM 2237 N N . VAL B 1 97 ? 9.195 -7.258 -10.406 1 96.06 97 VAL B N 1
ATOM 2238 C CA . VAL B 1 97 ? 9.727 -6.184 -11.242 1 96.06 97 VAL B CA 1
ATOM 2239 C C . VAL B 1 97 ? 9.148 -4.844 -10.781 1 96.06 97 VAL B C 1
ATOM 2241 O O . VAL B 1 97 ? 9.875 -3.852 -10.68 1 96.06 97 VAL B O 1
ATOM 2244 N N . TYR B 1 98 ? 7.852 -4.844 -10.594 1 97.31 98 TYR B N 1
ATOM 2245 C CA . TYR B 1 98 ? 7.203 -3.662 -10.039 1 97.31 98 TYR B CA 1
ATOM 2246 C C . TYR B 1 98 ? 7.879 -3.23 -8.742 1 97.31 98 TYR B C 1
ATOM 2248 O O . TYR B 1 98 ? 8.133 -2.041 -8.531 1 97.31 98 TYR B O 1
ATOM 2256 N N . PHE B 1 99 ? 8.141 -4.137 -7.945 1 98.31 99 PHE B N 1
ATOM 2257 C CA . PHE B 1 99 ? 8.844 -3.896 -6.691 1 98.31 99 PHE B CA 1
ATOM 2258 C C . PHE B 1 99 ? 10.195 -3.227 -6.941 1 98.31 99 PHE B C 1
ATOM 2260 O O . PHE B 1 99 ? 10.516 -2.219 -6.312 1 98.31 99 PHE B O 1
ATOM 2267 N N . ILE B 1 100 ? 10.984 -3.723 -7.809 1 98.31 100 ILE B N 1
ATOM 2268 C CA . ILE B 1 100 ? 12.305 -3.189 -8.117 1 98.31 100 ILE B CA 1
ATOM 2269 C C . ILE B 1 100 ? 12.18 -1.762 -8.648 1 98.31 100 ILE B C 1
ATOM 2271 O O . ILE B 1 100 ? 12.875 -0.855 -8.18 1 98.31 100 ILE B O 1
ATOM 2275 N N . VAL B 1 101 ? 11.305 -1.543 -9.562 1 98.12 101 VAL B N 1
ATOM 2276 C CA . VAL B 1 101 ? 11.125 -0.24 -10.195 1 98.12 101 VAL B CA 1
ATOM 2277 C C . VAL B 1 101 ? 10.758 0.8 -9.141 1 98.12 101 VAL B C 1
ATOM 2279 O O . VAL B 1 101 ? 11.359 1.88 -9.086 1 98.12 101 VAL B O 1
ATOM 2282 N N . ILE B 1 102 ? 9.82 0.444 -8.289 1 98.56 102 ILE B N 1
ATOM 2283 C CA . ILE B 1 102 ? 9.367 1.401 -7.285 1 98.56 102 ILE B CA 1
ATOM 2284 C C . ILE B 1 102 ? 10.484 1.685 -6.289 1 98.56 102 ILE B C 1
ATOM 2286 O O . ILE B 1 102 ? 10.656 2.822 -5.848 1 98.56 102 ILE B O 1
ATOM 2290 N N . ASN B 1 103 ? 11.219 0.654 -5.898 1 98.75 103 ASN B N 1
ATOM 2291 C CA . ASN B 1 103 ? 12.32 0.879 -4.969 1 98.75 103 ASN B CA 1
ATOM 2292 C C . ASN B 1 103 ? 13.406 1.755 -5.586 1 98.75 103 ASN B C 1
ATOM 2294 O O . ASN B 1 103 ? 13.961 2.633 -4.918 1 98.75 103 ASN B O 1
ATOM 2298 N N . VAL B 1 104 ? 13.711 1.604 -6.84 1 98.44 104 VAL B N 1
ATOM 2299 C CA . VAL B 1 104 ? 14.672 2.455 -7.523 1 98.44 104 VAL B CA 1
ATOM 2300 C C . VAL B 1 104 ? 14.141 3.883 -7.602 1 98.44 104 VAL B C 1
ATOM 2302 O O . VAL B 1 104 ? 14.875 4.84 -7.332 1 98.44 104 VAL B O 1
ATOM 2305 N N . LEU B 1 105 ? 12.883 3.984 -7.953 1 98.44 105 LEU B N 1
ATOM 2306 C CA . LEU B 1 105 ? 12.266 5.305 -8.023 1 98.44 105 LEU B CA 1
ATOM 2307 C C . LEU B 1 105 ? 12.305 5.996 -6.664 1 98.44 105 LEU B C 1
ATOM 2309 O O . LEU B 1 105 ? 12.555 7.203 -6.582 1 98.44 105 LEU B O 1
ATOM 2313 N N . THR B 1 106 ? 12.047 5.238 -5.648 1 98.38 106 THR B N 1
ATOM 2314 C CA . THR B 1 106 ? 12.062 5.793 -4.297 1 98.38 106 THR B CA 1
ATOM 2315 C C . THR B 1 106 ? 13.477 6.227 -3.912 1 98.38 106 THR B C 1
ATOM 2317 O O . THR B 1 106 ? 13.656 7.258 -3.262 1 98.38 106 THR B O 1
ATOM 2320 N N . LEU B 1 107 ? 14.438 5.434 -4.32 1 98.19 107 LEU B N 1
ATOM 2321 C CA . LEU B 1 107 ? 15.828 5.793 -4.09 1 98.19 107 LEU B CA 1
ATOM 2322 C C . LEU B 1 107 ? 16.156 7.133 -4.742 1 98.19 107 LEU B C 1
ATOM 2324 O O . LEU B 1 107 ? 16.688 8.031 -4.086 1 98.19 107 LEU B O 1
ATOM 2328 N N . VAL B 1 108 ? 15.852 7.27 -5.984 1 98.06 108 VAL B N 1
ATOM 2329 C CA . VAL B 1 108 ? 16.125 8.492 -6.734 1 98.06 108 VAL B CA 1
ATOM 2330 C C . VAL B 1 108 ? 15.367 9.656 -6.121 1 98.06 108 VAL B C 1
ATOM 2332 O O . VAL B 1 108 ? 15.922 10.742 -5.938 1 98.06 108 VAL B O 1
ATOM 2335 N N . TYR B 1 109 ? 14.227 9.43 -5.781 1 97.69 109 TYR B N 1
ATOM 2336 C CA . TYR B 1 109 ? 13.391 10.461 -5.176 1 97.69 109 TYR B CA 1
ATOM 2337 C C . TYR B 1 109 ? 13.984 10.93 -3.85 1 97.69 109 TYR B C 1
ATOM 2339 O O . TYR B 1 109 ? 14.062 12.133 -3.59 1 97.69 109 TYR B O 1
ATOM 2347 N N . SER B 1 110 ? 14.312 9.977 -3.07 1 97.69 110 SER B N 1
ATOM 2348 C CA . SER B 1 110 ? 14.844 10.32 -1.756 1 97.69 110 SER B CA 1
ATOM 2349 C C . SER B 1 110 ? 16.125 11.148 -1.876 1 97.69 110 SER B C 1
ATOM 2351 O O . SER B 1 110 ? 16.281 12.148 -1.176 1 97.69 110 SER B O 1
ATOM 2353 N N . LEU B 1 111 ? 17 10.797 -2.725 1 96.88 111 LEU B N 1
ATOM 2354 C CA . LEU B 1 111 ? 18.234 11.555 -2.926 1 96.88 111 LEU B CA 1
ATOM 2355 C C . LEU B 1 111 ? 17.938 12.945 -3.479 1 96.88 111 LEU B C 1
ATOM 2357 O O . LEU B 1 111 ? 18.516 13.93 -3.02 1 96.88 111 LEU B O 1
ATOM 2361 N N . ALA B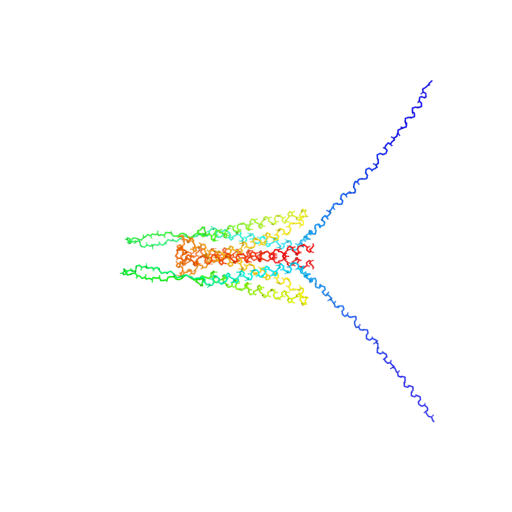 1 112 ? 17.062 13 -4.418 1 96.19 112 ALA B N 1
ATOM 2362 C CA . ALA B 1 112 ? 16.703 14.273 -5.031 1 96.19 112 ALA B CA 1
ATOM 2363 C C . ALA B 1 112 ? 16.094 15.219 -4 1 96.19 112 ALA B C 1
ATOM 2365 O O . ALA B 1 112 ? 16.375 16.422 -4.004 1 96.19 112 ALA B O 1
ATOM 2366 N N . THR B 1 113 ? 15.273 14.734 -3.174 1 94.5 113 THR B N 1
ATOM 2367 C CA . THR B 1 113 ? 14.578 15.586 -2.219 1 94.5 113 THR B CA 1
ATOM 2368 C C . THR B 1 113 ? 15.531 16.047 -1.117 1 94.5 113 THR B C 1
ATOM 2370 O O . THR B 1 113 ? 15.383 17.156 -0.586 1 94.5 113 THR B O 1
ATOM 2373 N N . ILE B 1 114 ? 16.484 15.211 -0.743 1 93.62 114 ILE B N 1
ATOM 2374 C CA . ILE B 1 114 ? 17.5 15.648 0.208 1 93.62 114 ILE B CA 1
ATOM 2375 C C . ILE B 1 114 ? 18.266 16.844 -0.366 1 93.62 114 ILE B C 1
ATOM 2377 O O . ILE B 1 114 ? 18.469 17.844 0.32 1 93.62 114 ILE B O 1
ATOM 2381 N N . ILE B 1 115 ? 18.625 16.781 -1.605 1 92.38 115 ILE B N 1
ATOM 2382 C CA . ILE B 1 115 ? 19.359 17.859 -2.273 1 92.38 115 ILE B CA 1
ATOM 2383 C C . ILE B 1 115 ? 18.484 19.094 -2.377 1 92.38 115 ILE B C 1
ATOM 2385 O O . ILE B 1 115 ? 18.938 20.219 -2.115 1 92.38 115 ILE B O 1
ATOM 2389 N N . LEU B 1 116 ? 17.266 18.875 -2.76 1 89.81 116 LEU B N 1
ATOM 2390 C CA . LEU B 1 116 ? 16.328 19.984 -2.908 1 89.81 116 LEU B CA 1
ATOM 2391 C C . LEU B 1 116 ? 16.109 20.688 -1.573 1 89.81 116 LEU B C 1
ATOM 2393 O O . LEU B 1 116 ? 16.016 21.922 -1.524 1 89.81 116 LEU B O 1
ATOM 2397 N N . TYR B 1 117 ? 15.953 19.922 -0.578 1 86.12 117 TYR B N 1
ATOM 2398 C CA . TYR B 1 117 ? 15.773 20.484 0.752 1 86.12 117 TYR B CA 1
ATOM 2399 C C . TYR B 1 117 ? 16.953 21.375 1.131 1 86.12 117 TYR B C 1
ATOM 2401 O O . TYR B 1 117 ? 16.781 22.484 1.635 1 86.12 117 TYR B O 1
ATOM 2409 N N . GLN B 1 118 ? 18.203 20.953 0.87 1 85.12 118 GLN B N 1
ATOM 2410 C CA . GLN B 1 118 ? 19.406 21.719 1.17 1 85.12 118 GLN B CA 1
ATOM 2411 C C . GLN B 1 118 ? 19.469 22.984 0.323 1 85.12 118 GLN B C 1
ATOM 2413 O O . GLN B 1 118 ? 19.859 24.047 0.817 1 85.12 118 GLN B O 1
ATOM 2418 N N . ALA B 1 119 ? 19.062 22.859 -0.832 1 85.75 119 ALA B N 1
ATOM 2419 C CA . ALA B 1 119 ? 19.078 24.016 -1.735 1 85.75 119 ALA B CA 1
ATOM 2420 C C . ALA B 1 119 ? 18.031 25.047 -1.329 1 85.75 119 ALA B C 1
ATOM 2422 O O . ALA B 1 119 ? 18.266 26.25 -1.435 1 85.75 119 ALA B O 1
ATOM 2423 N N . SER B 1 120 ? 16.922 24.562 -0.92 1 83.25 120 SER B N 1
ATOM 2424 C CA . SER B 1 120 ? 15.836 25.469 -0.526 1 83.25 120 SER B CA 1
ATOM 2425 C C . SER B 1 120 ? 16.188 26.234 0.743 1 83.25 120 SER B C 1
ATOM 2427 O O . SER B 1 120 ? 15.773 27.375 0.918 1 83.25 120 SER B O 1
ATOM 2429 N N . LYS B 1 121 ? 16.812 25.641 1.604 1 79.25 121 LYS B N 1
ATOM 2430 C CA . LYS B 1 121 ? 17.281 26.312 2.809 1 79.25 121 LYS B CA 1
ATOM 2431 C C . LYS B 1 121 ? 18.203 27.484 2.457 1 79.25 121 LYS B C 1
ATOM 2433 O O . LYS B 1 121 ? 18.094 28.562 3.049 1 79.25 121 LYS B O 1
ATOM 2438 N N . LYS B 1 122 ? 18.922 27.281 1.52 1 78.69 122 LYS B N 1
ATOM 2439 C CA . LYS B 1 122 ? 19.844 28.312 1.085 1 78.69 122 LYS B CA 1
ATOM 2440 C C . LYS B 1 122 ? 19.125 29.438 0.344 1 78.69 122 LYS B C 1
ATOM 2442 O O . LYS B 1 122 ? 19.469 30.609 0.503 1 78.69 122 LYS B O 1
ATOM 2447 N N . ALA B 1 123 ? 18.062 28.953 -0.34 1 76.25 123 ALA B N 1
ATOM 2448 C CA . ALA B 1 123 ? 17.359 29.922 -1.176 1 76.25 123 ALA B CA 1
ATOM 2449 C C . ALA B 1 123 ? 16.141 30.484 -0.452 1 76.25 123 ALA B C 1
ATOM 2451 O O . ALA B 1 123 ? 15.461 31.375 -0.964 1 76.25 123 ALA B O 1
ATOM 2452 N N . ALA B 1 124 ? 15.859 30.109 0.616 1 69.12 124 ALA B N 1
ATOM 2453 C CA . ALA B 1 124 ? 14.734 30.562 1.423 1 69.12 124 ALA B CA 1
ATOM 2454 C C . ALA B 1 124 ? 13.414 30.359 0.687 1 69.12 124 ALA B C 1
ATOM 2456 O O . ALA B 1 124 ? 12.586 31.266 0.614 1 69.12 124 ALA B O 1
ATOM 2457 N N . MET B 1 125 ? 13.312 29.281 0.042 1 70.19 125 MET B N 1
ATOM 2458 C CA . MET B 1 125 ? 12.102 28.969 -0.708 1 70.19 125 MET B CA 1
ATOM 2459 C C . MET B 1 125 ? 11.086 28.25 0.178 1 70.19 125 MET B C 1
ATOM 2461 O O . MET B 1 125 ? 11.141 27.031 0.341 1 70.19 125 MET B O 1
ATOM 2465 N N . ALA B 1 126 ? 10.148 28.922 0.781 1 68.88 126 ALA B N 1
ATOM 2466 C CA . ALA B 1 126 ? 9.18 28.422 1.751 1 68.88 126 ALA B CA 1
ATOM 2467 C C . ALA B 1 126 ? 8.117 27.562 1.068 1 68.88 126 ALA B C 1
ATOM 2469 O O . ALA B 1 126 ? 7.555 26.656 1.681 1 68.88 126 ALA B O 1
ATOM 2470 N N . GLY B 1 127 ? 7.934 27.75 -0.172 1 78.44 127 GLY B N 1
ATOM 2471 C CA . GLY B 1 127 ? 6.82 27.125 -0.861 1 78.44 127 GLY B CA 1
ATOM 2472 C C . GLY B 1 127 ? 7.09 25.672 -1.246 1 78.44 127 GLY B C 1
ATOM 2473 O O . GLY B 1 127 ? 6.188 24.969 -1.691 1 78.44 127 GLY B O 1
ATOM 2474 N N . ILE B 1 128 ? 8.266 25.219 -0.945 1 82.12 128 ILE B N 1
ATOM 2475 C CA . ILE B 1 128 ? 8.641 23.906 -1.459 1 82.12 128 ILE B CA 1
ATOM 2476 C C . ILE B 1 128 ? 8.188 22.812 -0.484 1 82.12 128 ILE B C 1
ATOM 2478 O O . ILE B 1 128 ? 8.094 21.641 -0.853 1 82.12 128 ILE B O 1
ATOM 2482 N N . TYR B 1 129 ? 7.781 23.094 0.683 1 84.31 129 TYR B N 1
ATOM 2483 C CA . TYR B 1 129 ? 7.551 22.094 1.729 1 84.31 129 TYR B CA 1
ATOM 2484 C C . TYR B 1 129 ? 6.234 21.359 1.501 1 84.31 129 TYR B C 1
ATOM 2486 O O . TYR B 1 129 ? 6.145 20.156 1.732 1 84.31 129 TYR B O 1
ATOM 2494 N N . LEU B 1 130 ? 5.301 22.109 1.075 1 87.81 130 LEU B N 1
ATOM 2495 C CA . LEU B 1 130 ? 4.02 21.453 0.819 1 87.81 130 LEU B CA 1
ATOM 2496 C C . LEU B 1 130 ? 4.148 20.438 -0.311 1 87.81 130 LEU B C 1
ATOM 2498 O O . LEU B 1 130 ? 3.775 19.281 -0.149 1 87.81 130 LEU B O 1
ATOM 2502 N N . PRO B 1 131 ? 4.691 20.812 -1.48 1 91.25 131 PRO B N 1
ATOM 2503 C CA . PRO B 1 131 ? 4.883 19.812 -2.531 1 91.25 131 PRO B CA 1
ATOM 2504 C C . PRO B 1 131 ? 5.758 18.641 -2.082 1 91.25 131 PRO B C 1
ATOM 2506 O O . PRO B 1 131 ? 5.539 17.5 -2.506 1 91.25 131 PRO B O 1
ATOM 2509 N N . LEU B 1 132 ? 6.684 18.906 -1.266 1 90.81 132 LEU B N 1
ATOM 2510 C CA . LEU B 1 132 ? 7.527 17.844 -0.751 1 90.81 132 LEU B CA 1
ATOM 2511 C C . LEU B 1 132 ? 6.719 16.859 0.095 1 90.81 132 LEU B C 1
ATOM 2513 O O . LEU B 1 132 ? 6.902 15.648 0.001 1 90.81 132 LEU B O 1
ATOM 2517 N N . THR B 1 133 ? 5.875 17.375 0.842 1 91.38 133 THR B N 1
ATOM 2518 C CA . THR B 1 133 ? 5.035 16.531 1.676 1 91.38 133 THR B CA 1
ATOM 2519 C C . THR B 1 133 ? 4.094 15.68 0.817 1 91.38 133 THR B C 1
ATOM 2521 O O . THR B 1 133 ? 3.891 14.5 1.088 1 91.38 133 THR B O 1
ATOM 2524 N N . ILE B 1 134 ? 3.588 16.219 -0.194 1 94.19 134 ILE B N 1
ATOM 2525 C CA . ILE B 1 134 ? 2.678 15.523 -1.092 1 94.19 134 ILE B CA 1
ATOM 2526 C C . ILE B 1 134 ? 3.426 14.398 -1.81 1 94.19 134 ILE B C 1
ATOM 2528 O O . ILE B 1 134 ? 2.934 13.273 -1.897 1 94.19 134 ILE B O 1
ATOM 2532 N N . THR B 1 135 ? 4.559 14.68 -2.297 1 95.44 135 THR B N 1
ATOM 2533 C CA . THR B 1 135 ? 5.336 13.672 -3.008 1 95.44 135 THR B CA 1
ATOM 2534 C C . THR B 1 135 ? 5.82 12.594 -2.051 1 95.44 135 THR B C 1
ATOM 2536 O O . THR B 1 135 ? 5.953 11.43 -2.438 1 95.44 135 THR B O 1
ATOM 2539 N N . ASP B 1 136 ? 6.129 13.031 -0.802 1 96.19 136 ASP B N 1
ATOM 2540 C CA . ASP B 1 136 ? 6.457 12.039 0.21 1 96.19 136 ASP B CA 1
ATOM 2541 C C . ASP B 1 136 ? 5.301 11.055 0.412 1 96.19 136 ASP B C 1
ATOM 2543 O O . ASP B 1 136 ? 5.516 9.852 0.525 1 96.19 136 ASP B O 1
ATOM 2547 N N . LEU B 1 137 ? 4.141 11.547 0.436 1 96.5 137 LEU B N 1
ATOM 2548 C CA . LEU B 1 137 ? 2.953 10.719 0.605 1 96.5 137 LEU B CA 1
ATOM 2549 C C . LEU B 1 137 ? 2.785 9.766 -0.571 1 96.5 137 LEU B C 1
ATOM 2551 O O . LEU B 1 137 ? 2.514 8.578 -0.378 1 96.5 137 LEU B O 1
ATOM 2555 N N . LEU B 1 138 ? 2.969 10.211 -1.748 1 97.12 138 LEU B N 1
ATOM 2556 C CA . LEU B 1 138 ? 2.836 9.383 -2.941 1 97.12 138 LEU B CA 1
ATOM 2557 C C . LEU B 1 138 ? 3.891 8.281 -2.959 1 97.12 138 LEU B C 1
ATOM 2559 O O . LEU B 1 138 ? 3.59 7.129 -3.295 1 97.12 138 LEU B O 1
ATOM 2563 N N . THR B 1 139 ? 5.094 8.703 -2.621 1 97.62 139 THR B N 1
ATOM 2564 C CA . THR B 1 139 ? 6.164 7.711 -2.572 1 97.62 139 THR B CA 1
ATOM 2565 C C . THR B 1 139 ? 5.84 6.609 -1.57 1 97.62 139 THR B C 1
ATOM 2567 O O . THR B 1 139 ? 6.059 5.426 -1.848 1 97.62 139 THR B O 1
ATOM 2570 N N . MET B 1 140 ? 5.328 6.969 -0.485 1 97.94 140 MET B N 1
ATOM 2571 C CA . MET B 1 140 ? 4.914 6.004 0.529 1 97.94 140 MET B CA 1
ATOM 2572 C C . MET B 1 140 ? 3.844 5.066 -0.018 1 97.94 140 MET B C 1
ATOM 2574 O O . MET B 1 140 ? 3.9 3.855 0.204 1 97.94 140 MET B O 1
ATOM 2578 N N . ILE B 1 141 ? 2.867 5.586 -0.692 1 98.06 141 ILE B N 1
ATOM 2579 C CA . ILE B 1 141 ? 1.772 4.812 -1.268 1 98.06 141 ILE B CA 1
ATOM 2580 C C . ILE B 1 141 ? 2.328 3.771 -2.238 1 98.06 141 ILE B C 1
ATOM 2582 O O . ILE B 1 141 ? 1.951 2.6 -2.184 1 98.06 141 ILE B O 1
ATOM 2586 N N . PHE B 1 142 ? 3.246 4.184 -3.066 1 98.31 142 PHE B N 1
ATOM 2587 C CA . PHE B 1 142 ? 3.832 3.279 -4.047 1 98.31 142 PHE B CA 1
ATOM 2588 C C . PHE B 1 142 ? 4.633 2.18 -3.361 1 98.31 142 PHE B C 1
ATOM 2590 O O . PHE B 1 142 ? 4.574 1.017 -3.764 1 98.31 142 PHE B O 1
ATOM 2597 N N . LEU B 1 143 ? 5.348 2.553 -2.309 1 98.62 143 LEU B N 1
ATOM 2598 C CA . LEU B 1 143 ? 6.129 1.57 -1.563 1 98.62 143 LEU B CA 1
ATOM 2599 C C . LEU B 1 143 ? 5.219 0.541 -0.902 1 98.62 143 LEU B C 1
ATOM 2601 O O . LEU B 1 143 ? 5.492 -0.66 -0.952 1 98.62 143 LEU B O 1
ATOM 2605 N N . VAL B 1 144 ? 4.164 0.979 -0.36 1 98.38 144 VAL B N 1
ATOM 2606 C CA . VAL B 1 144 ? 3.223 0.082 0.301 1 98.38 144 VAL B CA 1
ATOM 2607 C C . VAL B 1 144 ? 2.586 -0.849 -0.728 1 98.38 144 VAL B C 1
ATOM 2609 O O . VAL B 1 144 ? 2.443 -2.049 -0.484 1 98.38 144 VAL B O 1
ATOM 2612 N N . SER B 1 145 ? 2.279 -0.297 -1.828 1 97.81 145 SER B N 1
ATOM 2613 C CA . SER B 1 145 ? 1.628 -1.085 -2.869 1 97.81 145 SER B CA 1
ATOM 2614 C C . SER B 1 145 ? 2.553 -2.174 -3.4 1 97.81 145 SER B C 1
ATOM 2616 O O . SER B 1 145 ? 2.146 -3.328 -3.539 1 97.81 145 SER B O 1
ATOM 2618 N N . CYS B 1 146 ? 3.771 -1.824 -3.676 1 97.75 146 CYS B N 1
ATOM 2619 C CA . CYS B 1 146 ? 4.668 -2.816 -4.258 1 97.75 146 CYS B CA 1
ATOM 2620 C C . CYS B 1 146 ? 5.055 -3.871 -3.229 1 97.75 146 CYS B C 1
ATOM 2622 O O . CYS B 1 146 ? 5.262 -5.035 -3.572 1 97.75 146 CYS B O 1
ATOM 2624 N N . ASN B 1 147 ? 5.195 -3.449 -1.969 1 98.31 147 ASN B N 1
ATOM 2625 C CA . ASN B 1 147 ? 5.441 -4.418 -0.905 1 98.31 147 ASN B CA 1
ATOM 2626 C C . ASN B 1 147 ? 4.277 -5.395 -0.756 1 98.31 147 ASN B C 1
ATOM 2628 O O . ASN B 1 147 ? 4.488 -6.586 -0.541 1 98.31 147 ASN B O 1
ATOM 2632 N N . GLY B 1 148 ? 3.082 -4.883 -0.876 1 97.69 148 GLY B N 1
ATOM 2633 C CA . GLY B 1 148 ? 1.922 -5.758 -0.856 1 97.69 148 GLY B CA 1
ATOM 2634 C C . GLY B 1 148 ? 1.914 -6.766 -1.989 1 97.69 148 GLY B C 1
ATOM 2635 O O . GLY B 1 148 ? 1.663 -7.953 -1.771 1 97.69 148 GLY B O 1
ATOM 2636 N N . ALA B 1 149 ? 2.207 -6.285 -3.117 1 97.88 149 ALA B N 1
ATOM 2637 C CA . ALA B 1 149 ? 2.244 -7.148 -4.297 1 97.88 149 ALA B CA 1
ATOM 2638 C C . ALA B 1 149 ? 3.324 -8.219 -4.16 1 97.88 149 ALA B C 1
ATOM 2640 O O . ALA B 1 149 ? 3.059 -9.406 -4.359 1 97.88 149 ALA B O 1
ATOM 2641 N N . ALA B 1 150 ? 4.527 -7.797 -3.83 1 97.81 150 ALA B N 1
ATOM 2642 C CA . ALA B 1 150 ? 5.648 -8.727 -3.701 1 97.81 150 ALA B CA 1
ATOM 2643 C C . ALA B 1 150 ? 5.398 -9.734 -2.588 1 97.81 150 ALA B C 1
ATOM 2645 O O . ALA B 1 150 ? 5.75 -10.914 -2.719 1 97.81 150 ALA B O 1
ATOM 2646 N N . SER B 1 151 ? 4.797 -9.281 -1.53 1 97.25 151 SER B N 1
ATOM 2647 C CA . SER B 1 151 ? 4.496 -10.18 -0.421 1 97.25 151 SER B CA 1
ATOM 2648 C C . SER B 1 151 ? 3.484 -11.242 -0.831 1 97.25 151 SER B C 1
ATOM 2650 O O . SER B 1 151 ? 3.609 -12.406 -0.446 1 97.25 151 SER B O 1
ATOM 2652 N N . ALA B 1 152 ? 2.484 -10.883 -1.578 1 96.88 152 ALA B N 1
ATOM 2653 C CA . ALA B 1 152 ? 1.486 -11.852 -2.023 1 96.88 152 ALA B CA 1
ATOM 2654 C C . ALA B 1 152 ? 2.127 -12.945 -2.873 1 96.88 152 ALA B C 1
ATOM 2656 O O . ALA B 1 152 ? 1.851 -14.133 -2.68 1 96.88 152 ALA B O 1
ATOM 2657 N N . ILE B 1 153 ? 2.984 -12.547 -3.762 1 96 153 ILE B N 1
ATOM 2658 C CA . ILE B 1 153 ? 3.658 -13.5 -4.629 1 96 153 ILE B CA 1
ATOM 2659 C C . ILE B 1 153 ? 4.59 -14.383 -3.799 1 96 153 ILE B C 1
ATOM 2661 O O . ILE B 1 153 ? 4.68 -15.594 -4.027 1 96 153 ILE B O 1
ATOM 2665 N N . SER B 1 154 ? 5.266 -13.758 -2.857 1 95.31 154 SER B N 1
ATOM 2666 C CA . SER B 1 154 ? 6.188 -14.5 -2.004 1 95.31 154 SER B CA 1
ATOM 2667 C C . SER B 1 154 ? 5.449 -15.547 -1.177 1 95.31 154 SER B C 1
ATOM 2669 O O . SER B 1 154 ? 5.949 -16.656 -0.981 1 95.31 154 SER B O 1
ATOM 2671 N N . VAL B 1 155 ? 4.32 -15.242 -0.679 1 94.69 155 VAL B N 1
ATOM 2672 C CA . VAL B 1 155 ? 3.533 -16.188 0.114 1 94.69 155 VAL B CA 1
ATOM 2673 C C . VAL B 1 155 ? 3.098 -17.359 -0.756 1 94.69 155 VAL B C 1
ATOM 2675 O O . VAL B 1 155 ? 3.168 -18.516 -0.33 1 94.69 155 VAL B O 1
ATOM 2678 N N . VAL B 1 156 ? 2.664 -17.109 -1.936 1 93.81 156 VAL B N 1
ATOM 2679 C CA . VAL B 1 156 ? 2.266 -18.172 -2.85 1 93.81 156 VAL B CA 1
ATOM 2680 C C . VAL B 1 156 ? 3.482 -19.031 -3.213 1 93.81 156 VAL B C 1
ATOM 2682 O O . VAL B 1 156 ? 3.381 -20.25 -3.318 1 93.81 156 VAL B O 1
ATOM 2685 N N . ALA B 1 157 ? 4.586 -18.344 -3.426 1 93.69 157 ALA B N 1
ATOM 2686 C CA . ALA B 1 157 ? 5.809 -19.078 -3.752 1 93.69 157 ALA B CA 1
ATOM 2687 C C . ALA B 1 157 ? 6.195 -20.031 -2.619 1 93.69 157 ALA B C 1
ATOM 2689 O O . ALA B 1 157 ? 6.734 -21.109 -2.865 1 93.69 157 ALA B O 1
ATOM 2690 N N . GLU B 1 158 ? 5.984 -19.641 -1.396 1 93.69 158 GLU B N 1
ATOM 2691 C CA . GLU B 1 158 ? 6.352 -20.422 -0.218 1 93.69 158 GLU B CA 1
ATOM 2692 C C . GLU B 1 158 ? 5.316 -21.516 0.069 1 93.69 158 GLU B C 1
ATOM 2694 O O . GLU B 1 158 ? 5.676 -22.641 0.391 1 93.69 158 GLU B O 1
ATOM 2699 N N . ASN B 1 159 ? 4.031 -21.141 -0.063 1 93 159 ASN B N 1
ATOM 2700 C CA . ASN B 1 159 ? 2.98 -22.047 0.414 1 93 159 ASN B CA 1
ATOM 2701 C C . ASN B 1 159 ? 2.246 -22.703 -0.743 1 93 159 ASN B C 1
ATOM 2703 O O . ASN B 1 159 ? 1.53 -23.688 -0.544 1 93 159 ASN B O 1
ATOM 2707 N N . GLY B 1 160 ? 2.455 -22.219 -1.949 1 91.12 160 GLY B N 1
ATOM 2708 C CA . GLY B 1 160 ? 1.675 -22.719 -3.072 1 91.12 160 GLY B CA 1
ATOM 2709 C C . GLY B 1 160 ? 0.183 -22.5 -2.908 1 91.12 160 GLY B C 1
ATOM 2710 O O . GLY B 1 160 ? -0.246 -21.781 -2.004 1 91.12 160 GLY B O 1
ATOM 2711 N N . ASN B 1 161 ? -0.58 -22.906 -3.873 1 89.62 161 ASN B N 1
ATOM 2712 C CA . ASN B 1 161 ? -2.039 -22.906 -3.877 1 89.62 161 ASN B CA 1
ATOM 2713 C C . ASN B 1 161 ? -2.604 -24.125 -4.582 1 89.62 161 ASN B C 1
ATOM 2715 O O . ASN B 1 161 ? -2.664 -24.172 -5.812 1 89.62 161 ASN B O 1
ATOM 2719 N N . ARG B 1 162 ? -3.076 -25.047 -3.764 1 83.75 162 ARG B N 1
ATOM 2720 C CA . ARG B 1 162 ? -3.562 -26.312 -4.316 1 83.75 162 ARG B CA 1
ATOM 2721 C C . ARG B 1 162 ? -4.859 -26.109 -5.09 1 83.75 162 ARG B C 1
ATOM 2723 O O . ARG B 1 162 ? -5.09 -26.766 -6.113 1 83.75 162 ARG B O 1
ATOM 2730 N N . HIS B 1 163 ? -5.629 -25.219 -4.641 1 82.19 163 HIS B N 1
ATOM 2731 C CA . HIS B 1 163 ? -6.914 -24.984 -5.289 1 82.19 163 HIS B CA 1
ATOM 2732 C C . HIS B 1 163 ? -6.734 -24.344 -6.66 1 82.19 163 HIS B C 1
ATOM 2734 O O . HIS B 1 163 ? -7.5 -24.625 -7.586 1 82.19 163 HIS B O 1
ATOM 2740 N N . PHE B 1 164 ? -5.672 -23.594 -6.836 1 84.56 164 PHE B N 1
ATOM 2741 C CA . PHE B 1 164 ? -5.395 -22.938 -8.109 1 84.56 164 PHE B CA 1
ATOM 2742 C C . PHE B 1 164 ? -4.414 -23.75 -8.938 1 84.56 164 PHE B C 1
ATOM 2744 O O . PHE B 1 164 ? -4.172 -23.438 -10.109 1 84.56 164 PHE B O 1
ATOM 2751 N N . GLY B 1 165 ? -3.84 -24.75 -8.305 1 84.25 165 GLY B N 1
ATOM 2752 C CA . GLY B 1 165 ? -2.867 -25.578 -8.984 1 84.25 165 GLY B CA 1
ATOM 2753 C C . GLY B 1 165 ? -1.487 -24.953 -9.055 1 84.25 165 GLY B C 1
ATOM 2754 O O . GLY B 1 165 ? -0.696 -25.281 -9.945 1 84.25 165 GLY B O 1
ATOM 2755 N N . TRP B 1 166 ? -1.21 -24.016 -8.258 1 88.5 166 TRP B N 1
ATOM 2756 C CA . TRP B 1 166 ? 0.099 -23.375 -8.227 1 88.5 166 TRP B CA 1
ATOM 2757 C C . TRP B 1 166 ? 1.022 -24.047 -7.227 1 88.5 166 TRP B C 1
ATOM 2759 O O . TRP B 1 166 ? 0.738 -24.078 -6.027 1 88.5 166 TRP B O 1
ATOM 2769 N N . ASP B 1 167 ? 2.178 -24.469 -7.625 1 86.44 167 ASP B N 1
ATOM 2770 C CA . ASP B 1 167 ? 3.104 -25.219 -6.789 1 86.44 167 ASP B CA 1
ATOM 2771 C C . ASP B 1 167 ? 3.959 -24.281 -5.934 1 86.44 167 ASP B C 1
ATOM 2773 O O . ASP B 1 167 ? 4.121 -23.109 -6.266 1 86.44 167 ASP B O 1
ATOM 2777 N N . LYS B 1 168 ? 4.461 -24.922 -4.852 1 90.06 168 LYS B N 1
ATOM 2778 C CA . LYS B 1 168 ? 5.438 -24.234 -4.008 1 90.06 168 LYS B CA 1
ATOM 2779 C C . LYS B 1 168 ? 6.816 -24.234 -4.664 1 90.06 168 LYS B C 1
ATOM 2781 O O . LYS B 1 168 ? 7.48 -25.266 -4.742 1 90.06 168 LYS B O 1
ATOM 2786 N N . ILE B 1 169 ? 7.262 -23.172 -5 1 87.81 169 ILE B N 1
ATOM 2787 C CA . ILE B 1 169 ? 8.523 -23.109 -5.734 1 87.81 169 ILE B CA 1
ATOM 2788 C C . ILE B 1 169 ? 9.688 -22.969 -4.754 1 87.81 169 ILE B C 1
ATOM 2790 O O . ILE B 1 169 ? 10.82 -23.328 -5.078 1 87.81 169 ILE B O 1
ATOM 2794 N N . CYS B 1 170 ? 9.398 -22.516 -3.58 1 91.31 170 CYS B N 1
ATOM 2795 C CA . CYS B 1 170 ? 10.477 -22.234 -2.635 1 91.31 170 CYS B CA 1
ATOM 2796 C C . CYS B 1 170 ? 11.078 -23.531 -2.094 1 91.31 170 CYS B C 1
ATOM 2798 O O . CYS B 1 170 ? 12.172 -23.516 -1.534 1 91.31 170 CYS B O 1
ATOM 2800 N N . VAL B 1 171 ? 10.422 -24.609 -2.225 1 88.19 171 VAL B N 1
ATOM 2801 C CA . VAL B 1 171 ? 10.977 -25.906 -1.853 1 88.19 171 VAL B CA 1
ATOM 2802 C C . VAL B 1 171 ? 12.18 -26.234 -2.734 1 88.19 171 VAL B C 1
ATOM 2804 O O . VAL B 1 171 ? 13.18 -26.781 -2.26 1 88.19 171 VAL B O 1
ATOM 2807 N N . SER B 1 172 ? 12.133 -25.797 -3.994 1 84.44 172 SER B N 1
ATOM 2808 C CA . SER B 1 172 ? 13.172 -26.094 -4.973 1 84.44 172 SER B CA 1
ATOM 2809 C C . SER B 1 172 ? 14.219 -24.984 -5.02 1 84.44 172 SER B C 1
ATOM 2811 O O . SER B 1 172 ? 15.383 -25.234 -5.332 1 84.44 172 SER B O 1
ATOM 2813 N N . VAL B 1 173 ? 13.844 -23.781 -4.758 1 90.12 173 VAL B N 1
ATOM 2814 C CA . VAL B 1 173 ? 14.742 -22.641 -4.879 1 90.12 173 VAL B CA 1
ATOM 2815 C C . VAL B 1 173 ? 14.734 -21.828 -3.578 1 90.12 173 VAL B C 1
ATOM 2817 O O . VAL B 1 173 ? 14.445 -20.641 -3.578 1 90.12 173 VAL B O 1
ATOM 2820 N N . ARG B 1 174 ? 15.258 -22.375 -2.57 1 90.56 174 ARG B N 1
ATOM 2821 C CA . ARG B 1 174 ? 15.203 -21.812 -1.225 1 90.56 174 ARG B CA 1
ATOM 2822 C C . ARG B 1 174 ? 16.047 -20.547 -1.127 1 90.56 174 ARG B C 1
ATOM 2824 O O . ARG B 1 174 ? 15.648 -19.578 -0.471 1 90.56 174 ARG B O 1
ATOM 2831 N N . GLN B 1 175 ? 17.203 -20.531 -1.691 1 91.94 175 GLN B N 1
ATOM 2832 C CA . GLN B 1 175 ? 18.078 -19.359 -1.639 1 91.94 175 GLN B CA 1
ATOM 2833 C C . GLN B 1 175 ? 17.438 -18.156 -2.322 1 91.94 175 GLN B C 1
ATOM 2835 O O . GLN B 1 175 ? 17.5 -17.031 -1.808 1 91.94 175 GLN B O 1
ATOM 2840 N N . TYR B 1 176 ? 16.906 -18.422 -3.467 1 93.12 176 TYR B N 1
ATOM 2841 C CA . TYR B 1 176 ? 16.188 -17.375 -4.18 1 93.12 176 TYR B CA 1
ATOM 2842 C C . TYR B 1 176 ? 15.07 -16.797 -3.316 1 93.12 176 TYR B C 1
ATOM 2844 O O . TYR B 1 176 ? 14.953 -15.586 -3.17 1 93.12 176 TYR B O 1
ATOM 2852 N N . CYS B 1 177 ? 14.273 -17.625 -2.748 1 94.31 177 CYS B N 1
ATOM 2853 C CA . CYS B 1 177 ? 13.133 -17.203 -1.938 1 94.31 177 CYS B CA 1
ATOM 2854 C C . CYS B 1 177 ? 13.609 -16.453 -0.698 1 94.31 177 CYS B C 1
ATOM 2856 O O . CYS B 1 177 ? 12.969 -15.484 -0.269 1 94.31 177 CYS B O 1
ATOM 2858 N N . ALA B 1 178 ? 14.711 -16.875 -0.105 1 94.75 178 ALA B N 1
ATOM 2859 C CA . ALA B 1 178 ? 15.289 -16.188 1.044 1 94.75 178 ALA B CA 1
ATOM 2860 C C . ALA B 1 178 ? 15.711 -14.766 0.672 1 94.75 178 ALA B C 1
ATOM 2862 O O . ALA B 1 178 ? 15.477 -13.82 1.425 1 94.75 178 ALA B O 1
ATOM 2863 N N . GLN B 1 179 ? 16.297 -14.609 -0.456 1 95.81 179 GLN B N 1
ATOM 2864 C CA . GLN B 1 179 ? 16.719 -13.297 -0.945 1 95.81 179 GLN B CA 1
ATOM 2865 C C . GLN B 1 179 ? 15.516 -12.383 -1.165 1 95.81 179 GLN B C 1
ATOM 2867 O O . GLN B 1 179 ? 15.547 -11.203 -0.805 1 95.81 179 GLN B O 1
ATOM 2872 N N . VAL B 1 180 ? 14.523 -12.922 -1.75 1 96.5 180 VAL B N 1
ATOM 2873 C CA . VAL B 1 180 ? 13.305 -12.164 -1.992 1 96.5 180 VAL B CA 1
ATOM 2874 C C . VAL B 1 180 ? 12.719 -11.688 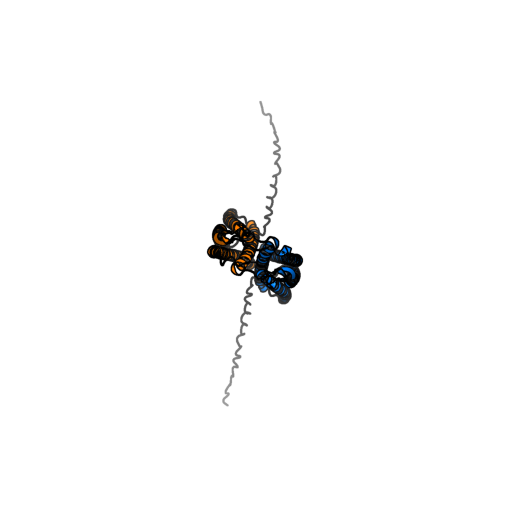-0.665 1 96.5 180 VAL B C 1
ATOM 2876 O O . VAL B 1 180 ? 12.336 -10.523 -0.529 1 96.5 180 VAL B O 1
ATOM 2879 N N . ALA B 1 181 ? 12.688 -12.555 0.313 1 96.94 181 ALA B N 1
ATOM 2880 C CA . ALA B 1 181 ? 12.148 -12.219 1.629 1 96.94 181 ALA B CA 1
ATOM 2881 C C . ALA B 1 181 ? 12.969 -11.102 2.279 1 96.94 181 ALA B C 1
ATOM 2883 O O . ALA B 1 181 ? 12.406 -10.195 2.906 1 96.94 181 ALA B O 1
ATOM 2884 N N . VAL B 1 182 ? 14.211 -11.18 2.174 1 97.56 182 VAL B N 1
ATOM 2885 C CA . VAL B 1 182 ? 15.094 -10.156 2.736 1 97.56 182 VAL B CA 1
ATOM 2886 C C . VAL B 1 182 ? 14.828 -8.82 2.049 1 97.56 182 VAL B C 1
ATOM 2888 O O . VAL B 1 182 ? 14.727 -7.785 2.711 1 97.56 182 VAL B O 1
ATOM 2891 N N . ALA B 1 183 ? 14.719 -8.867 0.732 1 98.44 183 ALA B N 1
ATOM 2892 C CA . ALA B 1 183 ? 14.453 -7.648 -0.025 1 98.44 183 ALA B CA 1
ATOM 2893 C C . ALA B 1 183 ? 13.141 -7.004 0.417 1 98.44 183 ALA B C 1
ATOM 2895 O O . ALA B 1 183 ? 13.086 -5.793 0.643 1 98.44 183 ALA B O 1
ATOM 2896 N N . ILE B 1 184 ? 12.117 -7.789 0.546 1 98.44 184 ILE B N 1
ATOM 2897 C CA . ILE B 1 184 ? 10.812 -7.293 0.967 1 98.44 184 ILE B CA 1
ATOM 2898 C C . ILE B 1 184 ? 10.914 -6.699 2.369 1 98.44 184 ILE B C 1
ATOM 2900 O O . ILE B 1 184 ? 10.367 -5.625 2.637 1 98.44 184 ILE B O 1
ATOM 2904 N N . SER B 1 185 ? 11.602 -7.352 3.254 1 98.38 185 SER B N 1
ATOM 2905 C CA . SER B 1 185 ? 11.781 -6.859 4.617 1 98.38 185 SER B CA 1
ATOM 2906 C C . SER B 1 185 ? 12.484 -5.504 4.625 1 98.38 185 SER B C 1
ATOM 2908 O O . SER B 1 185 ? 12.062 -4.582 5.32 1 98.38 185 SER B O 1
ATOM 2910 N N . LEU B 1 186 ? 13.523 -5.418 3.873 1 98.56 186 LEU B N 1
ATOM 2911 C CA . LEU B 1 186 ? 14.258 -4.164 3.785 1 98.56 186 LEU B CA 1
ATOM 2912 C C . LEU B 1 186 ? 13.367 -3.039 3.277 1 98.56 186 LEU B C 1
ATOM 2914 O O . LEU B 1 186 ? 13.375 -1.938 3.832 1 98.56 186 LEU B O 1
ATOM 2918 N N . SER B 1 187 ? 12.633 -3.34 2.277 1 98.75 187 SER B N 1
ATOM 2919 C CA . SER B 1 187 ? 11.719 -2.346 1.719 1 98.75 187 SER B CA 1
ATOM 2920 C C . SER B 1 187 ? 10.617 -1.984 2.713 1 98.75 187 SER B C 1
ATOM 2922 O O . SER B 1 187 ? 10.18 -0.834 2.766 1 98.75 187 SER B O 1
ATOM 2924 N N . MET B 1 188 ? 10.172 -2.914 3.473 1 98.5 188 MET B N 1
ATOM 2925 C CA . MET B 1 188 ? 9.18 -2.643 4.512 1 98.5 188 MET B CA 1
ATOM 2926 C C . MET B 1 188 ? 9.727 -1.659 5.539 1 98.5 188 MET B C 1
ATOM 2928 O O . MET B 1 188 ? 9 -0.781 6.012 1 98.5 188 MET B O 1
ATOM 2932 N N . PHE B 1 189 ? 10.891 -1.826 5.867 1 98.38 189 PHE B N 1
ATOM 2933 C CA . PHE B 1 189 ? 11.508 -0.881 6.793 1 98.38 189 PHE B CA 1
ATOM 2934 C C . PHE B 1 189 ? 11.609 0.503 6.164 1 98.38 189 PHE B C 1
ATOM 2936 O O . PHE B 1 189 ? 11.438 1.516 6.844 1 98.38 189 PHE B O 1
ATOM 2943 N N . ALA B 1 190 ? 11.961 0.544 4.891 1 98.56 190 ALA B N 1
ATOM 2944 C CA . ALA B 1 190 ? 11.969 1.824 4.188 1 98.56 190 ALA B CA 1
ATOM 2945 C C . ALA B 1 190 ? 10.586 2.475 4.223 1 98.56 190 ALA B C 1
ATOM 2947 O O . ALA B 1 190 ? 10.469 3.688 4.414 1 98.56 190 ALA B O 1
ATOM 2948 N N . THR B 1 191 ? 9.578 1.658 4.027 1 98.38 191 THR B N 1
ATOM 2949 C CA . THR B 1 191 ? 8.203 2.143 4.086 1 98.38 191 THR B CA 1
ATOM 2950 C C . THR B 1 191 ? 7.898 2.73 5.457 1 98.38 191 THR B C 1
ATOM 2952 O O . THR B 1 191 ? 7.285 3.795 5.559 1 98.38 191 THR B O 1
ATOM 2955 N N . VAL B 1 192 ? 8.297 2.049 6.461 1 98.19 192 VAL B N 1
ATOM 2956 C CA . VAL B 1 192 ? 8.078 2.531 7.82 1 98.19 192 VAL B CA 1
ATOM 2957 C C . VAL B 1 192 ? 8.75 3.895 7.996 1 98.19 192 VAL B C 1
ATOM 2959 O O . VAL B 1 192 ? 8.172 4.797 8.609 1 98.19 192 VAL B O 1
ATOM 2962 N N . ALA B 1 193 ? 9.891 4.043 7.473 1 98 193 ALA B N 1
ATOM 2963 C CA . ALA B 1 193 ? 10.57 5.332 7.531 1 98 193 ALA B CA 1
ATOM 2964 C C . ALA B 1 193 ? 9.727 6.434 6.895 1 98 193 ALA B C 1
ATOM 2966 O O . ALA B 1 193 ? 9.594 7.523 7.449 1 98 193 ALA B O 1
ATOM 2967 N N . TYR B 1 194 ? 9.164 6.16 5.785 1 98.19 194 TYR B N 1
ATOM 2968 C CA . TYR B 1 194 ? 8.344 7.16 5.105 1 98.19 194 TYR B CA 1
ATOM 2969 C C . TYR B 1 194 ? 7.043 7.402 5.863 1 98.19 194 TYR B C 1
ATOM 2971 O O . TYR B 1 194 ? 6.527 8.523 5.883 1 98.19 194 TYR B O 1
ATOM 2979 N N . VAL B 1 195 ? 6.512 6.406 6.41 1 97.5 195 VAL B N 1
ATOM 2980 C CA . VAL B 1 195 ? 5.312 6.578 7.223 1 97.5 195 VAL B CA 1
ATOM 2981 C C . VAL B 1 195 ? 5.617 7.496 8.406 1 97.5 195 VAL B C 1
ATOM 2983 O O . VAL B 1 195 ? 4.855 8.422 8.695 1 97.5 195 VAL B O 1
ATOM 2986 N N . ILE B 1 196 ? 6.688 7.246 9.062 1 97.31 196 ILE B N 1
ATOM 2987 C CA . ILE B 1 196 ? 7.098 8.078 10.188 1 97.31 196 ILE B CA 1
ATOM 2988 C C . ILE B 1 196 ? 7.297 9.516 9.719 1 97.31 196 ILE B C 1
ATOM 2990 O O . ILE B 1 196 ? 6.875 10.461 10.391 1 97.31 196 ILE B O 1
ATOM 2994 N N . LEU B 1 197 ? 7.879 9.68 8.625 1 96.19 197 LEU B N 1
ATOM 2995 C CA . LEU B 1 197 ? 8.117 11.008 8.07 1 96.19 197 LEU B CA 1
ATOM 2996 C C . LEU B 1 197 ? 6.805 11.75 7.863 1 96.19 197 LEU B C 1
ATOM 2998 O O . LEU B 1 197 ? 6.66 12.898 8.297 1 96.19 197 LEU B O 1
ATOM 3002 N N . VAL B 1 198 ? 5.883 11.133 7.227 1 95.44 198 VAL B N 1
ATOM 3003 C CA . VAL B 1 198 ? 4.59 11.758 6.949 1 95.44 198 VAL B CA 1
ATOM 3004 C C . VAL B 1 198 ? 3.861 12.039 8.258 1 95.44 198 VAL B C 1
ATOM 3006 O O . VAL B 1 198 ? 3.277 13.109 8.438 1 95.44 198 VAL B O 1
ATOM 3009 N N . LEU B 1 199 ? 3.973 11.125 9.18 1 94.81 199 LEU B N 1
ATOM 3010 C CA . LEU B 1 199 ? 3.34 11.305 10.477 1 94.81 199 LEU B CA 1
ATOM 3011 C C . LEU B 1 199 ? 3.947 12.5 11.211 1 94.81 199 LEU B C 1
ATOM 3013 O O . LEU B 1 199 ? 3.221 13.312 11.781 1 94.81 199 LEU B O 1
ATOM 3017 N N . LEU B 1 200 ? 5.172 12.602 11.234 1 93.06 200 LEU B N 1
ATOM 3018 C CA . LEU B 1 200 ? 5.844 13.711 11.898 1 93.06 200 LEU B CA 1
ATOM 3019 C C . LEU B 1 200 ? 5.441 15.047 11.266 1 93.06 200 LEU B C 1
ATOM 3021 O O . LEU B 1 200 ? 5.258 16.031 11.977 1 93.06 200 LEU B O 1
ATOM 3025 N N . THR B 1 201 ? 5.375 15.039 10.023 1 91.5 201 THR B N 1
ATOM 3026 C CA . THR B 1 201 ? 4.961 16.25 9.336 1 91.5 201 THR B CA 1
ATOM 3027 C C . THR B 1 201 ? 3.547 16.656 9.75 1 91.5 201 THR B C 1
ATOM 3029 O O . THR B 1 201 ? 3.285 17.828 10.023 1 91.5 201 THR B O 1
ATOM 3032 N N . ILE B 1 202 ? 2.654 15.734 9.797 1 89.62 202 ILE B N 1
ATOM 3033 C CA . ILE B 1 202 ? 1.272 15.992 10.188 1 89.62 202 ILE B CA 1
ATOM 3034 C C . ILE B 1 202 ? 1.23 16.5 11.625 1 89.62 202 ILE B C 1
ATOM 3036 O O . ILE B 1 202 ? 0.537 17.484 11.922 1 89.62 202 ILE B O 1
ATOM 3040 N N . ILE B 1 203 ? 1.977 15.914 12.484 1 89.56 203 ILE B N 1
ATOM 3041 C CA . ILE B 1 203 ? 2.014 16.312 13.891 1 89.56 203 ILE B CA 1
ATOM 3042 C C . ILE B 1 203 ? 2.607 17.719 14.016 1 89.56 203 ILE B C 1
ATOM 3044 O O . ILE B 1 203 ? 2.096 18.547 14.766 1 89.56 203 ILE B O 1
ATOM 3048 N N . ALA B 1 204 ? 3.631 17.938 13.344 1 87.75 204 ALA B N 1
ATOM 3049 C CA . ALA B 1 204 ? 4.27 19.25 13.375 1 87.75 204 ALA B CA 1
ATOM 3050 C C . ALA B 1 204 ? 3.311 20.328 12.891 1 87.75 204 ALA B C 1
ATOM 3052 O O . ALA B 1 204 ? 3.264 21.422 13.453 1 87.75 204 ALA B O 1
ATOM 3053 N N . LEU B 1 205 ? 2.625 20.031 11.891 1 83.19 205 LEU B N 1
ATOM 3054 C CA . LEU B 1 205 ? 1.672 21 11.344 1 83.19 205 LEU B CA 1
ATOM 3055 C C . LEU B 1 205 ? 0.53 21.25 12.32 1 83.19 205 LEU B C 1
ATOM 3057 O O . LEU B 1 205 ? 0.014 22.359 12.414 1 83.19 205 LEU B O 1
ATOM 3061 N N . HIS B 1 206 ? 0.172 20.266 13.047 1 82.19 206 HIS B N 1
ATOM 3062 C CA . HIS B 1 206 ? -0.887 20.391 14.039 1 82.19 206 HIS B CA 1
ATOM 3063 C C . HIS B 1 206 ? -0.421 21.203 15.242 1 82.19 206 HIS B C 1
ATOM 3065 O O . HIS B 1 206 ? -1.212 21.938 15.852 1 82.19 206 HIS B O 1
ATOM 3071 N N . LYS B 1 207 ? 0.762 21.078 15.594 1 79.12 207 LYS B N 1
ATOM 3072 C CA . LYS B 1 207 ? 1.306 21.797 16.734 1 79.12 207 LYS B CA 1
ATOM 3073 C C . LYS B 1 207 ? 1.507 23.281 16.406 1 79.12 207 LYS B C 1
ATOM 3075 O O . LYS B 1 207 ? 1.5 24.125 17.297 1 79.12 207 LYS B O 1
ATOM 3080 N N . ARG B 1 208 ? 1.748 23.531 15.305 1 70.56 208 ARG B N 1
ATOM 3081 C CA . ARG B 1 208 ? 1.952 24.922 14.906 1 70.56 208 ARG B CA 1
ATOM 3082 C C . ARG B 1 208 ? 0.634 25.688 14.898 1 70.56 208 ARG B C 1
ATOM 3084 O O . ARG B 1 208 ? 0.627 26.922 14.859 1 70.56 208 ARG B O 1
ATOM 3091 N N . LEU B 1 209 ? -0.412 25.016 15.031 1 56.31 209 LEU B N 1
ATOM 3092 C CA . LEU B 1 209 ? -1.716 25.656 15.102 1 56.31 209 LEU B CA 1
ATOM 3093 C C . LEU B 1 209 ? -2.07 26.016 16.547 1 56.31 209 LEU B C 1
ATOM 3095 O O . LEU B 1 209 ? -1.663 25.312 17.469 1 56.31 209 LEU B O 1
#

Nearest PDB structures (foldseek):
  8oyv-assembly2_B  TM=5.097E-01  e=3.448E-01  synthetic construct
  6n63-assembly1_A-2  TM=3.736E-01  e=2.818E+00  Bacillus thermotolerans
  6z0c-assembly4_D  TM=3.646E-01  e=4.521E+00  Escherichia coli
  6n63-assembly1_A-2  TM=3.737E-01  e=3.659E+00  Bacillus thermotolerans
  6z0c-assembly4_D  TM=3.610E-01  e=5.570E+00  Escherichia coli

InterPro domains:
  IPR006459 Casparian strip membrane protein [TIGR01569] (47-204)
  IPR006702 Casparian strip membrane protein domain [PF04535] (40-192)
  IPR044173 Casparian strip membrane protein/CASP-like protein [PTHR36488] (37-206)

Sequence (418 aa):
MDYQLKAGSEFSSVDPPVVAPPPARRLHIDGVDGLPPSRAMGITGNVLRGVAAVLTFVAAIVMGTAAQTKRVVVIDDSGSPVTLAGTAKSHYSSALVYFIVINVLTLVYSLATIILYQASKKAAMAGIYLPLTITDLLTMIFLVSCNGAASAISVVAENGNRHFGWDKICVSVRQYCAQVAVAISLSMFATVAYVILVLLTIIALHKRLMDYQLKAGSEFSSVDPPVVAPPPARRLHIDGVDGLPPSRAMGITGNVLRGVAAVLTFVAAIVMGTAAQTKRVVVIDDSGSPVTLAGTAKSHYSSALVYFIVINVLTLVYSLATIILYQASKKAAMAGIYLPLTITDLLTMIFLVSCNGAASAISVVAENGNRHFGWDKICVSVRQYCAQVAVAISLSMFATVAYVILVLLTIIALHKRL

Solvent-accessible surface area (backbone atoms only — not comparable to full-atom values): 22057 Å² total; per-residue (Å²): 137,84,79,75,78,75,76,75,74,76,74,74,74,71,68,69,78,73,70,66,69,71,73,71,69,67,71,63,65,69,58,62,44,40,68,71,67,54,70,67,54,49,51,52,46,45,51,36,34,48,52,24,21,52,29,15,46,52,17,28,51,40,33,70,64,25,52,36,76,36,76,42,76,42,67,41,100,83,67,46,75,42,71,48,73,46,58,48,47,37,79,74,34,68,38,43,41,49,30,35,52,49,24,49,50,45,24,53,46,29,55,51,49,50,51,48,52,57,50,28,65,75,64,66,51,42,74,53,55,62,60,49,51,53,51,49,50,50,50,35,50,50,46,37,19,28,48,21,10,33,47,36,53,49,49,35,31,62,67,24,31,79,78,75,57,28,60,47,49,30,83,72,34,47,68,28,47,51,33,43,51,50,16,50,51,34,35,50,52,22,36,50,35,43,49,50,46,54,49,51,50,54,50,50,43,41,63,74,66,143,78,84,73,82,76,78,72,79,74,76,74,74,72,68,70,78,72,71,67,68,70,71,71,70,67,70,63,66,69,58,63,42,39,70,71,68,54,70,67,54,51,51,52,46,45,50,35,34,48,51,24,24,52,30,16,46,51,19,27,51,39,32,71,64,25,54,38,77,38,76,44,74,41,67,41,99,83,66,46,75,41,69,47,72,46,58,48,47,38,78,73,34,70,38,44,40,47,29,35,52,49,26,49,51,46,24,54,46,30,53,51,49,48,52,48,54,57,51,28,64,75,64,67,50,41,72,54,55,63,60,48,52,53,51,49,50,51,51,37,50,51,46,36,19,28,49,21,10,35,48,36,54,48,49,35,31,62,66,25,31,79,78,73,58,28,61,46,47,31,82,72,34,48,67,29,49,52,34,43,51,51,17,50,51,35,36,51,52,22,36,50,34,44,50,51,46,54,49,50,51,54,51,53,44,43,63,73,65